Protein AF-A0A7V1Z7Q7-F1 (afdb_monomer_lite)

Radius of gyration: 43.61 Å; chains: 1; bounding box: 96×73×191 Å

Secondary structure (DSSP, 8-state):
---PPP-------------PPPPPPTT-TTTTT---HHHHHHHHHHHHHHHHHHHHHHHHHHHHHHHHHHHHHHHHHHHHHHHHHHHHHHHSTT---HHHHHHHHHHHH-GGGGGGGGGTSPEEEEEEE-HHHHHHHHHHH-TTSSTT------------------S--------EEEEEEE-HHHHHHHHHHHHHHHHS----B-SSHHHHHHHHHHHHHHHHHHHHHHHHHHHHHHHHHHTS-HHHHHHHHHHHHHHHHHHHHHHHHIIIIIHHHHHHHHHHHHHHHT-----BHHHHHHHHHHHHHHHHHHTTHHHHHHHHHHHTSS-HHHHHHTHHHHHHHHHHHHHHHSS---HHHHHHHHHHHHHHHHHHHHHHHHHHSSPP---------TT--TT--S---------

pLDDT: mean 71.91, std 21.47, range [26.08, 98.0]

Foldseek 3Di:
DDDDDDDDDDDPDPPDPDPDPPDPDPPPPCPVQDDDPVRLVVLVVVLVVQLVVLLVVLLVVLLVVLVVVVCLLCVLLLVLLLVLLLVLCVVPVPPADVVVVVVVVCCVVDPVNVVCVVLPDWDWDWDFDFPVRVVVVCCVVCVPVPPPPPDDDDDDDDDDDDDDDDDDDDPDRPGDTDTDGDDSVVVVVVVRSVVRSVVPPSDADEPDPVLVVVLSSLSSSLSSCLVSVLSSLVSVLVSVLSNDDPVLSVVSVVLSVVLNVLLVVQLVCCSPQLLSQLSNVVSVVCSVVSHNDHHHPNVSSVLSSVRSRVSSVLSCLLSVLQSCLVSVVAPLVNLVVCLVVVLVVLLVVLCVSDPDPDPRSSCSSSVVSSVSSVNSSVNSVVVPVPPPPPPPPPPPDPPDDPPPPPDDPPPDPDD

Structure (mmCIF, N/CA/C/O backbone):
data_AF-A0A7V1Z7Q7-F1
#
_entry.id   AF-A0A7V1Z7Q7-F1
#
loop_
_atom_site.group_PDB
_atom_site.id
_atom_site.type_symbol
_atom_site.label_atom_id
_atom_site.label_alt_id
_atom_site.label_comp_id
_atom_site.label_asym_id
_atom_site.label_entity_id
_atom_site.label_seq_id
_atom_site.pdbx_PDB_ins_code
_atom_site.Cartn_x
_atom_site.Cartn_y
_atom_site.Cartn_z
_atom_site.occupancy
_atom_site.B_iso_or_equiv
_atom_site.auth_seq_id
_atom_site.auth_comp_id
_atom_site.auth_asym_id
_atom_site.auth_atom_id
_atom_site.pdbx_PDB_model_num
ATOM 1 N N . MET A 1 1 ? -5.622 -42.620 101.022 1.00 37.59 1 MET A N 1
ATOM 2 C CA . MET A 1 1 ? -5.983 -43.347 99.784 1.00 37.59 1 MET A CA 1
ATOM 3 C C . MET A 1 1 ? -6.965 -42.459 99.036 1.00 37.59 1 MET A C 1
ATOM 5 O O . MET A 1 1 ? -7.959 -42.109 99.638 1.00 37.59 1 MET A O 1
ATOM 9 N N . GLY A 1 2 ? -6.770 -41.964 97.824 1.00 39.97 2 GLY A N 1
ATOM 10 C CA . GLY A 1 2 ? -5.726 -42.125 96.825 1.00 39.97 2 GLY A CA 1
ATOM 11 C C . GLY A 1 2 ? -6.266 -41.524 95.518 1.00 39.97 2 GLY A C 1
ATOM 12 O O . GLY A 1 2 ? -7.400 -41.806 95.159 1.00 39.97 2 GLY A O 1
ATOM 13 N N . ALA A 1 3 ? -5.432 -40.711 94.868 1.00 38.06 3 ALA A N 1
ATOM 14 C CA . ALA A 1 3 ? -5.408 -40.364 93.442 1.00 38.06 3 ALA A CA 1
ATOM 15 C C . ALA A 1 3 ? -6.595 -39.619 92.780 1.00 38.06 3 ALA A C 1
ATOM 17 O O . ALA A 1 3 ? -7.660 -40.159 92.503 1.00 38.06 3 ALA A O 1
ATOM 18 N N . CYS A 1 4 ? -6.283 -38.380 92.395 1.00 40.16 4 CYS A N 1
ATOM 19 C CA . CYS A 1 4 ? -6.860 -37.608 91.294 1.00 40.16 4 CYS A CA 1
ATOM 20 C C . CYS A 1 4 ? -6.350 -38.159 89.937 1.00 40.16 4 CYS A C 1
ATOM 22 O O . CYS A 1 4 ? -5.165 -38.505 89.873 1.00 40.16 4 CYS A O 1
ATOM 24 N N . PRO A 1 5 ? -7.153 -38.225 88.855 1.00 55.38 5 PRO A N 1
ATOM 25 C CA . PRO A 1 5 ? -6.641 -38.452 87.504 1.00 55.38 5 PRO A CA 1
ATOM 26 C C . PRO A 1 5 ? -6.334 -37.128 86.760 1.00 55.38 5 PRO A C 1
ATOM 28 O O . PRO A 1 5 ? -6.913 -36.088 87.082 1.00 55.38 5 PRO A O 1
ATOM 31 N N . PRO A 1 6 ? -5.410 -37.138 85.778 1.00 53.56 6 PRO A N 1
ATOM 32 C CA . PRO A 1 6 ? -4.755 -35.938 85.263 1.00 53.56 6 PRO A CA 1
ATOM 33 C C . PRO A 1 6 ? -5.415 -35.332 84.010 1.00 53.56 6 PRO A C 1
ATOM 35 O O . PRO A 1 6 ? -6.009 -36.023 83.192 1.00 53.56 6 PRO A O 1
ATOM 38 N N . ALA A 1 7 ? -5.222 -34.016 83.883 1.00 48.34 7 ALA A N 1
ATOM 39 C CA . ALA A 1 7 ? -5.045 -33.207 82.673 1.00 48.34 7 ALA A CA 1
ATOM 40 C C . ALA A 1 7 ? -5.610 -33.708 81.325 1.00 48.34 7 ALA A C 1
ATOM 42 O O . ALA A 1 7 ? -5.047 -34.595 80.693 1.00 48.34 7 ALA A O 1
ATOM 43 N N . LEU A 1 8 ? -6.562 -32.944 80.776 1.00 41.03 8 LEU A N 1
ATOM 44 C CA . LEU A 1 8 ? -6.671 -32.713 79.332 1.00 41.03 8 LEU A CA 1
ATOM 45 C C . LEU A 1 8 ? -6.812 -31.210 79.074 1.00 41.03 8 LEU A C 1
ATOM 47 O O . LEU A 1 8 ? -7.897 -30.639 79.032 1.00 41.03 8 LEU A O 1
ATOM 51 N N . CYS A 1 9 ? -5.654 -30.578 78.913 1.00 44.50 9 CYS A N 1
ATOM 52 C CA . CYS A 1 9 ? -5.506 -29.342 78.168 1.00 44.50 9 CYS A CA 1
ATOM 53 C C . CYS A 1 9 ? -5.622 -29.719 76.682 1.00 44.50 9 CYS A C 1
ATOM 55 O O . CYS A 1 9 ? -4.786 -30.471 76.184 1.00 44.50 9 CYS A O 1
ATOM 57 N N . SER A 1 10 ? -6.662 -29.275 75.975 1.00 41.81 10 SER A N 1
ATOM 58 C CA . SER A 1 10 ? -6.732 -29.442 74.520 1.00 41.81 10 SER A CA 1
ATOM 59 C C . SER A 1 10 ? -7.635 -28.389 73.886 1.00 41.81 10 SER A C 1
ATOM 61 O O . SER A 1 10 ? -8.853 -28.514 73.844 1.00 41.81 10 SER A O 1
ATOM 63 N N . SER A 1 11 ? -6.960 -27.367 73.364 1.00 48.44 11 SER A N 1
ATOM 64 C CA . SER A 1 11 ? -7.306 -26.661 72.133 1.00 48.44 11 SER A CA 1
ATOM 65 C C . SER A 1 11 ? -8.649 -25.921 72.113 1.00 48.44 11 SER A C 1
ATOM 67 O O . SER A 1 11 ? -9.668 -26.413 71.631 1.00 48.44 11 SER A O 1
ATOM 69 N N . GLY A 1 12 ? -8.600 -24.652 72.532 1.00 47.06 12 GLY A N 1
ATOM 70 C CA . GLY A 1 12 ? -9.537 -23.636 72.064 1.00 47.06 12 GLY A CA 1
ATOM 71 C C . GLY A 1 12 ? -9.442 -23.527 70.544 1.00 47.06 12 GLY A C 1
ATOM 72 O O . GLY A 1 12 ? -8.563 -22.856 70.005 1.00 47.06 12 GLY A O 1
ATOM 73 N N . ARG A 1 13 ? -10.328 -24.233 69.843 1.00 47.34 13 ARG A N 1
ATOM 74 C CA . ARG A 1 13 ? -10.467 -24.140 68.396 1.00 47.34 13 ARG A CA 1
ATOM 75 C C . ARG A 1 13 ? -11.373 -22.947 68.108 1.00 47.34 13 ARG A C 1
ATOM 77 O O . ARG A 1 13 ? -12.592 -23.050 68.192 1.00 47.34 13 ARG A O 1
ATOM 84 N N . ILE A 1 14 ? -10.753 -21.804 67.821 1.00 54.44 14 ILE A N 1
ATOM 85 C CA . ILE A 1 14 ? -11.429 -20.621 67.286 1.00 54.44 14 ILE A CA 1
ATOM 86 C C . ILE A 1 14 ? -12.089 -21.054 65.971 1.00 54.44 14 ILE A C 1
ATOM 88 O O . ILE A 1 14 ? -11.410 -21.313 64.977 1.00 54.44 14 ILE A O 1
ATOM 92 N N . LEU A 1 15 ? -13.413 -21.200 65.987 1.00 52.00 15 LEU A N 1
ATOM 93 C CA . LEU A 1 15 ? -14.232 -21.336 64.789 1.00 52.00 15 LEU A CA 1
ATOM 94 C C . LEU A 1 15 ? -14.154 -20.000 64.046 1.00 52.00 15 LEU A C 1
ATOM 96 O O . LEU A 1 15 ? -14.899 -19.071 64.343 1.00 52.00 15 LEU A O 1
ATOM 100 N N . MET A 1 16 ? -13.215 -19.880 63.106 1.00 59.91 16 MET A N 1
ATOM 101 C CA . MET A 1 16 ? -13.307 -18.822 62.107 1.00 59.91 16 MET A CA 1
ATOM 102 C C . MET A 1 16 ? -14.567 -19.079 61.273 1.00 59.91 16 MET A C 1
ATOM 104 O O . MET A 1 16 ? -14.762 -20.214 60.818 1.00 59.91 16 MET A O 1
ATOM 108 N N . PRO A 1 17 ? -15.432 -18.072 61.071 1.00 52.47 17 PRO A N 1
ATOM 109 C CA . PRO A 1 17 ? -16.548 -18.213 60.159 1.00 52.47 17 PRO A CA 1
ATOM 110 C C . PRO A 1 17 ? -15.969 -18.512 58.779 1.00 52.47 17 PRO A C 1
ATOM 112 O O . PRO A 1 17 ? -15.086 -17.810 58.287 1.00 52.47 17 PRO A O 1
ATOM 115 N N . ARG A 1 18 ? -16.433 -19.611 58.188 1.00 48.72 18 ARG A N 1
ATOM 116 C CA . ARG A 1 18 ? -16.123 -19.987 56.813 1.00 48.72 18 ARG A CA 1
ATOM 117 C C . ARG A 1 18 ? -16.582 -18.813 55.954 1.00 48.72 18 ARG A C 1
ATOM 119 O O . ARG A 1 18 ? -17.786 -18.594 55.847 1.00 48.72 18 ARG A O 1
ATOM 126 N N . THR A 1 19 ? -15.645 -18.034 55.419 1.00 52.94 19 THR A N 1
ATOM 127 C CA . THR A 1 19 ? -15.927 -17.017 54.409 1.00 52.94 19 THR A CA 1
ATOM 128 C C . THR A 1 19 ? -16.632 -17.734 53.270 1.00 52.94 19 THR A C 1
ATOM 130 O O . THR A 1 19 ? -16.026 -18.492 52.513 1.00 52.94 19 THR A O 1
ATOM 133 N N . GLN A 1 20 ? -17.956 -17.595 53.227 1.00 51.28 20 GLN A N 1
ATOM 134 C CA . GLN A 1 20 ? -18.727 -17.960 52.054 1.00 51.28 20 GLN A CA 1
ATOM 135 C C . GLN A 1 20 ? -18.147 -17.122 50.906 1.00 51.28 20 GLN A C 1
ATOM 137 O O . GLN A 1 20 ? -17.880 -15.936 51.127 1.00 51.28 20 GLN A O 1
ATOM 142 N N . PRO A 1 21 ? -17.872 -17.701 49.723 1.00 53.25 21 PRO A N 1
ATOM 143 C CA . PRO A 1 21 ? -17.584 -16.876 48.560 1.00 53.25 21 PRO A CA 1
ATOM 144 C C . PRO A 1 21 ? -18.763 -15.913 48.421 1.00 53.25 21 PRO A C 1
ATOM 146 O O . PRO A 1 21 ? -19.910 -16.360 48.406 1.00 53.25 21 PRO A O 1
ATOM 149 N N . ALA A 1 22 ? -18.475 -14.610 48.459 1.00 59.06 22 ALA A N 1
ATOM 150 C CA . ALA A 1 22 ? -19.491 -13.577 48.343 1.00 59.06 22 ALA A CA 1
ATOM 151 C C . ALA A 1 22 ? -20.340 -13.891 47.105 1.00 59.06 22 ALA A C 1
ATOM 153 O O . ALA A 1 22 ? -19.792 -14.079 46.016 1.00 59.06 22 ALA A O 1
ATOM 154 N N . LEU A 1 23 ? -21.652 -14.039 47.299 1.00 60.34 23 LEU A N 1
ATOM 155 C CA . LEU A 1 23 ? -22.596 -14.101 46.189 1.00 60.34 23 LEU A CA 1
ATOM 156 C C . LEU A 1 23 ? -22.329 -12.874 45.303 1.00 60.34 23 LEU A C 1
ATOM 158 O O . LEU A 1 23 ? -22.168 -11.790 45.870 1.00 60.34 23 LEU A O 1
ATOM 162 N N . PRO A 1 24 ? -22.213 -13.037 43.970 1.00 59.97 24 PRO A N 1
ATOM 163 C CA . PRO A 1 24 ? -22.060 -11.908 43.064 1.00 59.97 24 PRO A CA 1
ATOM 164 C C . PRO A 1 24 ? -23.147 -10.891 43.384 1.00 59.97 24 PRO A C 1
ATOM 166 O O . PRO A 1 24 ? -24.323 -11.256 43.430 1.00 59.97 24 PRO A O 1
ATOM 169 N N . ASP A 1 25 ? -22.733 -9.669 43.699 1.00 70.62 25 ASP A N 1
ATOM 170 C CA . ASP A 1 25 ? -23.651 -8.586 44.014 1.00 70.62 25 ASP A CA 1
ATOM 171 C C . ASP A 1 25 ? -24.550 -8.377 42.782 1.00 70.62 25 ASP A C 1
ATOM 173 O O . ASP A 1 25 ? -24.017 -8.100 41.703 1.00 70.62 25 ASP A O 1
ATOM 177 N N . PRO A 1 26 ? -25.877 -8.596 42.879 1.00 66.38 26 PRO A N 1
ATOM 178 C CA . PRO A 1 26 ? -26.780 -8.448 41.739 1.00 66.38 26 PRO A CA 1
ATOM 179 C C . PRO A 1 26 ? -26.790 -7.016 41.181 1.00 66.38 26 PRO A C 1
ATOM 181 O O . PRO A 1 26 ? -27.200 -6.829 40.036 1.00 66.38 26 PRO A O 1
ATOM 184 N N . ASP A 1 27 ? -26.279 -6.044 41.946 1.00 63.97 27 ASP A N 1
ATOM 185 C CA . ASP A 1 27 ? -26.122 -4.649 41.537 1.00 63.97 27 ASP A CA 1
ATOM 186 C C . ASP A 1 27 ? -24.726 -4.338 40.948 1.00 63.97 27 ASP A C 1
ATOM 188 O O . ASP A 1 27 ? -24.486 -3.226 40.464 1.00 63.97 27 ASP A O 1
ATOM 192 N N . ASP A 1 28 ? -23.791 -5.302 40.919 1.00 68.06 28 ASP A N 1
ATOM 193 C CA . ASP A 1 28 ? -22.485 -5.132 40.265 1.00 68.06 28 ASP A CA 1
ATOM 194 C C . ASP A 1 28 ? -22.616 -5.284 38.743 1.00 68.06 28 ASP A C 1
ATOM 196 O O . ASP A 1 28 ? -22.206 -6.273 38.128 1.00 68.06 28 ASP A O 1
ATOM 200 N N . MET A 1 29 ? -23.140 -4.229 38.114 1.00 61.25 29 MET A N 1
ATOM 201 C CA . MET A 1 29 ? -23.232 -4.056 36.657 1.00 61.25 29 MET A CA 1
ATOM 202 C C . MET A 1 29 ? -21.876 -4.186 35.930 1.00 61.25 29 MET A C 1
ATOM 204 O O . MET A 1 29 ? -21.827 -4.217 34.698 1.00 61.25 29 MET A O 1
ATOM 208 N N . PHE A 1 30 ? -20.760 -4.242 36.666 1.00 58.81 30 PHE A N 1
ATOM 209 C CA . PHE A 1 30 ? -19.407 -4.335 36.126 1.00 58.81 30 PHE A CA 1
ATOM 210 C C . PHE A 1 30 ? -18.810 -5.748 36.197 1.00 58.81 30 PHE A C 1
ATOM 212 O O . PHE A 1 30 ? -17.719 -5.951 35.652 1.00 58.81 30 PHE A O 1
ATOM 219 N N . ALA A 1 31 ? -19.503 -6.722 36.799 1.00 61.56 31 ALA A N 1
ATOM 220 C CA . ALA A 1 31 ? -19.010 -8.091 36.966 1.00 61.56 31 ALA A CA 1
ATOM 221 C C . ALA A 1 31 ? -18.675 -8.774 35.624 1.00 61.56 31 ALA A C 1
ATOM 223 O O . ALA A 1 31 ? -17.598 -9.347 35.476 1.00 61.56 31 ALA A O 1
ATOM 224 N N . ASP A 1 32 ? -19.527 -8.613 34.607 1.00 59.62 32 ASP A N 1
ATOM 225 C CA . ASP A 1 32 ? -19.348 -9.236 33.283 1.00 59.62 32 ASP A CA 1
ATOM 226 C C . ASP A 1 32 ? -18.340 -8.507 32.372 1.00 59.62 32 ASP A C 1
ATOM 228 O O . ASP A 1 32 ? -17.968 -9.009 31.308 1.00 59.62 32 ASP A O 1
ATOM 232 N N . THR A 1 33 ? -17.893 -7.305 32.759 1.00 60.44 33 THR A N 1
ATOM 233 C CA . THR A 1 33 ? -16.942 -6.497 31.966 1.00 60.44 33 THR A CA 1
ATOM 234 C C . THR A 1 33 ? -15.534 -6.493 32.569 1.00 60.44 33 THR A C 1
ATOM 236 O O . THR A 1 33 ? -14.550 -6.307 31.849 1.00 60.44 33 THR A O 1
ATOM 239 N N . ARG A 1 34 ? -15.399 -6.743 33.878 1.00 64.06 34 ARG A N 1
ATOM 240 C CA . ARG A 1 34 ? -14.107 -6.851 34.569 1.00 64.06 34 ARG A CA 1
ATOM 241 C C . ARG A 1 34 ? -13.471 -8.221 34.349 1.00 64.06 34 ARG A C 1
ATOM 243 O O . ARG A 1 34 ? -13.410 -9.049 35.249 1.00 64.06 34 ARG A O 1
ATOM 250 N N . MET A 1 35 ? -12.923 -8.433 33.163 1.00 69.50 35 MET A N 1
ATOM 251 C CA . MET A 1 35 ? -11.945 -9.504 32.979 1.00 69.50 35 MET A CA 1
ATOM 252 C C . MET A 1 35 ? -10.643 -9.150 33.706 1.00 69.50 35 MET A C 1
ATOM 254 O O . MET A 1 35 ? -10.166 -8.010 33.683 1.00 69.50 35 MET A O 1
ATOM 258 N N . THR A 1 36 ? -10.061 -10.135 34.377 1.00 81.00 36 THR A N 1
ATOM 259 C CA . THR A 1 36 ? -8.767 -9.978 35.041 1.00 81.00 36 THR A CA 1
ATOM 260 C C . THR A 1 36 ? -7.664 -9.772 33.996 1.00 81.00 36 THR A C 1
ATOM 262 O O . THR A 1 36 ? -7.740 -10.283 32.878 1.00 81.00 36 THR A O 1
ATOM 265 N N . PHE A 1 37 ? -6.583 -9.060 34.343 1.00 75.38 37 PHE A N 1
ATOM 266 C CA . PHE A 1 37 ? -5.432 -8.903 33.434 1.00 75.38 37 PHE A CA 1
ATOM 267 C C . PHE A 1 37 ? -4.900 -10.253 32.921 1.00 75.38 37 PHE A C 1
ATOM 269 O O . PHE A 1 37 ? -4.460 -10.347 31.778 1.00 75.38 37 PHE A O 1
ATOM 276 N N . GLY A 1 38 ? -4.965 -11.303 33.749 1.00 84.38 38 GLY A N 1
ATOM 277 C CA . GLY A 1 38 ? -4.595 -12.662 33.356 1.00 84.38 38 GLY A CA 1
ATOM 278 C C . GLY A 1 38 ? -5.509 -13.247 32.276 1.00 84.38 38 GLY A C 1
ATOM 279 O O . GLY A 1 38 ? -5.010 -13.809 31.305 1.00 84.38 38 GLY A O 1
ATOM 280 N N . GLU A 1 39 ? -6.826 -13.070 32.399 1.00 83.38 39 GLU A N 1
ATOM 281 C CA . GLU A 1 39 ? -7.803 -13.512 31.392 1.00 83.38 39 GLU A CA 1
ATOM 282 C C . GLU A 1 39 ? -7.635 -12.757 30.071 1.00 83.38 39 GLU A C 1
ATOM 284 O O . GLU A 1 39 ? -7.616 -13.377 29.009 1.00 83.38 39 GLU A O 1
ATOM 289 N N . HIS A 1 40 ? -7.390 -11.445 30.125 1.00 83.75 40 HIS A N 1
ATOM 290 C CA . HIS A 1 40 ? -7.129 -10.659 28.918 1.00 83.75 40 HIS A CA 1
ATOM 291 C C . HIS A 1 40 ? -5.841 -11.098 28.192 1.00 83.75 40 HIS A C 1
ATOM 293 O O . HIS A 1 40 ? -5.800 -11.156 26.961 1.00 83.75 40 HIS A O 1
ATOM 299 N N . LEU A 1 41 ? -4.785 -11.454 28.938 1.00 86.94 41 LEU A N 1
ATOM 300 C CA . LEU A 1 41 ? -3.556 -12.018 28.364 1.00 86.94 41 LEU A CA 1
ATOM 301 C C . LEU A 1 41 ? -3.775 -13.413 27.759 1.00 86.94 41 LEU A C 1
ATOM 303 O O . LEU A 1 41 ? -3.174 -13.744 26.733 1.00 86.94 41 LEU A O 1
ATOM 307 N N . GLU A 1 42 ? -4.632 -14.231 28.367 1.00 88.75 42 GLU A N 1
ATOM 308 C CA . GLU A 1 42 ? -4.991 -15.546 27.836 1.00 88.75 42 GLU A CA 1
ATOM 309 C C . GLU A 1 42 ? -5.776 -15.422 26.521 1.00 88.75 42 GLU A C 1
ATOM 311 O O . GLU A 1 42 ? -5.483 -16.129 25.548 1.00 88.75 42 GLU A O 1
ATOM 316 N N . ASP A 1 43 ? -6.705 -14.470 26.450 1.00 86.19 43 ASP A N 1
ATOM 317 C CA . ASP A 1 43 ? -7.436 -14.152 25.226 1.00 86.19 43 ASP A CA 1
ATOM 318 C C . ASP A 1 43 ? -6.503 -13.623 24.133 1.00 86.19 43 ASP A C 1
ATOM 320 O O . ASP A 1 43 ? -6.557 -14.111 22.996 1.00 86.19 43 ASP A O 1
ATOM 324 N N . LEU A 1 44 ? -5.577 -12.715 24.472 1.00 87.88 44 LEU A N 1
ATOM 325 C CA . LEU A 1 44 ? -4.540 -12.245 23.547 1.00 87.88 44 LEU A CA 1
ATOM 326 C C . LEU A 1 44 ? -3.767 -13.422 22.952 1.00 87.88 44 LEU A C 1
ATOM 328 O O . LEU A 1 44 ? -3.640 -13.539 21.731 1.00 87.88 44 LEU A O 1
ATOM 332 N N . ARG A 1 45 ? -3.263 -14.315 23.810 1.00 93.19 45 ARG A N 1
ATOM 333 C CA . ARG A 1 45 ? -2.483 -15.483 23.394 1.00 93.19 45 ARG A CA 1
ATOM 334 C C . ARG A 1 45 ? -3.284 -16.370 22.446 1.00 93.19 45 ARG A C 1
ATOM 336 O O . ARG A 1 45 ? -2.764 -16.799 21.415 1.00 93.19 45 ARG A O 1
ATOM 343 N N . ARG A 1 46 ? -4.546 -16.647 22.776 1.00 90.56 46 ARG A N 1
ATOM 344 C CA . ARG A 1 46 ? -5.429 -17.493 21.966 1.00 90.56 46 ARG A CA 1
ATOM 345 C C . ARG A 1 46 ? -5.691 -16.883 20.589 1.00 90.56 46 ARG A C 1
ATOM 347 O O . ARG A 1 46 ? -5.613 -17.596 19.587 1.00 90.56 46 ARG A O 1
ATOM 354 N N . HIS A 1 47 ? -5.977 -15.585 20.529 1.00 91.50 47 HIS A N 1
ATOM 355 C CA . HIS A 1 47 ? -6.183 -14.865 19.273 1.00 91.50 47 HIS A CA 1
ATOM 356 C C . HIS A 1 47 ? -4.912 -14.808 18.427 1.00 91.50 47 HIS A C 1
ATOM 358 O O . HIS A 1 47 ? -4.967 -15.081 17.226 1.00 91.50 47 HIS A O 1
ATOM 364 N N . LEU A 1 48 ? -3.767 -14.547 19.057 1.00 91.81 48 LEU A N 1
ATOM 365 C CA . LEU A 1 48 ? -2.469 -14.505 18.396 1.00 91.81 48 LEU A CA 1
ATOM 366 C C . LEU A 1 48 ? -2.121 -15.852 17.754 1.00 91.81 48 LEU A C 1
ATOM 368 O O . LEU A 1 48 ? -1.803 -15.899 16.569 1.00 91.81 48 LEU A O 1
ATOM 372 N N . TRP A 1 49 ? -2.244 -16.960 18.490 1.00 94.75 49 TRP A N 1
ATOM 373 C CA . TRP A 1 49 ? -1.950 -18.285 17.939 1.00 94.75 49 TRP A CA 1
ATOM 374 C C . TRP A 1 49 ? -2.868 -18.660 16.778 1.00 94.75 49 TRP A C 1
ATOM 376 O O . TRP A 1 49 ? -2.397 -19.210 15.784 1.00 94.75 49 TRP A O 1
ATOM 386 N N . ARG A 1 50 ? -4.164 -18.342 16.859 1.00 94.06 50 ARG A N 1
ATOM 387 C CA . ARG A 1 50 ? -5.098 -18.600 15.752 1.00 94.06 50 ARG A CA 1
ATOM 388 C C . ARG A 1 50 ? -4.789 -17.736 14.527 1.00 94.06 50 ARG A C 1
ATOM 390 O O . ARG A 1 50 ? -4.848 -18.241 13.407 1.00 94.06 50 ARG A O 1
ATOM 397 N N . ALA A 1 51 ? -4.407 -16.472 14.725 1.00 93.69 51 ALA A N 1
ATOM 398 C CA . ALA A 1 51 ? -3.957 -15.599 13.643 1.00 93.69 51 ALA A CA 1
ATOM 399 C C . ALA A 1 51 ? -2.683 -16.148 12.979 1.00 93.69 51 ALA A C 1
ATOM 401 O O . ALA A 1 51 ? -2.633 -16.255 11.755 1.00 93.69 51 ALA A O 1
ATOM 402 N N . ILE A 1 52 ? -1.703 -16.598 13.770 1.00 95.12 52 ILE A N 1
ATOM 403 C CA . ILE A 1 52 ? -0.472 -17.223 13.265 1.00 95.12 52 ILE A CA 1
ATOM 404 C C . ILE A 1 52 ? -0.789 -18.483 12.451 1.00 95.12 52 ILE A C 1
ATOM 406 O O . ILE A 1 52 ? -0.295 -18.619 11.335 1.00 95.12 52 ILE A O 1
ATOM 410 N N . TRP A 1 53 ? -1.643 -19.379 12.952 1.00 95.94 53 TRP A N 1
ATOM 411 C CA . TRP A 1 53 ? -2.027 -20.586 12.211 1.00 95.94 53 TRP A CA 1
ATOM 412 C C . TRP A 1 53 ? -2.711 -20.264 10.883 1.00 95.94 53 TRP A C 1
ATOM 414 O O . TRP A 1 53 ? -2.361 -20.849 9.859 1.00 95.94 53 TRP A O 1
ATOM 424 N N . SER A 1 54 ? -3.632 -19.296 10.872 1.00 95.00 54 SER A N 1
ATOM 425 C CA . SER A 1 54 ? -4.280 -18.856 9.630 1.00 95.00 54 SER A CA 1
ATOM 426 C C . SER A 1 54 ? -3.285 -18.278 8.624 1.00 95.00 54 SER A C 1
ATOM 428 O O . SER A 1 54 ? -3.375 -18.560 7.432 1.00 95.00 54 SER A O 1
ATOM 430 N N . PHE A 1 55 ? -2.294 -17.530 9.113 1.00 96.50 55 PHE A N 1
ATOM 431 C CA . PHE A 1 55 ? -1.233 -16.970 8.296 1.00 96.50 55 PHE A CA 1
ATOM 432 C C . PHE A 1 55 ? -0.359 -18.073 7.696 1.00 96.50 55 PHE A C 1
ATOM 434 O O . PHE A 1 55 ? -0.136 -18.072 6.492 1.00 96.50 55 PHE A O 1
ATOM 441 N N . VAL A 1 56 ? 0.066 -19.062 8.487 1.00 96.75 56 VAL A N 1
ATOM 442 C CA . VAL A 1 56 ? 0.859 -20.202 7.994 1.00 96.75 56 VAL A CA 1
ATOM 443 C C . VAL A 1 56 ? 0.104 -20.981 6.913 1.00 96.75 56 VAL A C 1
ATOM 445 O O . VAL A 1 56 ? 0.679 -21.299 5.872 1.00 96.75 56 VAL A O 1
ATOM 448 N N . ILE A 1 57 ? -1.192 -21.241 7.116 1.00 96.69 57 ILE A N 1
ATOM 449 C CA . ILE A 1 57 ? -2.043 -21.915 6.121 1.00 96.69 57 ILE A CA 1
ATOM 450 C C . ILE A 1 57 ? -2.141 -21.080 4.837 1.00 96.69 57 ILE A C 1
ATOM 452 O O . ILE A 1 57 ? -1.991 -21.613 3.737 1.00 96.69 57 ILE A O 1
ATOM 456 N N . ALA A 1 58 ? -2.348 -19.768 4.958 1.00 96.56 58 ALA A N 1
ATOM 457 C CA . ALA A 1 58 ? -2.428 -18.873 3.809 1.00 96.56 58 ALA A CA 1
ATOM 458 C C . ALA A 1 58 ? -1.095 -18.749 3.058 1.00 96.56 58 ALA A C 1
ATOM 460 O O . ALA A 1 58 ? -1.100 -18.666 1.834 1.00 96.56 58 ALA A O 1
ATOM 461 N N . VAL A 1 59 ? 0.040 -18.774 3.763 1.00 96.44 59 VAL A N 1
ATOM 462 C CA . VAL A 1 59 ? 1.377 -18.821 3.155 1.00 96.44 59 VAL A CA 1
ATOM 463 C C . VAL A 1 59 ? 1.570 -20.123 2.384 1.00 96.44 59 VAL A C 1
ATOM 465 O O . VAL A 1 59 ? 2.062 -20.102 1.262 1.00 96.44 59 VAL A O 1
ATOM 468 N N . PHE A 1 60 ? 1.134 -21.260 2.930 1.00 96.00 60 PHE A N 1
ATOM 469 C CA . PHE A 1 60 ? 1.177 -22.522 2.193 1.00 96.00 60 PHE A CA 1
ATOM 470 C C . PHE A 1 60 ? 0.334 -22.464 0.909 1.00 96.00 60 PHE A C 1
ATOM 472 O O . PHE A 1 60 ? 0.790 -22.878 -0.155 1.00 96.00 60 PHE A O 1
ATOM 479 N N . LEU A 1 61 ? -0.871 -21.893 0.982 1.00 95.25 61 LEU A N 1
ATOM 480 C CA . LEU A 1 61 ? -1.735 -21.713 -0.186 1.00 95.25 61 LEU A CA 1
ATOM 481 C C . LEU A 1 61 ? -1.140 -20.726 -1.205 1.00 95.25 61 LEU A C 1
ATOM 483 O O . LEU A 1 61 ? -1.236 -20.942 -2.414 1.00 95.25 61 LEU A O 1
ATOM 487 N N . SER A 1 62 ? -0.506 -19.650 -0.736 1.00 94.75 62 SER A N 1
ATOM 488 C CA . SER A 1 62 ? 0.054 -18.617 -1.604 1.00 94.75 62 SER A CA 1
ATOM 489 C C . SER A 1 62 ? 1.246 -19.113 -2.418 1.00 94.75 62 SER A C 1
ATOM 491 O O . SER A 1 62 ? 1.456 -18.594 -3.511 1.00 94.75 62 SER A O 1
ATOM 493 N N . PHE A 1 63 ? 1.982 -20.138 -1.969 1.00 94.19 63 PHE A N 1
ATOM 494 C CA . PHE A 1 63 ? 3.073 -20.742 -2.745 1.00 94.19 63 PHE A CA 1
ATOM 495 C C . PHE A 1 63 ? 2.633 -21.203 -4.142 1.00 94.19 63 PHE A C 1
ATOM 497 O O . PHE A 1 63 ? 3.393 -21.059 -5.100 1.00 94.19 63 PHE A O 1
ATOM 504 N N . PHE A 1 64 ? 1.393 -21.680 -4.288 1.00 92.81 64 PHE A N 1
ATOM 505 C CA . PHE A 1 64 ? 0.842 -22.099 -5.582 1.00 92.81 64 PHE A CA 1
ATOM 506 C C . PHE A 1 64 ? 0.487 -20.916 -6.495 1.00 92.81 64 PHE A C 1
ATOM 508 O O . PHE A 1 64 ? 0.497 -21.047 -7.717 1.00 92.81 64 PHE A O 1
ATOM 515 N N . ILE A 1 65 ? 0.193 -19.749 -5.917 1.00 92.00 65 ILE A N 1
ATOM 516 C CA . ILE A 1 65 ? -0.262 -18.549 -6.639 1.00 92.00 65 ILE A CA 1
ATOM 517 C C . ILE A 1 65 ? 0.887 -17.537 -6.820 1.00 92.00 65 ILE A C 1
ATOM 519 O O . ILE A 1 65 ? 0.816 -16.656 -7.676 1.00 92.00 65 ILE A O 1
ATOM 523 N N . ALA A 1 66 ? 1.986 -17.684 -6.074 1.00 87.19 66 ALA A N 1
ATOM 524 C CA . ALA A 1 66 ? 3.105 -16.744 -6.024 1.00 87.19 66 ALA A CA 1
ATOM 525 C C . ALA A 1 66 ? 3.694 -16.420 -7.406 1.00 87.19 66 ALA A C 1
ATOM 527 O O . ALA A 1 66 ? 4.090 -15.283 -7.646 1.00 87.19 66 ALA A O 1
ATOM 528 N N . HIS A 1 67 ? 3.703 -17.380 -8.339 1.00 85.56 67 HIS A N 1
ATOM 529 C CA . HIS A 1 67 ? 4.165 -17.136 -9.708 1.00 85.56 67 HIS A CA 1
ATOM 530 C C . HIS A 1 67 ? 3.288 -16.118 -10.461 1.00 85.56 67 HIS A C 1
ATOM 532 O O . HIS A 1 67 ? 3.808 -15.231 -11.135 1.00 85.56 67 HIS A O 1
ATOM 538 N N . TYR A 1 68 ? 1.963 -16.190 -10.300 1.00 89.25 68 TYR A N 1
ATOM 539 C CA . TYR A 1 68 ? 1.038 -15.217 -10.888 1.00 89.25 68 TYR A CA 1
ATOM 540 C C . TYR A 1 68 ? 1.197 -13.838 -10.251 1.00 89.25 68 TYR A C 1
ATOM 542 O O . TYR A 1 68 ? 1.223 -12.828 -10.953 1.00 89.25 68 TYR A O 1
ATOM 550 N N . VAL A 1 69 ? 1.353 -13.798 -8.926 1.00 89.75 69 VAL A N 1
ATOM 551 C CA . VAL A 1 69 ? 1.560 -12.544 -8.193 1.00 89.75 69 VAL A CA 1
ATOM 552 C C . VAL A 1 69 ? 2.863 -11.873 -8.614 1.00 89.75 69 VAL A C 1
ATOM 554 O O . VAL A 1 69 ? 2.870 -10.671 -8.858 1.00 89.75 69 VAL A O 1
ATOM 557 N N . LEU A 1 70 ? 3.945 -12.637 -8.783 1.00 86.62 70 LEU A N 1
ATOM 558 C CA . LEU A 1 70 ? 5.226 -12.110 -9.247 1.00 86.62 70 LEU A CA 1
ATOM 559 C C . LEU A 1 70 ? 5.078 -11.358 -10.579 1.00 86.62 70 LEU A C 1
ATOM 561 O O . LEU A 1 70 ? 5.583 -10.246 -10.702 1.00 86.62 70 LEU A O 1
ATOM 565 N N . ARG A 1 71 ? 4.320 -11.911 -11.535 1.00 82.38 71 ARG A N 1
ATOM 566 C CA . ARG A 1 71 ? 4.054 -11.256 -12.825 1.00 82.38 71 ARG A CA 1
ATOM 567 C C . ARG A 1 71 ? 3.284 -9.943 -12.666 1.00 82.38 71 ARG A C 1
ATOM 569 O O . ARG A 1 71 ? 3.595 -8.968 -13.343 1.00 82.38 71 ARG A O 1
ATOM 576 N N . ILE A 1 72 ? 2.304 -9.899 -11.761 1.00 85.50 72 ILE A N 1
ATOM 577 C CA . ILE A 1 72 ? 1.545 -8.674 -11.458 1.00 85.50 72 ILE A CA 1
ATOM 578 C C . ILE A 1 72 ? 2.466 -7.605 -10.855 1.00 85.50 72 ILE A C 1
ATOM 580 O O . ILE A 1 72 ? 2.376 -6.438 -11.229 1.00 85.50 72 ILE A O 1
ATOM 584 N N . ILE A 1 73 ? 3.365 -8.003 -9.952 1.00 87.19 73 ILE A N 1
ATOM 585 C CA . ILE A 1 73 ? 4.304 -7.097 -9.278 1.00 87.19 73 ILE A CA 1
ATOM 586 C C . ILE A 1 73 ? 5.396 -6.591 -10.236 1.00 87.19 73 ILE A C 1
ATOM 588 O O . ILE A 1 73 ? 5.838 -5.450 -10.111 1.00 87.19 73 ILE A O 1
ATOM 592 N N . GLN A 1 74 ? 5.827 -7.407 -11.200 1.00 83.19 74 GLN A N 1
ATOM 593 C CA . GLN A 1 74 ? 6.843 -7.033 -12.193 1.00 83.19 74 GLN A CA 1
ATOM 594 C C . GLN A 1 74 ? 6.298 -6.137 -13.314 1.00 83.19 74 GLN A C 1
ATOM 596 O O . GLN A 1 74 ? 7.027 -5.282 -13.813 1.00 83.19 74 GLN A O 1
ATOM 601 N N . ALA A 1 75 ? 5.020 -6.263 -13.675 1.00 81.00 75 ALA A N 1
ATOM 602 C CA . ALA A 1 75 ? 4.455 -5.533 -14.810 1.00 81.00 75 ALA A CA 1
ATOM 603 C C . ALA A 1 75 ? 4.668 -3.996 -14.768 1.00 81.00 75 ALA A C 1
ATOM 605 O O . ALA A 1 75 ? 5.046 -3.434 -15.798 1.00 81.00 75 ALA A O 1
ATOM 606 N N . PRO A 1 76 ? 4.504 -3.291 -13.626 1.00 85.94 76 PRO A N 1
ATOM 607 C CA . PRO A 1 76 ? 4.750 -1.851 -13.561 1.00 85.94 76 PRO A CA 1
ATOM 608 C C . PRO A 1 76 ? 6.192 -1.442 -13.853 1.00 85.94 76 PRO A C 1
ATOM 610 O O . PRO A 1 76 ? 6.407 -0.424 -14.506 1.00 85.94 76 PRO A O 1
ATOM 613 N N . VAL A 1 77 ? 7.180 -2.206 -13.372 1.00 83.75 77 VAL A N 1
ATOM 614 C CA . VAL A 1 77 ? 8.593 -1.848 -13.563 1.00 83.75 77 VAL A CA 1
ATOM 615 C C . VAL A 1 77 ? 9.034 -2.089 -14.992 1.00 83.75 77 VAL A C 1
ATOM 617 O O . VAL A 1 77 ? 9.729 -1.249 -15.551 1.00 83.75 77 VAL A O 1
ATOM 620 N N . GLU A 1 78 ? 8.576 -3.177 -15.611 1.00 75.50 78 GLU A N 1
ATOM 621 C CA . GLU A 1 78 ? 8.855 -3.452 -17.019 1.00 75.50 78 GLU A CA 1
ATOM 622 C C . GLU A 1 78 ? 8.270 -2.344 -17.898 1.00 75.50 78 GLU A C 1
ATOM 624 O O . GLU A 1 78 ? 8.983 -1.764 -18.711 1.00 75.50 78 GLU A O 1
ATOM 629 N N . ALA A 1 79 ? 7.008 -1.967 -17.668 1.00 76.38 79 ALA A N 1
ATOM 630 C CA . ALA A 1 79 ? 6.365 -0.876 -18.396 1.00 76.38 79 ALA A CA 1
ATOM 631 C C . ALA A 1 79 ? 7.085 0.471 -18.201 1.00 76.38 79 ALA A C 1
ATOM 633 O O . ALA A 1 79 ? 7.319 1.194 -19.169 1.00 76.38 79 ALA A O 1
ATOM 634 N N . ALA A 1 80 ? 7.465 0.805 -16.965 1.00 80.69 80 ALA A N 1
ATOM 635 C CA . ALA A 1 80 ? 8.142 2.062 -16.660 1.00 80.69 80 ALA A CA 1
ATOM 636 C C . ALA A 1 80 ? 9.556 2.123 -17.262 1.00 80.69 80 ALA A C 1
ATOM 638 O O . ALA A 1 80 ? 9.959 3.156 -17.796 1.00 80.69 80 ALA A O 1
ATOM 639 N N . LEU A 1 81 ? 10.295 1.012 -17.226 1.00 76.94 81 LEU A N 1
ATOM 640 C CA . LEU A 1 81 ? 11.613 0.912 -17.842 1.00 76.94 81 LEU A CA 1
ATOM 641 C C . LEU A 1 81 ? 11.547 0.987 -19.365 1.00 76.94 81 LEU A C 1
ATOM 643 O O . LEU A 1 81 ? 12.398 1.643 -19.960 1.00 76.94 81 LEU A O 1
ATOM 647 N N . LEU A 1 82 ? 10.562 0.347 -19.999 1.00 73.25 82 LEU A N 1
ATOM 648 C CA . LEU A 1 82 ? 10.350 0.449 -21.446 1.00 73.25 82 LEU A CA 1
ATOM 649 C C . LEU A 1 82 ? 10.133 1.911 -21.861 1.00 73.25 82 LEU A C 1
ATOM 651 O O . LEU A 1 82 ? 10.805 2.401 -22.768 1.00 73.25 82 LEU A O 1
ATOM 655 N N . GLU A 1 83 ? 9.253 2.621 -21.151 1.00 74.44 83 GLU A N 1
ATOM 656 C CA . GLU A 1 83 ? 8.981 4.043 -21.389 1.00 74.44 83 GLU A CA 1
ATOM 657 C C . GLU A 1 83 ? 10.224 4.916 -21.154 1.00 74.44 83 GLU A C 1
ATOM 659 O O . GLU A 1 83 ? 10.514 5.817 -21.944 1.00 74.44 83 GLU A O 1
ATOM 664 N N . TYR A 1 84 ? 10.990 4.645 -20.093 1.00 80.38 84 TYR A N 1
ATOM 665 C CA . TYR A 1 84 ? 12.240 5.353 -19.826 1.00 80.38 84 TYR A CA 1
ATOM 666 C C . TYR A 1 84 ? 13.238 5.181 -20.973 1.00 80.38 84 TYR A C 1
ATOM 668 O O . TYR A 1 84 ? 13.746 6.176 -21.486 1.00 80.38 84 TYR A O 1
ATOM 676 N N . HIS A 1 85 ? 13.500 3.941 -21.401 1.00 74.62 85 HIS A N 1
ATOM 677 C CA . HIS A 1 85 ? 14.467 3.667 -22.467 1.00 74.62 85 HIS A CA 1
ATOM 678 C C . HIS A 1 85 ? 14.029 4.313 -23.781 1.00 74.62 85 HIS A C 1
ATOM 680 O O . HIS A 1 85 ? 14.851 4.920 -24.464 1.00 74.62 85 HIS A O 1
ATOM 686 N N . TRP A 1 86 ? 12.731 4.258 -24.098 1.00 71.12 86 TRP A N 1
ATOM 687 C CA . TRP A 1 86 ? 12.164 4.955 -25.251 1.00 71.12 86 TRP A CA 1
ATOM 688 C C . TRP A 1 86 ? 12.505 6.453 -25.236 1.00 71.12 86 TRP A C 1
ATOM 690 O O . TRP A 1 86 ? 13.009 6.980 -26.228 1.00 71.12 86 TRP A O 1
ATOM 700 N N . ARG A 1 87 ? 12.310 7.137 -24.102 1.00 78.44 87 ARG A N 1
ATOM 701 C CA . ARG A 1 87 ? 12.635 8.569 -23.962 1.00 78.44 87 ARG A CA 1
ATOM 702 C C . ARG A 1 87 ? 14.133 8.855 -23.936 1.00 78.44 87 ARG A C 1
ATOM 704 O O . ARG A 1 87 ? 14.568 9.853 -24.502 1.00 78.44 87 ARG A O 1
ATOM 711 N N . TYR A 1 88 ? 14.914 8.002 -23.282 1.00 77.12 88 TYR A N 1
ATOM 712 C CA . TYR A 1 88 ? 16.363 8.146 -23.179 1.00 77.12 88 TYR A CA 1
ATOM 713 C C . TYR A 1 88 ? 17.016 8.144 -24.563 1.00 77.12 88 TYR A C 1
ATOM 715 O O . TYR A 1 88 ? 17.720 9.084 -24.920 1.00 77.12 88 TYR A O 1
ATOM 723 N N . TYR A 1 89 ? 16.702 7.147 -25.395 1.00 69.44 89 TYR A N 1
ATOM 724 C CA . TYR A 1 89 ? 17.264 7.064 -26.744 1.00 69.44 89 TYR A CA 1
ATOM 725 C C . TYR A 1 89 ? 16.783 8.194 -27.661 1.00 69.44 89 TYR A C 1
ATOM 727 O O . TYR A 1 89 ? 17.553 8.661 -28.497 1.00 69.44 89 TYR A O 1
ATOM 735 N N . GLN A 1 90 ? 15.554 8.689 -27.478 1.00 73.69 90 GLN A N 1
ATOM 736 C CA . GLN A 1 90 ? 15.081 9.875 -28.201 1.00 73.69 90 GLN A CA 1
ATOM 737 C C . GLN A 1 90 ? 15.869 11.142 -27.851 1.00 73.69 90 GLN A C 1
ATOM 739 O O . GLN A 1 90 ? 16.133 11.958 -28.731 1.00 73.69 90 GLN A O 1
ATOM 744 N N . ASN A 1 91 ? 16.254 11.308 -26.584 1.00 76.25 91 ASN A N 1
ATOM 745 C CA . ASN A 1 91 ? 17.015 12.470 -26.123 1.00 76.25 91 ASN A CA 1
ATOM 746 C C . ASN A 1 91 ? 18.518 12.364 -26.430 1.00 76.25 91 ASN A C 1
ATOM 748 O O . ASN A 1 91 ? 19.219 13.378 -26.437 1.00 76.25 91 ASN A O 1
ATOM 752 N N . ASN A 1 92 ? 19.018 11.155 -26.701 1.00 71.38 92 ASN A N 1
ATOM 753 C CA . ASN A 1 92 ? 20.428 10.877 -26.966 1.00 71.38 92 ASN A CA 1
ATOM 754 C C . ASN A 1 92 ? 20.624 10.127 -28.297 1.00 71.38 92 ASN A C 1
ATOM 756 O O . ASN A 1 92 ? 21.143 9.004 -28.291 1.00 71.38 92 ASN A O 1
ATOM 760 N N . PRO A 1 93 ? 20.263 10.743 -29.443 1.00 60.94 93 PRO A N 1
ATOM 761 C CA . PRO A 1 93 ? 20.498 10.155 -30.757 1.00 60.94 93 PRO A CA 1
ATOM 762 C C . PRO A 1 93 ? 22.013 9.998 -30.969 1.00 60.94 93 PRO A C 1
ATOM 764 O O . PRO A 1 93 ? 22.738 10.986 -31.076 1.00 60.94 93 PRO A O 1
ATOM 767 N N . GLY A 1 94 ? 22.508 8.757 -30.941 1.00 59.06 94 GLY A N 1
ATOM 768 C CA . GLY A 1 94 ? 23.934 8.419 -31.058 1.00 59.06 94 GLY A CA 1
ATOM 769 C C . GLY A 1 94 ? 24.512 7.553 -29.930 1.00 59.06 94 GLY A C 1
ATOM 770 O O . GLY A 1 94 ? 25.613 7.038 -30.085 1.00 59.06 94 GLY A O 1
ATOM 771 N N . ARG A 1 95 ? 23.793 7.338 -28.816 1.00 58.00 95 ARG A N 1
ATOM 772 C CA . ARG A 1 95 ? 24.137 6.314 -27.801 1.00 58.00 95 ARG A CA 1
ATOM 773 C C . ARG A 1 95 ? 23.367 5.014 -28.042 1.00 58.00 95 ARG A C 1
ATOM 775 O O . ARG A 1 95 ? 22.716 4.490 -27.145 1.00 58.00 95 ARG A O 1
ATOM 782 N N . GLU A 1 96 ? 23.364 4.536 -29.280 1.00 54.16 96 GLU A N 1
ATOM 783 C CA . GLU A 1 96 ? 22.677 3.291 -29.627 1.00 54.16 96 GLU A CA 1
ATOM 784 C C . GLU A 1 96 ? 23.336 2.088 -28.935 1.00 54.16 96 GLU A C 1
ATOM 786 O O . GLU A 1 96 ? 24.513 2.114 -28.577 1.00 54.16 96 GLU A O 1
ATOM 791 N N . MET A 1 97 ? 22.568 1.020 -28.706 1.00 52.12 97 MET A N 1
ATOM 792 C CA . MET A 1 97 ? 23.105 -0.187 -28.084 1.00 52.12 97 MET A CA 1
ATOM 793 C C . MET A 1 97 ? 24.279 -0.777 -28.882 1.00 52.12 97 MET A C 1
ATOM 795 O O . MET A 1 97 ? 24.191 -0.871 -30.109 1.00 52.12 97 MET A O 1
ATOM 799 N N . PRO A 1 98 ? 25.312 -1.308 -28.196 1.00 48.59 98 PRO A N 1
ATOM 800 C CA . PRO A 1 98 ? 26.532 -1.818 -28.826 1.00 48.59 98 PRO A CA 1
ATOM 801 C C . PRO A 1 98 ? 26.280 -2.934 -29.845 1.00 48.59 98 PRO A C 1
ATOM 803 O O . PRO A 1 98 ? 27.083 -3.117 -30.747 1.00 48.59 98 PRO A O 1
ATOM 806 N N . ILE A 1 99 ? 25.146 -3.638 -29.762 1.00 46.00 99 ILE A N 1
ATOM 807 C CA . ILE A 1 99 ? 24.772 -4.710 -30.694 1.00 46.00 99 ILE A CA 1
ATOM 808 C C . ILE A 1 99 ? 24.685 -4.212 -32.145 1.00 46.00 99 ILE A C 1
ATOM 810 O O . ILE A 1 99 ? 25.068 -4.942 -33.050 1.00 46.00 99 ILE A O 1
ATOM 814 N N . LEU A 1 100 ? 24.214 -2.985 -32.396 1.00 44.53 100 LEU A N 1
ATOM 815 C CA . LEU A 1 100 ? 24.056 -2.470 -33.764 1.00 44.53 100 LEU A CA 1
ATOM 816 C C . LEU A 1 100 ? 25.357 -1.920 -34.343 1.00 44.53 100 LEU A C 1
ATOM 818 O O . LEU A 1 100 ? 25.604 -2.110 -35.529 1.00 44.53 100 LEU A O 1
ATOM 822 N N . GLU A 1 101 ? 26.206 -1.298 -33.526 1.00 46.06 101 GLU A N 1
ATOM 823 C CA . GLU A 1 101 ? 27.555 -0.909 -33.948 1.00 46.06 101 GLU A CA 1
ATOM 824 C C . GLU A 1 101 ? 28.428 -2.142 -34.191 1.00 46.06 101 GLU A C 1
ATOM 826 O O . GLU A 1 101 ? 29.169 -2.188 -35.167 1.00 46.06 101 GLU A O 1
ATOM 831 N N . GLN A 1 102 ? 28.237 -3.193 -33.391 1.00 47.75 102 GLN A N 1
ATOM 832 C CA . GLN A 1 102 ? 28.839 -4.503 -33.602 1.00 47.75 102 GLN A CA 1
ATOM 833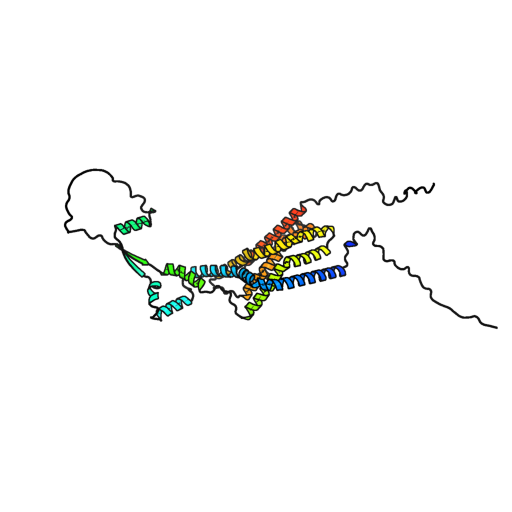 C C . GLN A 1 102 ? 28.320 -5.149 -34.895 1.00 47.75 102 GLN A C 1
ATOM 835 O O . GLN A 1 102 ? 29.130 -5.579 -35.697 1.00 47.75 102 GLN A O 1
ATOM 840 N N . ILE A 1 103 ? 27.015 -5.089 -35.199 1.00 46.88 103 ILE A N 1
ATOM 841 C CA . ILE A 1 103 ? 26.468 -5.536 -36.497 1.00 46.88 103 ILE A CA 1
ATOM 842 C C . ILE A 1 103 ? 26.968 -4.664 -37.659 1.00 46.88 103 ILE A C 1
ATOM 844 O O . ILE A 1 103 ? 27.244 -5.187 -38.730 1.00 46.88 103 ILE A O 1
ATOM 848 N N . HIS A 1 104 ? 27.091 -3.345 -37.498 1.00 48.72 104 HIS A N 1
ATOM 849 C CA . HIS A 1 104 ? 27.572 -2.445 -38.551 1.00 48.72 104 HIS A CA 1
ATOM 850 C C . HIS A 1 104 ? 29.066 -2.660 -38.826 1.00 48.72 104 HIS A C 1
ATOM 852 O O . HIS A 1 104 ? 29.489 -2.673 -39.983 1.00 48.72 104 HIS A O 1
ATOM 858 N N . GLU A 1 105 ? 29.864 -2.876 -37.779 1.00 52.06 105 GLU A N 1
ATOM 859 C CA . GLU A 1 105 ? 31.241 -3.341 -37.893 1.00 52.06 105 GLU A CA 1
ATOM 860 C C . GLU A 1 105 ? 31.313 -4.739 -38.508 1.00 52.06 105 GLU A C 1
ATOM 862 O O . GLU A 1 105 ? 32.134 -4.944 -39.395 1.00 52.06 105 GLU A O 1
ATOM 867 N N . ASP A 1 106 ? 30.457 -5.675 -38.104 1.00 48.91 106 ASP A N 1
ATOM 868 C CA . ASP A 1 106 ? 30.436 -7.045 -38.617 1.00 48.91 106 ASP A CA 1
ATOM 869 C C . ASP A 1 106 ? 30.038 -7.059 -40.100 1.00 48.91 106 ASP A C 1
ATOM 871 O O . ASP A 1 106 ? 30.714 -7.686 -40.903 1.00 48.91 106 ASP A O 1
ATOM 875 N N . VAL A 1 107 ? 29.038 -6.279 -40.525 1.00 50.38 107 VAL A N 1
ATOM 876 C CA . VAL A 1 107 ? 28.654 -6.106 -41.941 1.00 50.38 107 VAL A CA 1
ATOM 877 C C . VAL A 1 107 ? 29.772 -5.440 -42.753 1.00 50.38 107 VAL A C 1
ATOM 879 O O . VAL A 1 107 ? 29.934 -5.717 -43.944 1.00 50.38 107 VAL A O 1
ATOM 882 N N . ARG A 1 108 ? 30.571 -4.570 -42.121 1.00 56.91 108 ARG A N 1
ATOM 883 C CA . ARG A 1 108 ? 31.746 -3.937 -42.738 1.00 56.91 108 ARG A CA 1
ATOM 884 C C . ARG A 1 108 ? 32.954 -4.887 -42.805 1.00 56.91 108 ARG A C 1
ATOM 886 O O . ARG A 1 108 ? 33.744 -4.773 -43.740 1.00 56.91 108 ARG A O 1
ATOM 893 N N . LYS A 1 109 ? 33.100 -5.808 -41.844 1.00 54.28 109 LYS A N 1
ATOM 894 C CA . LYS A 1 109 ? 34.212 -6.772 -41.708 1.00 54.28 109 LYS A CA 1
ATOM 895 C C . LYS A 1 109 ? 33.960 -8.102 -42.440 1.00 54.28 109 LYS A C 1
ATOM 897 O O . LYS A 1 109 ? 34.929 -8.738 -42.847 1.00 54.28 109 LYS A O 1
ATOM 902 N N . HIS A 1 110 ? 32.701 -8.492 -42.654 1.00 51.28 110 HIS A N 1
ATOM 903 C CA . HIS A 1 110 ? 32.283 -9.760 -43.264 1.00 51.28 110 HIS A CA 1
ATOM 904 C C . HIS A 1 110 ? 31.710 -9.565 -44.687 1.00 51.28 110 HIS A C 1
ATOM 906 O O . HIS A 1 110 ? 30.594 -9.059 -44.840 1.00 51.28 110 HIS A O 1
ATOM 912 N N . PRO A 1 111 ? 32.420 -9.989 -45.755 1.00 56.50 111 PRO A N 1
ATOM 913 C CA . PRO A 1 111 ? 31.972 -9.860 -47.149 1.00 56.50 111 PRO A CA 1
ATOM 914 C C . PRO A 1 111 ? 30.646 -10.574 -47.447 1.00 56.50 111 PRO A C 1
ATOM 916 O O . PRO A 1 111 ? 29.890 -10.137 -48.315 1.00 56.50 111 PRO A O 1
ATOM 919 N N . GLU A 1 112 ? 30.338 -11.647 -46.713 1.00 48.72 112 GLU A N 1
ATOM 920 C CA . GLU A 1 112 ? 29.075 -12.382 -46.806 1.00 48.72 112 GLU A CA 1
ATOM 921 C C . GLU A 1 112 ? 27.838 -11.556 -46.417 1.00 48.72 112 GLU A C 1
ATOM 923 O O . GLU A 1 112 ? 26.743 -11.880 -46.863 1.00 48.72 112 GLU A O 1
ATOM 928 N N . ALA A 1 113 ? 27.987 -10.468 -45.655 1.00 42.31 113 ALA A N 1
ATOM 929 C CA . ALA A 1 113 ? 26.889 -9.605 -45.215 1.00 42.31 113 ALA A CA 1
ATOM 930 C C . ALA A 1 113 ? 26.579 -8.443 -46.185 1.00 42.31 113 ALA A C 1
ATOM 932 O O . ALA A 1 113 ? 25.759 -7.570 -45.889 1.00 42.31 113 ALA A O 1
ATOM 933 N N . ALA A 1 114 ? 27.193 -8.434 -47.376 1.00 49.41 114 ALA A N 1
ATOM 934 C CA . ALA A 1 114 ? 27.029 -7.387 -48.389 1.00 49.41 114 ALA A CA 1
ATOM 935 C C . ALA A 1 114 ? 25.570 -7.155 -48.835 1.00 49.41 114 ALA A C 1
ATOM 937 O O . ALA A 1 114 ? 25.238 -6.058 -49.283 1.00 49.41 114 ALA A O 1
ATOM 938 N N . TYR A 1 115 ? 24.691 -8.148 -48.669 1.00 48.91 115 TYR A N 1
ATOM 939 C CA . TYR A 1 115 ? 23.258 -8.039 -48.963 1.00 48.91 115 TYR A CA 1
ATOM 940 C C . TYR A 1 115 ? 22.508 -7.061 -48.039 1.00 48.91 115 TYR A C 1
ATOM 942 O O . TYR A 1 115 ? 21.410 -6.628 -48.382 1.00 48.91 115 TYR A O 1
ATOM 950 N N . LEU A 1 116 ? 23.088 -6.680 -46.893 1.00 44.66 116 LEU A N 1
ATOM 951 C CA . LEU A 1 116 ? 22.494 -5.729 -45.946 1.00 44.66 116 LEU A CA 1
ATOM 952 C C . LEU A 1 116 ? 22.831 -4.262 -46.261 1.00 44.66 116 LEU A C 1
ATOM 954 O O . LEU A 1 116 ? 22.137 -3.370 -45.779 1.00 44.66 116 LEU A O 1
ATOM 958 N N . LYS A 1 117 ? 23.835 -3.990 -47.109 1.00 50.25 117 LYS A N 1
ATOM 959 C CA . LYS A 1 117 ? 24.276 -2.625 -47.470 1.00 50.25 117 LYS A CA 1
ATOM 960 C C . LYS A 1 117 ? 23.165 -1.680 -47.968 1.00 50.25 117 LYS A C 1
ATOM 962 O O . LYS A 1 117 ? 23.131 -0.545 -47.493 1.00 50.25 117 LYS A O 1
ATOM 967 N N . PRO A 1 118 ? 22.217 -2.109 -48.828 1.00 48.56 118 PRO A N 1
ATOM 968 C CA . PRO A 1 118 ? 21.143 -1.237 -49.327 1.00 48.56 118 PRO A CA 1
ATOM 969 C C . PRO A 1 118 ? 20.172 -0.761 -48.237 1.00 48.56 118 PRO A C 1
ATOM 971 O O . PRO A 1 118 ? 19.422 0.187 -48.444 1.00 48.56 118 PRO A O 1
ATOM 974 N N . PHE A 1 119 ? 20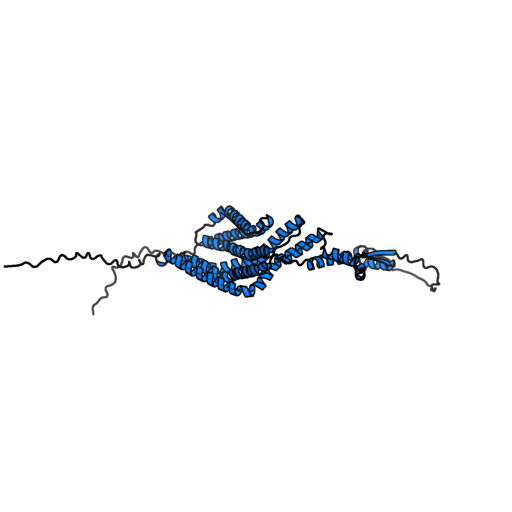.161 -1.434 -47.083 1.00 47.88 119 PHE A N 1
ATOM 975 C CA . PHE A 1 119 ? 19.329 -1.088 -45.932 1.00 47.88 119 PHE A CA 1
ATOM 976 C C . PHE A 1 119 ? 20.063 -0.184 -44.931 1.00 47.88 119 PHE A C 1
ATOM 978 O O . PHE A 1 119 ? 19.454 0.298 -43.981 1.00 47.88 119 PHE A O 1
ATOM 985 N N . VAL A 1 120 ? 21.364 0.042 -45.120 1.00 47.41 120 VAL A N 1
ATOM 986 C CA . VAL A 1 120 ? 22.231 0.771 -44.185 1.00 47.41 120 VAL A CA 1
ATOM 987 C C . VAL A 1 120 ? 22.700 2.102 -44.778 1.00 47.41 120 VAL A C 1
ATOM 989 O O . VAL A 1 120 ? 22.779 3.094 -44.057 1.00 47.41 120 VAL A O 1
ATOM 992 N N . GLU A 1 121 ? 22.972 2.149 -46.081 1.00 48.09 121 GLU A N 1
ATOM 993 C CA . GLU A 1 121 ? 23.434 3.351 -46.783 1.00 48.09 121 GLU A CA 1
ATOM 994 C C . GLU A 1 121 ? 22.254 4.140 -47.397 1.00 48.09 121 GLU A C 1
ATOM 996 O O . GLU A 1 121 ? 21.249 3.543 -47.792 1.00 48.09 121 GLU A O 1
ATOM 1001 N N . PRO A 1 122 ? 22.319 5.487 -47.457 1.00 44.12 122 PRO A N 1
ATOM 1002 C CA . PRO A 1 122 ? 21.270 6.298 -48.074 1.00 44.12 122 PRO A CA 1
ATOM 1003 C C . PRO A 1 122 ? 21.169 5.998 -49.575 1.00 44.12 122 PRO A C 1
ATOM 1005 O O . PRO A 1 122 ? 22.174 6.006 -50.281 1.00 44.12 122 PRO A O 1
ATOM 1008 N N . VAL A 1 123 ? 19.949 5.754 -50.064 1.00 48.09 123 VAL A N 1
ATOM 1009 C CA . VAL A 1 123 ? 19.696 5.434 -51.474 1.00 48.09 123 VAL A CA 1
ATOM 1010 C C . VAL A 1 123 ? 19.142 6.672 -52.175 1.00 48.09 123 VAL A C 1
ATOM 1012 O O . VAL A 1 123 ? 18.068 7.174 -51.835 1.00 48.09 123 VAL A O 1
ATOM 1015 N N . GLU A 1 124 ? 19.879 7.168 -53.165 1.00 45.03 124 GLU A N 1
ATOM 1016 C CA . GLU A 1 124 ? 19.431 8.244 -54.048 1.00 45.03 124 GLU A CA 1
ATOM 1017 C C . GLU A 1 124 ? 18.670 7.638 -55.232 1.00 45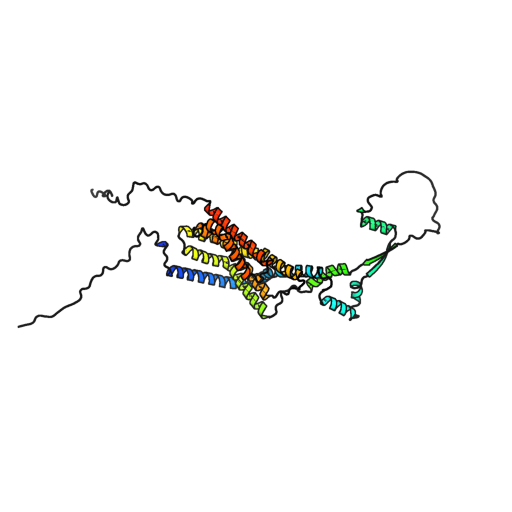.03 124 GLU A C 1
ATOM 1019 O O . GLU A 1 124 ? 19.230 6.905 -56.045 1.00 45.03 124 GLU A O 1
ATOM 1024 N N . LEU A 1 125 ? 17.366 7.908 -55.307 1.00 45.56 125 LEU A N 1
ATOM 1025 C CA . LEU A 1 125 ? 16.518 7.488 -56.419 1.00 45.56 125 LEU A CA 1
ATOM 1026 C C . LEU A 1 125 ? 16.321 8.677 -57.359 1.00 45.56 125 LEU A C 1
ATOM 1028 O O . LEU A 1 125 ? 15.670 9.662 -57.006 1.00 45.56 125 LEU A O 1
ATOM 1032 N N . GLU A 1 126 ? 16.873 8.585 -58.567 1.00 43.31 126 GLU A N 1
ATOM 1033 C CA . GLU A 1 126 ? 16.592 9.542 -59.636 1.00 43.31 126 GLU A CA 1
ATOM 1034 C C . GLU A 1 126 ? 15.301 9.148 -60.356 1.00 43.31 126 GLU A C 1
ATOM 1036 O O . GLU A 1 126 ? 15.265 8.190 -61.130 1.00 43.31 126 GLU A O 1
ATOM 1041 N N . ALA A 1 127 ? 14.227 9.899 -60.114 1.00 48.44 127 ALA A N 1
ATOM 1042 C CA . ALA A 1 127 ? 12.987 9.765 -60.864 1.00 48.44 127 ALA A CA 1
ATOM 1043 C C . ALA A 1 127 ? 12.888 10.899 -61.892 1.00 48.44 127 ALA A C 1
ATOM 1045 O O . ALA A 1 127 ? 12.953 12.082 -61.554 1.00 48.44 127 ALA A O 1
ATOM 1046 N N . ARG A 1 128 ? 12.714 10.547 -63.169 1.00 46.34 128 ARG A N 1
ATOM 1047 C CA . ARG A 1 128 ? 12.400 11.508 -64.234 1.00 46.34 128 ARG A CA 1
ATOM 1048 C C . ARG A 1 128 ? 10.889 11.561 -64.394 1.00 46.34 128 ARG A C 1
ATOM 1050 O O . ARG A 1 128 ? 10.310 10.657 -64.984 1.00 46.34 128 ARG A O 1
ATOM 1057 N N . LEU A 1 129 ? 10.263 12.593 -63.839 1.00 53.88 129 LEU A N 1
ATOM 1058 C CA . LEU A 1 129 ? 8.816 12.790 -63.931 1.00 53.88 129 LEU A CA 1
ATOM 1059 C C . LEU A 1 129 ? 8.476 13.764 -65.062 1.00 53.88 129 LEU A C 1
ATOM 1061 O O . LEU A 1 129 ? 9.107 14.817 -65.209 1.00 53.88 129 LEU A O 1
ATOM 1065 N N . SER A 1 130 ? 7.453 13.416 -65.845 1.00 56.12 130 SER A N 1
ATOM 1066 C CA . SER A 1 130 ? 6.835 14.329 -66.808 1.00 56.12 130 SER A CA 1
ATOM 1067 C C . SER A 1 130 ? 6.160 15.499 -66.075 1.00 56.12 130 SER A C 1
ATOM 1069 O O . SER A 1 130 ? 5.647 15.348 -64.962 1.00 56.12 130 SER A O 1
ATOM 1071 N N . ARG A 1 131 ? 6.131 16.688 -66.694 1.00 54.19 131 ARG A N 1
ATOM 1072 C CA . ARG A 1 131 ? 5.544 17.903 -66.102 1.00 54.19 131 ARG A CA 1
ATOM 1073 C C . ARG A 1 131 ? 4.047 17.723 -65.785 1.00 54.19 131 ARG A C 1
ATOM 1075 O O . ARG A 1 131 ? 3.575 18.259 -64.781 1.00 54.19 131 ARG A O 1
ATOM 1082 N N . GLU A 1 132 ? 3.316 16.924 -66.571 1.00 54.81 132 GLU A N 1
ATOM 1083 C CA . GLU A 1 132 ? 1.928 16.538 -66.274 1.00 54.81 132 GLU A CA 1
ATOM 1084 C C . GLU A 1 132 ? 1.800 15.605 -65.057 1.00 54.81 132 GLU A C 1
ATOM 1086 O O . GLU A 1 132 ? 0.871 15.761 -64.261 1.00 54.81 132 GLU A O 1
ATOM 1091 N N . GLU A 1 133 ? 2.716 14.649 -64.891 1.00 58.16 133 GLU A N 1
ATOM 1092 C CA . GLU A 1 133 ? 2.688 13.669 -63.794 1.00 58.16 133 GLU A CA 1
ATOM 1093 C C . GLU A 1 133 ? 3.043 14.321 -62.458 1.00 58.16 133 GLU A C 1
ATOM 1095 O O . GLU A 1 133 ? 2.352 14.113 -61.461 1.00 58.16 133 GLU A O 1
ATOM 1100 N N . LEU A 1 134 ? 4.051 15.199 -62.462 1.00 54.78 134 LEU A N 1
ATOM 1101 C CA . LEU A 1 134 ? 4.438 15.989 -61.297 1.00 54.78 134 LEU A CA 1
ATOM 1102 C C . LEU A 1 134 ? 3.294 16.905 -60.838 1.00 54.78 134 LEU A C 1
ATOM 1104 O O . LEU A 1 134 ? 3.033 17.021 -59.641 1.00 54.78 134 LEU A O 1
ATOM 1108 N N . ARG A 1 135 ? 2.567 17.524 -61.782 1.00 55.91 135 ARG A N 1
ATOM 1109 C CA . ARG A 1 135 ? 1.401 18.365 -61.472 1.00 55.91 135 ARG A CA 1
ATOM 1110 C C . ARG A 1 135 ? 0.260 17.550 -60.864 1.00 55.91 135 ARG A C 1
ATOM 1112 O O . ARG A 1 135 ? -0.351 18.016 -59.907 1.00 55.91 135 ARG A O 1
ATOM 1119 N N . ARG A 1 136 ? -0.026 16.351 -61.385 1.00 61.66 136 ARG A N 1
ATOM 1120 C CA . ARG A 1 136 ? -1.051 15.460 -60.810 1.00 61.66 136 ARG A CA 1
ATOM 1121 C C . ARG A 1 136 ? -0.680 15.023 -59.392 1.00 61.66 136 ARG A C 1
ATOM 1123 O O . ARG A 1 136 ? -1.498 15.193 -58.494 1.00 61.66 136 ARG A O 1
ATOM 1130 N N . ALA A 1 137 ? 0.557 14.575 -59.180 1.00 58.72 137 ALA A N 1
ATOM 1131 C CA . ALA A 1 137 ? 1.038 14.145 -57.868 1.00 58.72 137 ALA A CA 1
ATOM 1132 C C . ALA A 1 137 ? 1.041 15.287 -56.831 1.00 58.72 137 ALA A C 1
ATOM 1134 O O . ALA A 1 137 ? 0.639 15.088 -55.688 1.00 58.72 137 ALA A O 1
ATOM 1135 N N . LEU A 1 138 ? 1.427 16.508 -57.225 1.00 54.25 138 LEU A N 1
ATOM 1136 C CA . LEU A 1 138 ? 1.403 17.686 -56.343 1.00 54.25 138 LEU A CA 1
ATOM 1137 C C . LEU A 1 138 ? -0.015 18.113 -55.949 1.00 54.25 138 LEU A C 1
ATOM 1139 O O . LEU A 1 138 ? -0.235 18.513 -54.806 1.00 54.25 138 LEU A O 1
ATOM 1143 N N . VAL A 1 139 ? -0.974 18.028 -56.874 1.00 61.91 139 VAL A N 1
ATOM 1144 C CA . VAL A 1 139 ? -2.388 18.329 -56.596 1.00 61.91 139 VAL A CA 1
ATOM 1145 C C . VAL A 1 139 ? -3.004 17.271 -55.676 1.00 61.91 139 VAL A C 1
ATOM 1147 O O . VAL A 1 139 ? -3.826 17.612 -54.828 1.00 61.91 139 VAL A O 1
ATOM 1150 N N . GLU A 1 140 ? -2.582 16.012 -55.803 1.00 62.81 140 GLU A N 1
ATOM 1151 C CA . GLU A 1 140 ? -3.036 14.904 -54.959 1.00 62.81 140 GLU A CA 1
ATOM 1152 C C . GLU A 1 140 ? -2.441 14.959 -53.542 1.00 62.81 140 GLU A C 1
ATOM 1154 O O . GLU A 1 140 ? -3.174 14.832 -52.562 1.00 62.81 140 GLU A O 1
ATOM 1159 N N . MET A 1 141 ? -1.136 15.223 -53.409 1.00 48.47 141 MET A N 1
ATOM 1160 C CA . MET A 1 141 ? -0.467 15.323 -52.105 1.00 48.47 141 MET A CA 1
ATOM 1161 C C . MET A 1 141 ? -0.784 16.621 -51.353 1.00 48.47 141 MET A C 1
ATOM 1163 O O . MET A 1 141 ? -0.866 16.612 -50.125 1.00 48.47 141 MET A O 1
ATOM 1167 N N . PHE A 1 142 ? -0.970 17.740 -52.061 1.00 55.31 142 PHE A N 1
ATOM 1168 C CA . PHE A 1 142 ? -1.207 19.052 -51.451 1.00 55.31 142 PHE A CA 1
ATOM 1169 C C . PHE A 1 142 ? -2.417 19.772 -52.070 1.00 55.31 142 PHE A C 1
ATOM 1171 O O . PHE A 1 142 ? -2.285 20.869 -52.626 1.00 55.31 142 PHE A O 1
ATOM 1178 N N . PRO A 1 143 ? -3.638 19.225 -51.912 1.00 53.53 143 PRO A N 1
ATOM 1179 C CA . PRO A 1 143 ? -4.852 19.762 -52.537 1.00 53.53 143 PRO A CA 1
ATOM 1180 C C . PRO A 1 143 ? -5.202 21.187 -52.077 1.00 53.53 143 PRO A C 1
ATOM 1182 O O . PRO A 1 143 ? -5.971 21.892 -52.727 1.00 53.53 143 PRO A O 1
ATOM 1185 N N . GLN A 1 144 ? -4.628 21.638 -50.961 1.00 48.62 144 GLN A N 1
ATOM 1186 C CA . GLN A 1 144 ? -4.888 22.949 -50.369 1.00 48.62 144 GLN A CA 1
ATOM 1187 C C . GLN A 1 144 ? -4.179 24.097 -51.110 1.00 48.62 144 GLN A C 1
ATOM 1189 O O . GLN A 1 144 ? -4.650 25.228 -51.049 1.00 48.62 144 GLN A O 1
ATOM 1194 N N . LEU A 1 145 ? -3.078 23.819 -51.823 1.00 48.53 145 LEU A N 1
ATOM 1195 C CA . LEU A 1 145 ? -2.292 24.825 -52.557 1.00 48.53 145 LEU A CA 1
ATOM 1196 C C . LEU A 1 145 ? -2.898 25.192 -53.923 1.00 48.53 145 LEU A C 1
ATOM 1198 O O . LEU A 1 145 ? -2.558 26.229 -54.483 1.00 48.53 145 LEU A O 1
ATOM 1202 N N . PHE A 1 146 ? -3.807 24.364 -54.450 1.00 56.88 146 PHE A N 1
ATOM 1203 C CA . PHE A 1 146 ? -4.341 24.485 -55.816 1.00 56.88 146 PHE A CA 1
ATOM 1204 C C . PHE A 1 146 ? -5.854 24.766 -55.882 1.00 56.88 146 PHE A C 1
ATOM 1206 O O . PHE A 1 146 ? -6.441 24.803 -56.967 1.00 56.88 146 PHE A O 1
ATOM 1213 N N . LYS A 1 147 ? -6.500 25.022 -54.736 1.00 47.28 147 LYS A N 1
ATOM 1214 C CA . LYS A 1 147 ? -7.891 25.501 -54.650 1.00 47.28 147 LYS A CA 1
ATOM 1215 C C . LYS A 1 147 ? -7.976 26.967 -55.096 1.00 47.28 147 LYS A C 1
ATOM 1217 O O . LYS A 1 147 ? -7.989 27.873 -54.274 1.00 47.28 147 LYS A O 1
ATOM 1222 N N . GLY A 1 148 ? -8.011 27.201 -56.406 1.00 49.03 148 GLY A N 1
ATOM 1223 C CA . GLY A 1 148 ? -8.208 28.549 -56.956 1.00 49.03 148 GLY A CA 1
ATOM 1224 C C . GLY A 1 148 ? -8.086 28.705 -58.473 1.00 49.03 148 GLY A C 1
ATOM 1225 O O . GLY A 1 148 ? -8.435 29.760 -58.983 1.00 49.03 148 GLY A O 1
ATOM 1226 N N . GLN A 1 149 ? -7.629 27.688 -59.213 1.00 43.31 149 GLN A N 1
ATOM 1227 C CA . GLN A 1 149 ? -7.389 27.802 -60.664 1.00 43.31 149 GLN A CA 1
ATOM 1228 C C . GLN A 1 149 ? -8.412 27.091 -61.567 1.00 43.31 149 GLN A C 1
ATOM 1230 O O . GLN A 1 149 ? -8.203 27.010 -62.774 1.00 43.31 149 GLN A O 1
ATOM 1235 N N . GLN A 1 150 ? -9.525 26.591 -61.028 1.00 44.16 150 GLN A N 1
ATOM 1236 C CA . GLN A 1 150 ? -10.621 26.067 -61.850 1.00 44.16 150 GLN A CA 1
ATOM 1237 C C . GLN A 1 150 ? -11.728 27.109 -62.011 1.00 44.16 150 GLN A C 1
ATOM 1239 O O . GLN A 1 150 ? -12.781 26.980 -61.399 1.00 44.16 150 GLN A O 1
ATOM 1244 N N . THR A 1 151 ? -11.516 28.124 -62.846 1.00 35.84 151 THR A N 1
ATOM 1245 C CA . THR A 1 151 ? -12.625 28.847 -63.483 1.00 35.84 151 THR A CA 1
ATOM 1246 C C . THR A 1 151 ? -12.204 29.407 -64.840 1.00 35.84 151 THR A C 1
ATOM 1248 O O . THR A 1 151 ? -11.148 30.013 -64.983 1.00 35.84 151 THR A O 1
ATOM 1251 N N . SER A 1 152 ? -13.117 29.243 -65.801 1.00 32.31 152 SER A N 1
ATOM 1252 C CA . SER A 1 152 ? -13.179 29.870 -67.127 1.00 32.31 152 SER A CA 1
ATOM 1253 C C . SER A 1 152 ? -12.355 29.246 -68.260 1.00 32.31 152 SER A C 1
ATOM 1255 O O . SER A 1 152 ? -11.203 29.595 -68.487 1.00 32.31 152 SER A O 1
ATOM 1257 N N . ALA A 1 153 ? -12.997 28.366 -69.035 1.00 32.75 153 ALA A N 1
ATOM 1258 C CA . ALA A 1 153 ? -13.507 28.745 -70.361 1.00 32.75 153 ALA A CA 1
ATOM 1259 C C . ALA A 1 153 ? -14.208 27.544 -71.027 1.00 32.75 153 ALA A C 1
ATOM 1261 O O . ALA A 1 153 ? -13.571 26.661 -71.594 1.00 32.75 153 ALA A O 1
ATOM 1262 N N . ALA A 1 154 ? -15.538 27.531 -70.950 1.00 32.69 154 ALA A N 1
ATOM 1263 C CA . ALA A 1 154 ? -16.391 26.931 -71.966 1.00 32.69 154 ALA A CA 1
ATOM 1264 C C . ALA A 1 154 ? -16.925 28.088 -72.827 1.00 32.69 154 ALA A C 1
ATOM 1266 O O . ALA A 1 154 ? -17.384 29.074 -72.248 1.00 32.69 154 ALA A O 1
ATOM 1267 N N . GLY A 1 155 ? -16.865 27.970 -74.158 1.00 28.70 155 GLY A N 1
ATOM 1268 C CA . GLY A 1 155 ? -17.588 28.854 -75.082 1.00 28.70 155 GLY A CA 1
ATOM 1269 C C . GLY A 1 155 ? -16.871 29.197 -76.395 1.00 28.70 155 GLY A C 1
ATOM 1270 O O . GLY A 1 155 ? -15.980 30.037 -76.396 1.00 28.70 155 GLY A O 1
ATOM 1271 N N . ASP A 1 156 ? -17.372 28.579 -77.467 1.00 27.19 156 ASP A N 1
ATOM 1272 C CA . ASP A 1 156 ? -17.597 29.100 -78.828 1.00 27.19 156 ASP A CA 1
ATOM 1273 C C . ASP A 1 156 ? -16.526 29.085 -79.952 1.00 27.19 156 ASP A C 1
ATOM 1275 O O . ASP A 1 156 ? -15.468 29.704 -79.904 1.00 27.19 156 ASP A O 1
ATOM 1279 N N . ASP A 1 157 ? -16.973 28.402 -81.020 1.00 27.34 157 ASP A N 1
ATOM 1280 C CA . ASP A 1 157 ? -16.841 28.638 -82.464 1.00 27.34 157 ASP A CA 1
ATOM 1281 C C . ASP A 1 157 ? -15.596 28.232 -83.292 1.00 27.34 157 ASP A C 1
ATOM 1283 O O . ASP A 1 157 ? -14.572 28.898 -83.361 1.00 27.34 157 ASP A O 1
ATOM 1287 N N . ALA A 1 158 ? -15.862 27.187 -84.095 1.00 29.56 158 ALA A N 1
ATOM 1288 C CA . ALA A 1 158 ? -15.728 27.118 -85.557 1.00 29.56 158 ALA A CA 1
ATOM 1289 C C . ALA A 1 158 ? -14.417 26.648 -86.237 1.00 29.56 158 ALA A C 1
ATOM 1291 O O . ALA A 1 158 ? -13.337 27.201 -86.090 1.00 29.56 158 ALA A O 1
ATOM 1292 N N . GLN A 1 159 ? -14.660 25.702 -87.159 1.00 27.89 159 GLN A N 1
ATOM 1293 C CA . GLN A 1 159 ? -13.971 25.397 -88.426 1.00 27.89 159 GLN A CA 1
ATOM 1294 C C . GLN A 1 159 ? -12.758 24.445 -88.470 1.00 27.89 159 GLN A C 1
ATOM 1296 O O . GLN A 1 159 ? -11.633 24.773 -88.133 1.00 27.89 159 GLN A O 1
ATOM 1301 N N . GLN A 1 160 ? -13.061 23.273 -89.053 1.00 28.81 160 GLN A N 1
ATOM 1302 C CA . GLN A 1 160 ? -12.386 22.609 -90.181 1.00 28.81 160 GLN A CA 1
ATOM 1303 C C . GLN A 1 160 ? -10.857 22.479 -90.185 1.00 28.81 160 GLN A C 1
ATOM 1305 O O . GLN A 1 160 ? -10.125 23.442 -90.366 1.00 28.81 160 GLN A O 1
ATOM 1310 N N . GLY A 1 161 ? -10.419 21.219 -90.264 1.00 26.08 161 GLY A N 1
ATOM 1311 C CA . GLY A 1 161 ? -9.176 20.858 -90.938 1.00 26.08 161 GLY A CA 1
ATOM 1312 C C . GLY A 1 161 ? -8.408 19.771 -90.211 1.00 26.08 161 GLY A C 1
ATOM 1313 O O . GLY A 1 161 ? -7.615 20.051 -89.322 1.00 26.08 161 GLY A O 1
ATOM 1314 N N . SER A 1 162 ? -8.590 18.521 -90.632 1.00 33.00 162 SER A N 1
ATOM 1315 C CA . SER A 1 162 ? -7.528 17.525 -90.487 1.00 33.00 162 SER A CA 1
ATOM 1316 C C . SER A 1 162 ? -6.286 18.058 -91.216 1.00 33.00 162 SER A C 1
ATOM 1318 O O . SER A 1 162 ? -6.399 18.477 -92.369 1.00 33.00 162 SER A O 1
ATOM 1320 N N . PRO A 1 163 ? -5.103 18.004 -90.595 1.00 32.75 163 PRO A N 1
ATOM 1321 C CA . PRO A 1 163 ? -4.095 17.151 -91.201 1.00 32.75 163 PRO A CA 1
ATOM 1322 C C . PRO A 1 163 ? -3.368 16.299 -90.159 1.00 32.75 163 PRO A C 1
ATOM 1324 O O . PRO A 1 163 ? -3.045 16.720 -89.053 1.00 32.75 163 PRO A O 1
ATOM 1327 N N . THR A 1 164 ? -3.129 15.059 -90.566 1.00 34.72 164 THR A N 1
ATOM 1328 C CA . THR A 1 164 ? -2.105 14.138 -90.065 1.00 34.72 164 THR A CA 1
ATOM 1329 C C . THR A 1 164 ? -0.863 14.845 -89.499 1.00 34.72 164 THR A C 1
ATOM 1331 O O . THR A 1 164 ? -0.309 15.699 -90.197 1.00 34.72 164 THR A O 1
ATOM 1334 N N . PRO A 1 165 ? -0.355 14.463 -88.311 1.00 34.06 165 PRO A N 1
ATOM 1335 C CA . PRO A 1 165 ? 0.919 14.977 -87.836 1.00 34.06 165 PRO A CA 1
ATOM 1336 C C . PRO A 1 165 ? 2.047 14.295 -88.619 1.00 34.06 165 PRO A C 1
ATOM 1338 O O . PRO A 1 165 ? 2.336 13.113 -88.433 1.00 34.06 165 PRO A O 1
ATOM 1341 N N . ASN A 1 166 ? 2.655 15.052 -89.533 1.00 30.22 166 ASN A N 1
ATOM 1342 C CA . ASN A 1 166 ? 3.958 14.728 -90.094 1.00 30.22 166 ASN A CA 1
ATOM 1343 C C . ASN A 1 166 ? 5.018 14.842 -88.995 1.00 30.22 166 ASN A C 1
ATOM 1345 O O . ASN A 1 166 ? 4.982 15.752 -88.170 1.00 30.22 166 ASN A O 1
ATOM 1349 N N . ALA A 1 167 ? 5.957 13.902 -89.020 1.00 41.19 167 ALA A N 1
ATOM 1350 C CA . ALA A 1 167 ? 7.139 13.881 -88.181 1.00 41.19 167 ALA A CA 1
ATOM 1351 C C . ALA A 1 167 ? 7.956 15.177 -88.334 1.00 41.19 167 ALA A C 1
ATOM 1353 O O . ALA A 1 167 ? 8.310 15.557 -89.449 1.00 41.19 167 ALA A O 1
ATOM 1354 N N . GLY A 1 168 ? 8.278 15.810 -87.207 1.00 36.94 168 GLY A N 1
ATOM 1355 C CA . GLY A 1 168 ? 9.181 16.957 -87.132 1.00 36.94 168 GLY A CA 1
ATOM 1356 C C . GLY A 1 168 ? 8.721 17.964 -86.084 1.00 36.94 168 GLY A C 1
ATOM 1357 O O . GLY A 1 168 ? 7.672 18.572 -86.243 1.00 36.94 168 GLY A O 1
ATOM 1358 N N . ASP A 1 169 ? 9.528 18.125 -85.036 1.00 35.03 169 ASP A N 1
ATOM 1359 C CA . ASP A 1 169 ? 9.470 19.190 -84.026 1.00 35.03 169 ASP A CA 1
ATOM 1360 C C . ASP A 1 169 ? 8.311 19.161 -83.013 1.00 35.03 169 ASP A C 1
ATOM 1362 O O . ASP A 1 169 ? 7.461 20.046 -82.951 1.00 35.03 169 ASP A O 1
ATOM 1366 N N . ALA A 1 170 ? 8.359 18.178 -82.107 1.00 33.97 170 ALA A N 1
ATOM 1367 C CA . ALA A 1 170 ? 7.865 18.362 -80.743 1.00 33.97 170 ALA A CA 1
ATOM 1368 C C . ALA A 1 170 ? 9.072 18.639 -79.840 1.00 33.97 170 ALA A C 1
ATOM 1370 O O . ALA A 1 170 ? 9.832 17.732 -79.500 1.00 33.97 170 ALA A O 1
ATOM 1371 N N . THR A 1 171 ? 9.269 19.910 -79.501 1.00 37.44 171 THR A N 1
ATOM 1372 C CA . THR A 1 171 ? 10.260 20.364 -78.530 1.00 37.44 171 THR A CA 1
ATOM 1373 C C . THR A 1 171 ? 10.089 19.592 -77.227 1.00 37.44 171 THR A C 1
ATOM 1375 O O . THR A 1 171 ? 9.011 19.552 -76.635 1.00 37.44 171 THR A O 1
ATOM 1378 N N . GLU A 1 172 ? 11.186 18.951 -76.844 1.00 40.38 172 GLU A N 1
ATOM 1379 C CA . GLU A 1 172 ? 11.408 18.120 -75.672 1.00 40.38 172 GLU A CA 1
ATOM 1380 C C . GLU A 1 172 ? 10.600 18.569 -74.448 1.00 40.38 172 GLU A C 1
ATOM 1382 O O . GLU A 1 172 ? 10.796 19.654 -73.893 1.00 40.38 172 GLU A O 1
ATOM 1387 N N . GLY A 1 173 ? 9.710 17.690 -73.982 1.00 40.03 173 GLY A N 1
ATOM 1388 C CA . GLY A 1 173 ? 9.157 17.779 -72.640 1.00 40.03 173 GLY A CA 1
ATOM 1389 C C . GLY A 1 173 ? 10.307 17.691 -71.643 1.00 40.03 173 GLY A C 1
ATOM 1390 O O . GLY A 1 173 ? 10.819 16.605 -71.386 1.00 40.03 173 GLY A O 1
ATOM 1391 N N . ALA A 1 174 ? 10.741 18.842 -71.126 1.00 43.28 174 ALA A N 1
ATOM 1392 C CA . ALA A 1 174 ? 11.808 18.951 -70.143 1.00 43.28 174 ALA A CA 1
ATOM 1393 C C . ALA A 1 174 ? 11.448 18.132 -68.891 1.00 43.28 174 ALA A C 1
ATOM 1395 O O . ALA A 1 174 ? 10.717 18.597 -68.013 1.00 43.28 174 ALA A O 1
ATOM 1396 N N . ALA A 1 175 ? 11.935 16.890 -68.844 1.00 44.34 175 ALA A N 1
ATOM 1397 C CA . ALA A 1 175 ? 11.847 16.018 -67.687 1.00 44.34 175 ALA A CA 1
ATOM 1398 C C . ALA A 1 175 ? 12.641 16.667 -66.553 1.00 44.34 175 ALA A C 1
ATOM 1400 O O . ALA A 1 175 ? 13.844 16.892 -66.680 1.00 44.34 175 ALA A O 1
ATOM 1401 N N . ILE A 1 176 ? 11.965 17.000 -65.457 1.00 51.88 176 ILE A N 1
ATOM 1402 C CA . ILE A 1 176 ? 12.628 17.548 -64.275 1.00 51.88 176 ILE A CA 1
ATOM 1403 C C . ILE A 1 176 ? 13.199 16.342 -63.519 1.00 51.88 176 ILE A C 1
ATOM 1405 O O . ILE A 1 176 ? 12.414 15.488 -63.098 1.00 51.88 176 ILE A O 1
ATOM 1409 N N . PRO A 1 177 ? 14.531 16.211 -63.367 1.00 45.72 177 PRO A N 1
ATOM 1410 C CA . PRO A 1 177 ? 15.089 15.165 -62.526 1.00 45.72 177 PRO A CA 1
ATOM 1411 C C . PRO A 1 177 ? 14.714 15.476 -61.076 1.00 45.72 177 PRO A C 1
ATOM 1413 O O . PRO A 1 177 ? 15.119 16.497 -60.521 1.00 45.72 177 PRO A O 1
ATOM 1416 N N . VAL A 1 178 ? 13.902 14.615 -60.469 1.00 49.75 178 VAL A N 1
ATOM 1417 C CA . VAL A 1 178 ? 13.588 14.682 -59.043 1.00 49.75 178 VAL A CA 1
ATOM 1418 C C . VAL A 1 178 ? 14.494 13.674 -58.352 1.00 49.75 178 VAL A C 1
ATOM 1420 O O . VAL A 1 178 ? 14.323 12.464 -58.504 1.00 49.75 178 VAL A O 1
ATOM 1423 N N . GLN A 1 179 ? 15.484 14.178 -57.617 1.00 48.09 179 GLN A N 1
ATOM 1424 C CA . GLN A 1 179 ? 16.303 13.357 -56.732 1.00 48.09 179 GLN A CA 1
ATOM 1425 C C . GLN A 1 179 ? 15.531 13.131 -55.435 1.00 48.09 179 GLN A C 1
ATOM 1427 O O . GLN A 1 179 ? 15.364 14.040 -54.621 1.00 48.09 179 GLN A O 1
ATOM 1432 N N . ILE A 1 180 ? 15.014 11.916 -55.264 1.00 52.72 180 ILE A N 1
ATOM 1433 C CA . ILE A 1 180 ? 14.372 11.489 -54.026 1.00 52.72 180 ILE A CA 1
ATOM 1434 C C . ILE A 1 180 ? 15.439 10.762 -53.216 1.00 52.72 180 ILE A C 1
ATOM 1436 O O . ILE A 1 180 ? 15.740 9.593 -53.454 1.00 52.72 180 ILE A O 1
ATOM 1440 N N . THR A 1 181 ? 16.028 11.459 -52.250 1.00 46.72 181 THR A N 1
ATOM 1441 C CA . THR A 1 181 ? 16.888 10.821 -51.253 1.00 46.72 181 THR A CA 1
ATOM 1442 C C . THR A 1 181 ? 15.991 10.098 -50.258 1.00 46.72 181 THR A C 1
ATOM 1444 O O . THR A 1 181 ? 15.473 10.695 -49.312 1.00 46.72 181 THR A O 1
ATOM 1447 N N . VAL A 1 182 ? 15.773 8.804 -50.475 1.00 50.44 182 VAL A N 1
ATOM 1448 C CA . VAL A 1 182 ? 15.092 7.977 -49.483 1.00 50.44 182 VAL A CA 1
ATOM 1449 C C . VAL A 1 182 ? 16.146 7.608 -48.451 1.00 50.44 182 VAL A C 1
ATOM 1451 O O . VAL A 1 182 ? 17.128 6.935 -48.757 1.00 50.44 182 VAL A O 1
ATOM 1454 N N . ARG A 1 183 ? 15.965 8.080 -47.216 1.00 50.28 183 ARG A N 1
ATOM 1455 C CA . ARG A 1 183 ? 16.726 7.606 -46.061 1.00 50.28 183 ARG A CA 1
ATOM 1456 C C . ARG A 1 183 ? 15.953 6.441 -45.448 1.00 50.28 183 ARG A C 1
ATOM 1458 O O . ARG A 1 183 ? 15.121 6.681 -44.574 1.00 50.28 183 ARG A O 1
ATOM 1465 N N . PRO A 1 184 ? 16.200 5.180 -45.860 1.00 51.03 184 PRO A N 1
ATOM 1466 C CA . PRO A 1 184 ? 15.613 4.023 -45.182 1.00 51.03 184 PRO A CA 1
ATOM 1467 C C . PRO A 1 184 ? 15.927 4.037 -43.676 1.00 51.03 184 PRO A C 1
ATOM 1469 O O . PRO A 1 184 ? 15.159 3.488 -42.893 1.00 51.03 184 PRO A O 1
ATOM 1472 N N . ILE A 1 185 ? 16.982 4.762 -43.279 1.00 46.59 185 ILE A N 1
ATOM 1473 C CA . ILE A 1 185 ? 17.334 5.161 -41.915 1.00 46.59 185 ILE A CA 1
ATOM 1474 C C . ILE A 1 185 ? 16.183 5.729 -41.081 1.00 46.59 185 ILE A C 1
ATOM 1476 O O . ILE A 1 185 ? 16.151 5.379 -39.920 1.00 46.59 185 ILE A O 1
ATOM 1480 N N . ASP A 1 186 ? 15.226 6.510 -41.593 1.00 48.56 186 ASP A N 1
ATOM 1481 C CA . ASP A 1 186 ? 14.166 7.077 -40.726 1.00 48.56 186 ASP A CA 1
ATOM 1482 C C . ASP A 1 186 ? 13.101 6.024 -40.353 1.00 48.56 186 ASP A C 1
ATOM 1484 O O . ASP A 1 186 ? 12.550 6.006 -39.247 1.00 48.56 186 ASP A O 1
ATOM 1488 N N . PHE A 1 187 ? 12.809 5.111 -41.286 1.00 47.34 187 PHE A N 1
ATOM 1489 C CA . PHE A 1 187 ? 11.957 3.945 -41.038 1.00 47.34 187 PHE A CA 1
ATOM 1490 C C . PHE A 1 187 ? 12.682 2.942 -40.142 1.00 47.34 187 PHE A C 1
ATOM 1492 O O . PHE A 1 187 ? 12.120 2.457 -39.157 1.00 47.34 187 PHE A O 1
ATOM 1499 N N . LEU A 1 188 ? 13.955 2.693 -40.451 1.00 49.66 188 LEU A N 1
ATOM 1500 C CA . LEU A 1 188 ? 14.831 1.910 -39.610 1.00 49.66 188 LEU A CA 1
ATOM 1501 C C . LEU A 1 188 ? 15.065 2.581 -38.262 1.00 49.66 188 LEU A C 1
ATOM 1503 O O . LEU A 1 188 ? 15.190 1.824 -37.341 1.00 49.66 188 LEU A O 1
ATOM 1507 N N . ASP A 1 189 ? 15.033 3.900 -38.071 1.00 48.75 189 ASP A N 1
ATOM 1508 C CA . ASP A 1 189 ? 15.192 4.590 -36.776 1.00 48.75 189 ASP A CA 1
ATOM 1509 C C . ASP A 1 189 ? 14.021 4.292 -35.852 1.00 48.75 189 ASP A C 1
ATOM 1511 O O . ASP A 1 189 ? 14.190 3.876 -34.706 1.00 48.75 189 ASP A O 1
ATOM 1515 N N . LYS A 1 190 ? 12.801 4.400 -36.378 1.00 46.59 190 LYS A N 1
ATOM 1516 C CA . LYS A 1 190 ? 11.598 4.006 -35.636 1.00 46.59 190 LYS A CA 1
ATOM 1517 C C . LYS A 1 190 ? 11.586 2.500 -35.356 1.00 46.59 190 LYS A C 1
ATOM 1519 O O . LYS A 1 190 ? 11.200 2.071 -34.266 1.00 46.59 190 LYS A O 1
ATOM 1524 N N . PHE A 1 191 ? 12.063 1.694 -36.303 1.00 50.38 191 PHE A N 1
ATOM 1525 C CA . PHE A 1 191 ? 12.254 0.256 -36.121 1.00 50.38 191 PHE A CA 1
ATOM 1526 C C . PHE A 1 191 ? 13.469 -0.087 -35.223 1.00 50.38 191 PHE A C 1
ATOM 1528 O O . PHE A 1 191 ? 13.433 -1.112 -34.557 1.00 50.38 191 PHE A O 1
ATOM 1535 N N . ARG A 1 192 ? 14.495 0.775 -35.124 1.00 53.06 192 ARG A N 1
ATOM 1536 C CA . ARG A 1 192 ? 15.772 0.660 -34.378 1.00 53.06 192 ARG A CA 1
ATOM 1537 C C . ARG A 1 192 ? 15.539 0.913 -32.911 1.00 53.06 192 ARG A C 1
ATOM 1539 O O . ARG A 1 192 ? 16.010 0.135 -32.097 1.00 53.06 192 ARG A O 1
ATOM 1546 N N . VAL A 1 193 ? 14.769 1.949 -32.577 1.00 49.09 193 VAL A N 1
ATOM 1547 C CA . VAL A 1 193 ? 14.311 2.178 -31.203 1.00 49.09 193 VAL A CA 1
ATOM 1548 C C . VAL A 1 193 ? 13.457 0.988 -30.760 1.00 49.09 193 VAL A C 1
ATOM 1550 O O . VAL A 1 193 ? 13.666 0.449 -29.678 1.00 49.09 193 VAL A O 1
ATOM 1553 N N . SER A 1 194 ? 12.573 0.495 -31.633 1.00 44.28 194 SER A N 1
ATOM 1554 C CA . SER A 1 194 ? 11.742 -0.683 -31.347 1.00 44.28 194 SER A CA 1
ATOM 1555 C C . SER A 1 194 ? 12.580 -1.958 -31.151 1.00 44.28 194 SER A C 1
ATOM 1557 O O . SER A 1 194 ? 12.418 -2.646 -30.149 1.00 44.28 194 SER A O 1
ATOM 1559 N N . LEU A 1 195 ? 13.528 -2.256 -32.046 1.00 47.28 195 LEU A N 1
ATOM 1560 C CA . LEU A 1 195 ? 14.453 -3.392 -31.942 1.00 47.28 195 LEU A CA 1
ATOM 1561 C C . LEU A 1 195 ? 15.413 -3.260 -30.762 1.00 47.28 195 LEU A C 1
ATOM 1563 O O . LEU A 1 195 ? 15.740 -4.262 -30.138 1.00 47.28 195 LEU A O 1
ATOM 1567 N N . GLY A 1 196 ? 15.852 -2.047 -30.436 1.00 47.72 196 GLY A N 1
ATOM 1568 C CA . GLY A 1 196 ? 16.734 -1.778 -29.311 1.00 47.72 196 GLY A CA 1
ATOM 1569 C C . GLY A 1 196 ? 16.034 -1.993 -27.969 1.00 47.72 196 GLY A C 1
ATOM 1570 O O . GLY A 1 196 ? 16.576 -2.613 -27.061 1.00 47.72 196 GLY A O 1
ATOM 1571 N N . ILE A 1 197 ? 14.772 -1.594 -27.872 1.00 45.97 197 ILE A N 1
ATOM 1572 C CA . ILE A 1 197 ? 13.927 -1.873 -26.708 1.00 45.97 197 ILE A CA 1
ATOM 1573 C C . ILE A 1 197 ? 13.587 -3.369 -26.600 1.00 45.97 197 ILE A C 1
ATOM 1575 O O . ILE A 1 197 ? 13.468 -3.896 -25.499 1.00 45.97 197 ILE A O 1
ATOM 1579 N N . ILE A 1 198 ? 13.475 -4.074 -27.730 1.00 39.88 198 ILE A N 1
ATOM 1580 C CA . ILE A 1 198 ? 13.278 -5.533 -27.770 1.00 39.88 198 ILE A CA 1
ATOM 1581 C C . ILE A 1 198 ? 14.582 -6.291 -27.440 1.00 39.88 198 ILE A C 1
ATOM 1583 O O . ILE A 1 198 ? 14.536 -7.366 -26.841 1.00 39.88 198 ILE A O 1
ATOM 1587 N N . SER A 1 199 ? 15.745 -5.748 -27.819 1.00 39.59 199 SER A N 1
ATOM 1588 C CA . SER A 1 199 ? 17.061 -6.382 -27.666 1.00 39.59 199 SER A CA 1
ATOM 1589 C C . SER A 1 199 ? 17.710 -6.114 -26.304 1.00 39.59 199 SER A C 1
ATOM 1591 O O . SER A 1 199 ? 18.382 -7.010 -25.786 1.00 39.59 199 SER A O 1
ATOM 1593 N N . LYS A 1 200 ? 17.514 -4.940 -25.681 1.00 47.66 200 LYS A N 1
ATOM 1594 C CA . LYS A 1 200 ? 17.805 -4.762 -24.254 1.00 47.66 200 LYS A CA 1
ATOM 1595 C C . LYS A 1 200 ? 16.673 -5.479 -23.547 1.00 47.66 200 LYS A C 1
ATOM 1597 O O . LYS A 1 200 ? 15.555 -4.979 -23.508 1.00 47.66 200 LYS A O 1
ATOM 1602 N N . ARG A 1 201 ? 16.923 -6.685 -23.036 1.00 48.81 201 ARG A N 1
ATOM 1603 C CA . ARG A 1 201 ? 15.934 -7.344 -22.183 1.00 48.81 201 ARG A CA 1
ATOM 1604 C C . ARG A 1 201 ? 15.654 -6.384 -21.030 1.00 48.81 201 ARG A C 1
ATOM 1606 O O . ARG A 1 201 ? 16.508 -6.208 -20.164 1.00 48.81 201 ARG A O 1
ATOM 1613 N N . VAL A 1 202 ? 14.491 -5.729 -21.049 1.00 57.88 202 VAL A N 1
ATOM 1614 C CA . VAL A 1 202 ? 13.977 -4.948 -19.923 1.00 57.88 202 VAL A CA 1
ATOM 1615 C C . VAL A 1 202 ? 13.591 -5.952 -18.851 1.00 57.88 202 VAL A C 1
ATOM 1617 O O . VAL A 1 202 ? 12.441 -6.334 -18.678 1.00 57.88 202 VAL A O 1
ATOM 1620 N N . THR A 1 203 ? 14.619 -6.495 -18.223 1.00 58.47 203 THR A N 1
ATOM 1621 C CA . THR A 1 203 ? 14.531 -7.578 -17.265 1.00 58.47 203 THR A CA 1
ATOM 1622 C C . THR A 1 203 ? 15.350 -7.183 -16.067 1.00 58.47 203 THR A C 1
ATOM 1624 O O . THR A 1 203 ? 16.479 -6.715 -16.195 1.00 58.47 203 THR A O 1
ATOM 1627 N N . LEU A 1 204 ? 14.767 -7.397 -14.898 1.00 69.88 204 LEU A N 1
ATOM 1628 C CA . LEU A 1 204 ? 15.446 -7.217 -13.631 1.00 69.88 204 LEU A CA 1
ATOM 1629 C C . LEU A 1 204 ? 16.689 -8.104 -13.588 1.00 69.88 204 LEU A C 1
ATOM 1631 O O . LEU A 1 204 ? 16.619 -9.307 -13.858 1.00 69.88 204 LEU A O 1
ATOM 1635 N N . ILE A 1 205 ? 17.820 -7.507 -13.233 1.00 76.25 205 ILE A N 1
ATOM 1636 C CA . ILE A 1 205 ? 19.090 -8.221 -13.185 1.00 76.25 205 ILE A CA 1
ATOM 1637 C C . ILE A 1 205 ? 19.187 -8.908 -11.824 1.00 76.25 205 ILE A C 1
ATOM 1639 O O . ILE A 1 205 ? 18.966 -8.291 -10.777 1.00 76.25 205 ILE A O 1
ATOM 1643 N N . SER A 1 206 ? 19.513 -10.199 -11.836 1.00 81.12 206 SER A N 1
ATOM 1644 C CA . SER A 1 206 ? 19.917 -10.924 -10.635 1.00 81.12 206 SER A CA 1
ATOM 1645 C C . SER A 1 206 ? 21.421 -11.140 -10.664 1.00 81.12 206 SER A C 1
ATOM 1647 O O . SER A 1 206 ? 21.966 -11.628 -11.652 1.00 81.12 206 SER A O 1
ATOM 1649 N N . MET A 1 207 ? 22.089 -10.772 -9.574 1.00 82.56 207 MET A N 1
ATOM 1650 C CA . MET A 1 207 ? 23.545 -10.907 -9.445 1.00 82.56 207 MET A CA 1
ATOM 1651 C C . MET A 1 207 ? 23.950 -12.220 -8.766 1.00 82.56 207 MET A C 1
ATOM 1653 O O . MET A 1 207 ? 25.119 -12.595 -8.782 1.00 82.56 207 MET A O 1
ATOM 1657 N N . ASN A 1 208 ? 22.997 -12.920 -8.144 1.00 85.88 208 ASN A N 1
ATOM 1658 C CA . ASN A 1 208 ? 23.235 -14.167 -7.428 1.00 85.88 208 ASN A CA 1
ATOM 1659 C C . ASN A 1 208 ? 22.088 -15.157 -7.702 1.00 85.88 208 ASN A C 1
ATOM 1661 O O . ASN A 1 208 ? 20.938 -14.814 -7.437 1.00 85.88 208 ASN A O 1
ATOM 1665 N N . PRO A 1 209 ? 22.364 -16.406 -8.120 1.00 81.88 209 PRO A N 1
ATOM 1666 C CA . PRO A 1 209 ? 21.330 -17.423 -8.332 1.00 81.88 209 PRO A CA 1
ATOM 1667 C C . PRO A 1 209 ? 20.391 -17.651 -7.131 1.00 81.88 209 PRO A C 1
ATOM 1669 O O . PRO A 1 209 ? 19.210 -17.941 -7.316 1.00 81.88 209 PRO A O 1
ATOM 1672 N N . MET A 1 210 ? 20.881 -17.487 -5.895 1.00 89.25 210 MET A N 1
ATOM 1673 C CA . MET A 1 210 ? 20.071 -17.635 -4.675 1.00 89.25 210 MET A CA 1
ATOM 1674 C C . MET A 1 210 ? 19.026 -16.515 -4.514 1.00 89.25 210 MET A C 1
ATOM 1676 O O . MET A 1 210 ? 18.009 -16.694 -3.842 1.00 89.25 210 MET A O 1
ATOM 1680 N N . GLU A 1 211 ? 19.252 -15.355 -5.129 1.00 88.69 211 GLU A N 1
ATOM 1681 C CA . GLU A 1 211 ? 18.394 -14.175 -5.008 1.00 88.69 211 GLU A CA 1
ATOM 1682 C C . GLU A 1 211 ? 16.967 -14.460 -5.485 1.00 88.69 211 GLU A C 1
ATOM 1684 O O . GLU A 1 211 ? 16.008 -14.150 -4.780 1.00 88.69 211 GLU A O 1
ATOM 1689 N N . VAL A 1 212 ? 16.830 -15.113 -6.642 1.00 86.81 212 VAL A N 1
ATOM 1690 C CA . VAL A 1 212 ? 15.532 -15.459 -7.243 1.00 86.81 212 VAL A CA 1
ATOM 1691 C C . VAL A 1 212 ? 14.724 -16.361 -6.309 1.00 86.81 212 VAL A C 1
ATOM 1693 O O . VAL A 1 212 ? 13.534 -16.131 -6.089 1.00 86.81 212 VAL A O 1
ATOM 1696 N N . PHE A 1 213 ? 15.387 -17.349 -5.703 1.00 89.38 213 PHE A N 1
ATOM 1697 C CA . PHE A 1 213 ? 14.773 -18.262 -4.743 1.00 89.38 213 PHE A CA 1
ATOM 1698 C C . PHE A 1 213 ? 14.274 -17.517 -3.498 1.00 89.38 213 PHE A C 1
ATOM 1700 O O . PHE A 1 213 ? 13.108 -17.639 -3.131 1.00 89.38 213 PHE A O 1
ATOM 1707 N N . MET A 1 214 ? 15.115 -16.680 -2.883 1.00 91.12 214 MET A N 1
ATOM 1708 C CA . MET A 1 214 ? 14.735 -15.906 -1.693 1.00 91.12 214 MET A CA 1
ATOM 1709 C C . MET A 1 214 ? 13.579 -14.946 -1.968 1.00 91.12 214 MET A C 1
ATOM 1711 O O . MET A 1 214 ? 12.683 -14.783 -1.139 1.00 91.12 214 MET A O 1
ATOM 1715 N N . VAL A 1 215 ? 13.578 -14.314 -3.139 1.00 90.38 215 VAL A N 1
ATOM 1716 C CA . VAL A 1 215 ? 12.499 -13.417 -3.537 1.00 90.38 215 VAL A CA 1
ATOM 1717 C C . VAL A 1 215 ? 11.186 -14.175 -3.704 1.00 90.38 215 VAL A C 1
ATOM 1719 O O . VAL A 1 215 ? 10.159 -13.700 -3.227 1.00 90.38 215 VAL A O 1
ATOM 1722 N N . TRP A 1 216 ? 11.206 -15.372 -4.288 1.00 90.00 216 TRP A N 1
ATOM 1723 C CA . TRP A 1 216 ? 10.007 -16.197 -4.405 1.00 90.00 216 TRP A CA 1
ATOM 1724 C C . TRP A 1 216 ? 9.390 -16.538 -3.036 1.00 90.00 216 TRP A C 1
ATOM 1726 O O . TRP A 1 216 ? 8.183 -16.376 -2.853 1.00 90.00 216 TRP A O 1
ATOM 1736 N N . PHE A 1 217 ? 10.211 -16.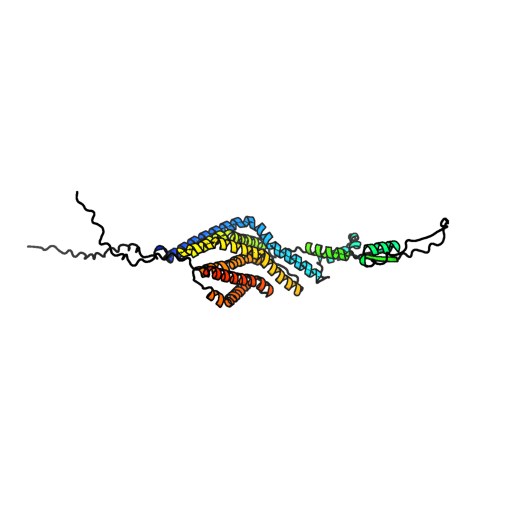888 -2.037 1.00 93.19 217 PHE A N 1
ATOM 1737 C CA . PHE A 1 217 ? 9.739 -17.071 -0.655 1.00 93.19 217 PHE A CA 1
ATOM 1738 C C . PHE A 1 217 ? 9.139 -15.792 -0.065 1.00 93.19 217 PHE A C 1
ATOM 1740 O O . PHE A 1 217 ? 8.073 -15.845 0.548 1.00 93.19 217 PHE A O 1
ATOM 1747 N N . LYS A 1 218 ? 9.777 -14.631 -0.270 1.00 93.12 218 LYS A N 1
ATOM 1748 C CA . LYS A 1 218 ? 9.231 -13.340 0.185 1.00 93.12 218 LYS A CA 1
ATOM 1749 C C . LYS A 1 218 ? 7.866 -13.051 -0.445 1.00 93.12 218 LYS A C 1
ATOM 1751 O O . LYS A 1 218 ? 6.951 -12.655 0.273 1.00 93.12 218 LYS A O 1
ATOM 1756 N N . VAL A 1 219 ? 7.712 -13.285 -1.753 1.00 93.94 219 VAL A N 1
ATOM 1757 C CA . VAL A 1 219 ? 6.427 -13.124 -2.456 1.00 93.94 219 VAL A CA 1
ATOM 1758 C C . VAL A 1 219 ? 5.370 -14.022 -1.828 1.00 93.94 219 VAL A C 1
ATOM 1760 O O . VAL A 1 219 ? 4.286 -13.536 -1.513 1.00 93.94 219 VAL A O 1
ATOM 1763 N N . ALA A 1 220 ? 5.672 -15.305 -1.609 1.00 95.00 220 ALA A N 1
ATOM 1764 C CA . ALA A 1 220 ? 4.729 -16.245 -1.009 1.00 95.00 220 ALA A CA 1
ATOM 1765 C C . ALA A 1 220 ? 4.309 -15.797 0.400 1.00 95.00 220 ALA A C 1
ATOM 1767 O O . ALA A 1 220 ? 3.115 -15.681 0.678 1.00 95.00 220 ALA A O 1
ATOM 1768 N N . ILE A 1 221 ? 5.266 -15.453 1.265 1.00 95.69 221 ILE A N 1
ATOM 1769 C CA . ILE A 1 221 ? 4.997 -15.014 2.642 1.00 95.69 221 ILE A CA 1
ATOM 1770 C C . ILE A 1 221 ? 4.085 -13.782 2.662 1.00 95.69 221 ILE A C 1
ATOM 1772 O O . ILE A 1 221 ? 3.071 -13.760 3.360 1.00 95.69 221 ILE A O 1
ATOM 1776 N N . ILE A 1 222 ? 4.410 -12.764 1.867 1.00 95.31 222 ILE A N 1
ATOM 1777 C CA . ILE A 1 222 ? 3.664 -11.505 1.867 1.00 95.31 222 ILE A CA 1
ATOM 1778 C C . ILE A 1 222 ? 2.303 -11.647 1.180 1.00 95.31 222 ILE A C 1
ATOM 1780 O O . ILE A 1 222 ? 1.304 -11.125 1.670 1.00 95.31 222 ILE A O 1
ATOM 1784 N N . THR A 1 223 ? 2.215 -12.422 0.101 1.00 95.25 223 THR A N 1
ATOM 1785 C CA . THR A 1 223 ? 0.922 -12.762 -0.511 1.00 95.25 223 THR A CA 1
ATOM 1786 C C . THR A 1 223 ? 0.045 -13.521 0.483 1.00 95.25 223 THR A C 1
ATOM 1788 O O . THR A 1 223 ? -1.138 -13.222 0.619 1.00 95.25 223 THR A O 1
ATOM 1791 N N . GLY A 1 224 ? 0.631 -14.462 1.229 1.00 96.12 224 GLY A N 1
ATOM 1792 C CA . GLY A 1 224 ? -0.048 -15.189 2.297 1.00 96.12 224 GLY A CA 1
ATOM 1793 C C . GLY A 1 224 ? -0.574 -14.254 3.385 1.00 96.12 224 GLY A C 1
ATOM 1794 O O . GLY A 1 224 ? -1.693 -14.442 3.847 1.00 96.12 224 GLY A O 1
ATOM 1795 N N . LEU A 1 225 ? 0.167 -13.193 3.727 1.00 96.44 225 LEU A N 1
ATOM 1796 C CA . LEU A 1 225 ? -0.294 -12.157 4.658 1.00 96.44 225 LEU A CA 1
ATOM 1797 C C . LEU A 1 225 ? -1.541 -11.434 4.137 1.00 96.44 225 LEU A C 1
ATOM 1799 O O . LEU A 1 225 ? -2.504 -11.250 4.879 1.00 96.44 225 LEU A O 1
ATOM 1803 N N . VAL A 1 226 ? -1.539 -11.048 2.858 1.00 96.25 226 VAL A N 1
ATOM 1804 C CA . VAL A 1 226 ? -2.681 -10.372 2.224 1.00 96.25 226 VAL A CA 1
ATOM 1805 C C . VAL A 1 226 ? -3.901 -11.295 2.176 1.00 96.25 226 VAL A C 1
ATOM 1807 O O . VAL A 1 226 ? -5.001 -10.866 2.522 1.00 96.25 226 VAL A O 1
ATOM 1810 N N . LEU A 1 227 ? -3.713 -12.570 1.826 1.00 95.81 227 LEU A N 1
ATOM 1811 C CA . LEU A 1 227 ? -4.784 -13.573 1.811 1.00 95.81 227 LEU A CA 1
ATOM 1812 C C . LEU A 1 227 ? -5.315 -13.893 3.217 1.00 95.81 227 LEU A C 1
ATOM 1814 O O . LEU A 1 227 ? -6.515 -14.086 3.386 1.00 95.81 227 LEU A O 1
ATOM 1818 N N . ALA A 1 228 ? -4.445 -13.909 4.230 1.00 96.88 228 ALA A N 1
ATOM 1819 C CA . ALA A 1 228 ? -4.820 -14.113 5.628 1.00 96.88 228 ALA A CA 1
ATOM 1820 C C . ALA A 1 228 ? -5.476 -12.880 6.268 1.00 96.88 228 ALA A C 1
ATOM 1822 O O . ALA A 1 228 ? -6.045 -12.996 7.356 1.00 96.88 228 ALA A O 1
ATOM 1823 N N . SER A 1 229 ? -5.421 -11.709 5.620 1.00 96.12 229 SER A N 1
ATOM 1824 C CA . SER A 1 229 ? -5.903 -10.446 6.191 1.00 96.12 229 SER A CA 1
ATOM 1825 C C . SER A 1 229 ? -7.334 -10.491 6.752 1.00 96.12 229 SER A C 1
ATOM 1827 O O . SER A 1 229 ? -7.519 -9.949 7.842 1.00 96.12 229 SER A O 1
ATOM 1829 N N . PRO A 1 230 ? -8.334 -11.185 6.155 1.00 95.69 230 PRO A N 1
ATOM 1830 C CA . PRO A 1 230 ? -9.673 -11.260 6.744 1.00 95.69 230 PRO A CA 1
ATOM 1831 C C . PRO A 1 230 ? -9.680 -11.932 8.121 1.00 95.69 230 PRO A C 1
ATOM 1833 O O . PRO A 1 230 ? -10.362 -11.482 9.041 1.00 95.69 230 PRO A O 1
ATOM 1836 N N . TRP A 1 231 ? -8.883 -12.990 8.281 1.00 95.88 231 TRP A N 1
ATOM 1837 C CA . TRP A 1 231 ? -8.792 -13.744 9.528 1.00 95.88 231 TRP A CA 1
ATOM 1838 C C . TRP A 1 231 ? -7.924 -13.034 10.571 1.00 95.88 231 TRP A C 1
ATOM 1840 O O . TRP A 1 231 ? -8.259 -13.004 11.758 1.00 95.88 231 TRP A O 1
ATOM 1850 N N . ILE A 1 232 ? -6.833 -12.404 10.127 1.00 95.69 232 ILE A N 1
ATOM 1851 C CA . ILE A 1 232 ? -5.972 -11.582 10.983 1.00 95.69 232 ILE A CA 1
ATOM 1852 C C . ILE A 1 232 ? -6.780 -10.420 11.567 1.00 95.69 232 ILE A C 1
ATOM 1854 O O . ILE A 1 232 ? -6.787 -10.240 12.785 1.00 95.69 232 ILE A O 1
ATOM 1858 N N . PHE A 1 233 ? -7.518 -9.674 10.738 1.00 95.25 233 PHE A N 1
ATOM 1859 C CA . PHE A 1 233 ? -8.355 -8.580 11.228 1.00 95.25 233 PHE A CA 1
ATOM 1860 C C . PHE A 1 233 ? -9.473 -9.070 12.138 1.00 95.25 233 PHE A C 1
ATOM 1862 O O . PHE A 1 233 ? -9.724 -8.431 13.156 1.00 95.25 233 PHE A O 1
ATOM 1869 N N . TYR A 1 234 ? -10.087 -10.220 11.848 1.00 94.44 234 TYR A N 1
ATOM 1870 C CA . TYR A 1 234 ? -11.062 -10.817 12.758 1.00 94.44 234 TYR A CA 1
ATOM 1871 C C . TYR A 1 234 ? -10.504 -11.000 14.168 1.00 94.44 234 TYR A C 1
ATOM 1873 O O . TYR A 1 234 ? -11.143 -10.604 15.142 1.00 94.44 234 TYR A O 1
ATOM 1881 N N . HIS A 1 235 ? -9.294 -11.538 14.297 1.00 94.50 235 HIS A N 1
ATOM 1882 C CA . HIS A 1 235 ? -8.682 -11.734 15.606 1.00 94.50 235 HIS A CA 1
ATOM 1883 C C . HIS A 1 235 ? -8.181 -10.451 16.260 1.00 94.50 235 HIS A C 1
ATOM 1885 O O . HIS A 1 235 ? -8.357 -10.311 17.468 1.00 94.50 235 HIS A O 1
ATOM 1891 N N . ILE A 1 236 ? -7.633 -9.506 15.492 1.00 92.12 236 ILE A N 1
ATOM 1892 C CA . ILE A 1 236 ? -7.242 -8.192 16.020 1.00 92.12 236 ILE A CA 1
ATOM 1893 C C . ILE A 1 236 ? -8.467 -7.469 16.591 1.00 92.12 236 ILE A C 1
ATOM 1895 O O . ILE A 1 236 ? -8.444 -7.037 17.740 1.00 92.12 236 ILE A O 1
ATOM 1899 N N . TRP A 1 237 ? -9.561 -7.381 15.831 1.00 91.94 237 TRP A N 1
ATOM 1900 C CA . TRP A 1 237 ? -10.772 -6.696 16.284 1.00 91.94 237 TRP A CA 1
ATOM 1901 C C . TRP A 1 237 ? -11.501 -7.445 17.396 1.00 91.94 237 TRP A C 1
ATOM 1903 O O . TRP A 1 237 ? -12.008 -6.798 18.303 1.00 91.94 237 TRP A O 1
ATOM 1913 N N . SER A 1 238 ? -11.512 -8.782 17.389 1.00 89.81 238 SER A N 1
ATOM 1914 C CA . SER A 1 238 ? -12.070 -9.562 18.508 1.00 89.81 238 SER A CA 1
ATOM 1915 C C . SER A 1 238 ? -11.299 -9.313 19.806 1.00 89.81 238 SER A C 1
ATOM 1917 O O . SER A 1 238 ? -11.905 -9.166 20.863 1.00 89.81 238 SER A O 1
ATOM 1919 N N . PHE A 1 239 ? -9.970 -9.208 19.721 1.00 89.06 239 PHE A N 1
ATOM 1920 C CA . PHE A 1 239 ? -9.130 -8.876 20.867 1.00 89.06 239 PHE A CA 1
ATOM 1921 C C . PHE A 1 239 ? -9.388 -7.448 21.373 1.00 89.06 239 PHE A C 1
ATOM 1923 O O . PHE A 1 239 ? -9.553 -7.243 22.573 1.00 89.06 239 PHE A O 1
ATOM 1930 N N . ILE A 1 240 ? -9.499 -6.469 20.467 1.00 88.50 240 ILE A N 1
ATOM 1931 C CA . ILE A 1 240 ? -9.869 -5.093 20.831 1.00 88.50 240 ILE A CA 1
ATOM 1932 C C . ILE A 1 240 ? -11.258 -5.072 21.484 1.00 88.50 240 ILE A C 1
ATOM 1934 O O . ILE A 1 240 ? -11.429 -4.456 22.529 1.00 88.50 240 ILE A O 1
ATOM 1938 N N . ALA A 1 241 ? -12.236 -5.785 20.915 1.00 87.12 241 ALA A N 1
ATOM 1939 C CA . ALA A 1 241 ? -13.595 -5.865 21.445 1.00 87.12 241 ALA A CA 1
ATOM 1940 C C . ALA A 1 241 ? -13.653 -6.488 22.843 1.00 87.12 241 ALA A C 1
ATOM 1942 O O . ALA A 1 241 ? -14.519 -6.106 23.624 1.00 87.12 241 ALA A O 1
ATOM 1943 N N . ALA A 1 242 ? -12.756 -7.423 23.178 1.00 84.06 242 ALA A N 1
ATOM 1944 C CA . ALA A 1 242 ? -12.689 -7.977 24.526 1.00 84.06 242 ALA A CA 1
ATOM 1945 C C . ALA A 1 242 ? -12.485 -6.858 25.558 1.00 84.06 242 ALA A C 1
ATOM 1947 O O . ALA A 1 242 ? -13.185 -6.849 26.562 1.00 84.06 242 ALA A O 1
ATOM 1948 N N . GLY A 1 243 ? -11.608 -5.886 25.262 1.00 81.94 243 GLY A N 1
ATOM 1949 C CA . GLY A 1 243 ? -11.253 -4.746 26.121 1.00 81.94 243 GLY A CA 1
ATOM 1950 C C . GLY A 1 243 ? -12.303 -3.644 26.272 1.00 81.94 243 GLY A C 1
ATOM 1951 O O . GLY A 1 243 ? -12.064 -2.708 27.031 1.00 81.94 243 GLY A O 1
ATOM 1952 N N . LEU A 1 244 ? -13.423 -3.717 25.548 1.00 82.75 244 LEU A N 1
ATOM 1953 C CA . LEU A 1 244 ? -14.445 -2.665 25.494 1.00 82.75 244 LEU A CA 1
ATOM 1954 C C . LEU A 1 244 ? -15.743 -3.075 26.202 1.00 82.75 244 LEU A C 1
ATOM 1956 O O . LEU A 1 244 ? -16.043 -4.265 26.352 1.00 82.75 244 LEU A O 1
ATOM 1960 N N . TYR A 1 245 ? -16.553 -2.079 26.578 1.00 76.62 245 TYR A N 1
ATOM 1961 C CA . TYR A 1 245 ? -17.858 -2.317 27.196 1.00 76.62 245 TYR A CA 1
ATOM 1962 C C . TYR A 1 245 ? -18.804 -3.068 26.242 1.00 76.62 245 TYR A C 1
ATOM 1964 O O . TYR A 1 245 ? -18.747 -2.854 25.026 1.00 76.62 245 TYR A O 1
ATOM 1972 N N . PRO A 1 246 ? -19.717 -3.924 26.747 1.00 77.94 246 PRO A N 1
ATOM 1973 C CA . PRO A 1 246 ? -20.614 -4.734 25.916 1.00 77.94 246 PRO A CA 1
ATOM 1974 C C . PRO A 1 246 ? -21.389 -3.947 24.848 1.00 77.94 246 PRO A C 1
ATOM 1976 O O . PRO A 1 246 ? -21.522 -4.422 23.718 1.00 77.94 246 PRO A O 1
ATOM 1979 N N . HIS A 1 247 ? -21.831 -2.726 25.166 1.00 78.38 247 HIS A N 1
ATOM 1980 C CA . HIS A 1 247 ? -22.556 -1.852 24.239 1.00 78.38 247 HIS A CA 1
ATOM 1981 C C . HIS A 1 247 ? -21.666 -1.291 23.108 1.00 78.38 247 HIS A C 1
ATOM 1983 O O . HIS A 1 247 ? -22.152 -1.021 22.009 1.00 78.38 247 HIS A O 1
ATOM 1989 N N . GLU A 1 248 ? -20.348 -1.198 23.311 1.00 83.81 248 GLU A N 1
ATOM 1990 C CA . GLU A 1 248 ? -19.382 -0.711 22.313 1.00 83.81 248 GLU A CA 1
ATOM 1991 C C . GLU A 1 248 ? -18.863 -1.830 21.397 1.00 83.81 248 GLU A C 1
ATOM 1993 O O . GLU A 1 248 ? -18.455 -1.577 20.258 1.00 83.81 248 GLU A O 1
ATOM 1998 N N . LYS A 1 249 ? -18.936 -3.095 21.843 1.00 85.19 249 LYS A N 1
ATOM 1999 C CA . LYS A 1 249 ? -18.472 -4.267 21.072 1.00 85.19 249 LYS A CA 1
ATOM 2000 C C . LYS A 1 249 ? -19.129 -4.355 19.695 1.00 85.19 249 LYS A C 1
ATOM 2002 O O . LYS A 1 249 ? -18.483 -4.743 18.721 1.00 85.19 249 LYS A O 1
ATOM 2007 N N . ARG A 1 250 ? -20.399 -3.946 19.580 1.00 87.25 250 ARG A N 1
ATOM 2008 C CA . ARG A 1 250 ? -21.134 -3.949 18.305 1.00 87.25 250 ARG A CA 1
ATOM 2009 C C . ARG A 1 250 ? -20.461 -3.070 17.248 1.00 87.25 250 ARG A C 1
ATOM 2011 O O . ARG A 1 250 ? -20.400 -3.460 16.084 1.00 87.25 250 ARG A O 1
ATOM 2018 N N . LEU A 1 251 ? -19.926 -1.911 17.638 1.00 87.88 251 LEU A N 1
ATOM 2019 C CA . LEU A 1 251 ? -19.209 -1.013 16.729 1.00 87.88 251 LEU A CA 1
ATOM 2020 C C . LEU A 1 251 ? -17.929 -1.666 16.198 1.00 87.88 251 LEU A C 1
ATOM 2022 O O . LEU A 1 251 ? -17.628 -1.562 15.006 1.00 87.88 251 LEU A O 1
ATOM 2026 N N . VAL A 1 252 ? -17.194 -2.350 17.075 1.00 88.50 252 VAL A N 1
ATOM 2027 C CA . VAL A 1 252 ? -15.952 -3.037 16.716 1.00 88.50 252 VAL A CA 1
ATOM 2028 C C . VAL A 1 252 ? -16.219 -4.169 15.726 1.00 88.50 252 VAL A C 1
ATOM 2030 O O . VAL A 1 252 ? -15.585 -4.219 14.672 1.00 88.50 252 VAL A O 1
ATOM 2033 N N . TYR A 1 253 ? -17.209 -5.024 15.993 1.00 89.12 253 TYR A N 1
ATOM 2034 C CA . TYR A 1 253 ? -17.558 -6.110 15.072 1.00 89.12 253 TYR A CA 1
ATOM 2035 C C . TYR A 1 253 ? -18.081 -5.599 13.725 1.00 89.12 253 TYR A C 1
ATOM 2037 O O . TYR A 1 253 ? -17.709 -6.133 12.681 1.00 89.12 253 TYR A O 1
ATOM 2045 N N . ASN A 1 254 ? -18.865 -4.517 13.714 1.00 90.44 254 ASN A N 1
ATOM 2046 C CA . ASN A 1 254 ? -19.324 -3.893 12.470 1.00 90.44 254 ASN A CA 1
ATOM 2047 C C . ASN A 1 254 ? -18.172 -3.282 11.651 1.00 90.44 254 ASN A C 1
ATOM 2049 O O . ASN A 1 254 ? -18.269 -3.194 10.428 1.00 90.44 254 ASN A O 1
ATOM 2053 N N . SER A 1 255 ? -17.078 -2.882 12.306 1.00 91.06 255 SER A N 1
ATOM 2054 C CA . SER A 1 255 ? -15.890 -2.304 11.661 1.00 91.06 255 SER A CA 1
ATOM 2055 C C . SER A 1 255 ? -15.012 -3.349 10.962 1.00 91.06 255 SER A C 1
ATOM 2057 O O . SER A 1 255 ? -14.151 -2.994 10.154 1.00 91.06 255 SER A O 1
ATOM 2059 N N . LEU A 1 256 ? -15.271 -4.640 11.186 1.00 92.38 256 LEU A N 1
ATOM 2060 C CA . LEU A 1 256 ? -14.516 -5.733 10.585 1.00 92.38 256 LEU A CA 1
ATOM 2061 C C . LEU A 1 256 ? -14.619 -5.757 9.056 1.00 92.38 256 LEU A C 1
ATOM 2063 O O . LEU A 1 256 ? -13.590 -5.773 8.382 1.00 92.38 256 LEU A O 1
ATOM 2067 N N . PHE A 1 257 ? -15.825 -5.716 8.485 1.00 94.12 257 PHE A N 1
ATOM 2068 C CA . PHE A 1 257 ? -15.986 -5.745 7.024 1.00 94.12 257 PHE A CA 1
ATOM 2069 C C . PHE A 1 257 ? -15.348 -4.527 6.333 1.00 94.12 257 PHE A C 1
ATOM 2071 O O . PHE A 1 257 ? -14.582 -4.730 5.385 1.00 94.12 257 PHE A O 1
ATOM 2078 N N . PRO A 1 258 ? -15.563 -3.282 6.816 1.00 95.44 258 PRO A N 1
ATOM 2079 C CA . PRO A 1 258 ? -14.820 -2.125 6.334 1.00 95.44 258 PRO A CA 1
ATOM 2080 C C . PRO A 1 258 ? -13.304 -2.310 6.414 1.00 95.44 258 PRO A C 1
ATOM 2082 O O . PRO A 1 258 ? -12.625 -1.958 5.457 1.00 95.44 258 PRO A O 1
ATOM 2085 N N . SER A 1 259 ? -12.764 -2.892 7.494 1.00 96.19 259 SER A N 1
ATOM 2086 C CA . SER A 1 259 ? -11.309 -3.059 7.655 1.00 96.19 259 SER A CA 1
ATOM 2087 C C . SER A 1 259 ? -10.687 -3.901 6.543 1.00 96.19 259 SER A C 1
ATOM 2089 O O . SER A 1 259 ? -9.722 -3.472 5.908 1.00 96.19 259 SER A O 1
ATOM 2091 N N . VAL A 1 260 ? -11.295 -5.050 6.232 1.00 96.56 260 VAL A N 1
ATOM 2092 C CA . VAL A 1 260 ? -10.843 -5.937 5.154 1.00 96.56 260 VAL A CA 1
ATOM 2093 C C . VAL A 1 260 ? -10.957 -5.227 3.806 1.00 96.56 260 VAL A C 1
ATOM 2095 O O . VAL A 1 260 ? -10.006 -5.230 3.025 1.00 96.56 260 VAL A O 1
ATOM 2098 N N . GLY A 1 261 ? -12.088 -4.560 3.549 1.00 97.25 261 GLY A N 1
ATOM 2099 C CA . GLY A 1 261 ? -12.307 -3.811 2.311 1.00 97.25 261 GLY A CA 1
ATOM 2100 C C . GLY A 1 261 ? -11.290 -2.685 2.107 1.00 97.25 261 GLY A C 1
ATOM 2101 O O . GLY A 1 261 ? -10.696 -2.578 1.034 1.00 97.25 261 GLY A O 1
ATOM 2102 N N . LEU A 1 262 ? -11.034 -1.879 3.141 1.00 96.88 262 LEU A N 1
ATOM 2103 C CA . LEU A 1 262 ? -10.055 -0.787 3.116 1.00 96.88 262 LEU A CA 1
ATOM 2104 C C . LEU A 1 262 ? -8.629 -1.305 2.928 1.00 96.88 262 LEU A C 1
ATOM 2106 O O . LEU A 1 262 ? -7.888 -0.734 2.131 1.00 96.88 262 LEU A O 1
ATOM 2110 N N . PHE A 1 263 ? -8.255 -2.402 3.590 1.00 98.00 263 PHE A N 1
ATOM 2111 C CA . PHE A 1 263 ? -6.930 -3.002 3.435 1.00 98.00 263 PHE A CA 1
ATOM 2112 C C . PHE A 1 263 ? -6.687 -3.458 1.996 1.00 98.00 263 PHE A C 1
ATOM 2114 O O . PHE A 1 263 ? -5.696 -3.063 1.383 1.00 98.00 263 PHE A O 1
ATOM 2121 N N . LEU A 1 264 ? -7.614 -4.243 1.436 1.00 97.38 264 LEU A N 1
ATOM 2122 C CA . LEU A 1 264 ? -7.505 -4.736 0.062 1.00 97.38 264 LEU A CA 1
ATOM 2123 C C . LEU A 1 264 ? -7.545 -3.588 -0.952 1.00 97.38 264 LEU A C 1
ATOM 2125 O O . LEU A 1 264 ? -6.776 -3.592 -1.911 1.00 97.38 264 LEU A O 1
ATOM 2129 N N . THR A 1 265 ? -8.375 -2.571 -0.710 1.00 96.94 265 THR A N 1
ATOM 2130 C CA . THR A 1 265 ? -8.389 -1.352 -1.530 1.00 96.94 265 THR A CA 1
ATOM 2131 C C . THR A 1 265 ? -7.032 -0.657 -1.487 1.00 96.94 265 THR A C 1
ATOM 2133 O O . THR A 1 265 ? -6.512 -0.293 -2.535 1.00 96.94 265 THR A O 1
ATOM 2136 N N . GLY A 1 266 ? -6.413 -0.526 -0.312 1.00 96.25 266 GLY A N 1
ATOM 2137 C CA . GLY A 1 266 ? -5.080 0.060 -0.177 1.00 96.25 266 GLY A CA 1
ATOM 2138 C C . GLY A 1 266 ? -3.999 -0.733 -0.914 1.00 96.25 266 GLY A C 1
ATOM 2139 O O . GLY A 1 266 ? -3.172 -0.135 -1.599 1.00 96.25 266 GLY A O 1
ATOM 2140 N N . VAL A 1 267 ? -4.044 -2.069 -0.855 1.00 96.19 267 VAL A N 1
ATOM 2141 C CA . VAL A 1 267 ? -3.146 -2.958 -1.620 1.00 96.19 267 VAL A CA 1
ATOM 2142 C C . VAL A 1 267 ? -3.295 -2.717 -3.129 1.00 96.19 267 VAL A C 1
ATOM 2144 O O . VAL A 1 267 ? -2.300 -2.530 -3.828 1.00 96.19 267 VAL A O 1
ATOM 2147 N N . VAL A 1 268 ? -4.532 -2.667 -3.633 1.00 95.44 268 VAL A N 1
ATOM 2148 C CA . VAL A 1 268 ? -4.822 -2.448 -5.061 1.00 95.44 268 VAL A CA 1
ATOM 2149 C C . VAL A 1 268 ? -4.425 -1.039 -5.509 1.00 95.44 268 VAL A C 1
ATOM 2151 O O . VAL A 1 268 ? -3.771 -0.880 -6.539 1.00 95.44 268 VAL A O 1
ATOM 2154 N N . VAL A 1 269 ? -4.770 -0.012 -4.728 1.00 94.81 269 VAL A N 1
ATOM 2155 C CA . VAL A 1 269 ? -4.394 1.383 -5.007 1.00 94.81 269 VAL A CA 1
ATOM 2156 C C . VAL A 1 269 ? -2.876 1.536 -5.034 1.00 94.81 269 VAL A C 1
ATOM 2158 O O . VAL A 1 269 ? -2.347 2.233 -5.899 1.00 94.81 269 VAL A O 1
ATOM 2161 N N . CYS A 1 270 ? -2.163 0.848 -4.141 1.00 93.62 270 CYS A N 1
ATOM 2162 C CA . CYS A 1 270 ? -0.708 0.846 -4.149 1.00 93.62 270 CYS A CA 1
ATOM 2163 C C . CYS A 1 270 ? -0.153 0.295 -5.469 1.00 93.62 270 CYS A C 1
ATOM 2165 O O . CYS A 1 270 ? 0.662 0.949 -6.119 1.00 93.62 270 CYS A O 1
ATOM 2167 N N . GLN A 1 271 ? -0.657 -0.866 -5.898 1.00 91.12 271 GLN A N 1
ATOM 2168 C CA . GLN A 1 271 ? -0.197 -1.536 -7.112 1.00 91.12 271 GLN A CA 1
ATOM 2169 C C . GLN A 1 271 ? -0.470 -0.723 -8.386 1.00 91.12 271 GLN A C 1
ATOM 2171 O O . GLN A 1 271 ? 0.347 -0.733 -9.303 1.00 91.12 271 GLN A O 1
ATOM 2176 N N . ILE A 1 272 ? -1.610 -0.028 -8.453 1.00 91.12 272 ILE A N 1
ATOM 2177 C CA . ILE A 1 272 ? -2.058 0.670 -9.669 1.00 91.12 272 ILE A CA 1
ATOM 2178 C C . ILE A 1 272 ? -1.574 2.123 -9.729 1.00 91.12 272 ILE A C 1
ATOM 2180 O O . ILE A 1 272 ? -1.290 2.620 -10.815 1.00 91.12 272 ILE A O 1
ATOM 2184 N N . PHE A 1 273 ? -1.480 2.820 -8.595 1.00 90.94 273 PHE A N 1
ATOM 2185 C CA . PHE A 1 273 ? -1.183 4.257 -8.578 1.00 90.94 273 PHE A CA 1
ATOM 2186 C C . PHE A 1 273 ? 0.159 4.577 -7.926 1.00 90.94 273 PHE A C 1
ATOM 2188 O O . PHE A 1 273 ? 0.964 5.303 -8.507 1.00 90.94 273 PHE A O 1
ATOM 2195 N N . VAL A 1 274 ? 0.418 4.032 -6.736 1.00 91.06 274 VAL A N 1
ATOM 2196 C CA . VAL A 1 274 ? 1.590 4.420 -5.937 1.00 91.06 274 VAL A CA 1
ATOM 2197 C C . VAL A 1 274 ? 2.883 3.895 -6.555 1.00 91.06 274 VAL A C 1
ATOM 2199 O O . VAL A 1 274 ? 3.804 4.672 -6.793 1.00 91.06 274 VAL A O 1
ATOM 2202 N N . ILE A 1 275 ? 2.943 2.595 -6.857 1.00 90.62 275 ILE A N 1
ATOM 2203 C CA . ILE A 1 275 ? 4.135 1.950 -7.420 1.00 90.62 275 ILE A CA 1
ATOM 2204 C C . ILE A 1 275 ? 4.502 2.549 -8.794 1.00 90.62 275 ILE A C 1
ATOM 2206 O O . ILE A 1 275 ? 5.651 2.968 -8.954 1.00 90.62 275 ILE A O 1
ATOM 2210 N N . PRO A 1 276 ? 3.576 2.674 -9.772 1.00 89.31 276 PRO A N 1
ATOM 2211 C CA . PRO A 1 276 ? 3.892 3.307 -11.054 1.00 89.31 276 PRO A CA 1
ATOM 2212 C C . PRO A 1 276 ? 4.264 4.786 -10.918 1.00 89.31 276 PRO A C 1
ATOM 2214 O O . PRO A 1 276 ? 5.162 5.256 -11.614 1.00 89.31 276 PRO A O 1
ATOM 2217 N N . GLY A 1 277 ? 3.603 5.519 -10.014 1.00 89.56 277 GLY A N 1
ATOM 2218 C CA . GLY A 1 277 ? 3.913 6.922 -9.743 1.00 89.56 277 GLY A CA 1
ATOM 2219 C C . GLY A 1 277 ? 5.331 7.110 -9.203 1.00 89.56 277 GLY A C 1
ATOM 2220 O O . GLY A 1 277 ? 6.078 7.933 -9.728 1.00 89.56 277 GLY A O 1
ATOM 2221 N N . ALA A 1 278 ? 5.721 6.308 -8.208 1.00 88.69 278 ALA A N 1
ATOM 2222 C CA . ALA A 1 278 ? 7.064 6.334 -7.632 1.00 88.69 278 ALA A CA 1
ATOM 2223 C C . ALA A 1 278 ? 8.140 5.948 -8.663 1.00 88.69 278 ALA A C 1
ATOM 2225 O O . ALA A 1 278 ? 9.147 6.639 -8.793 1.00 88.69 278 ALA A O 1
ATOM 2226 N N . LEU A 1 279 ? 7.903 4.895 -9.457 1.00 88.38 279 LEU A N 1
ATOM 2227 C CA . LEU A 1 279 ? 8.810 4.499 -10.540 1.00 88.38 279 LEU A CA 1
ATOM 2228 C C . LEU A 1 279 ? 9.004 5.613 -11.565 1.00 88.38 279 LEU A C 1
ATOM 2230 O O . LEU A 1 279 ? 10.133 5.914 -11.940 1.00 88.38 279 LEU A O 1
ATOM 2234 N N . LYS A 1 280 ? 7.909 6.235 -12.013 1.00 88.19 280 LYS A N 1
ATOM 2235 C CA . LYS A 1 280 ? 7.966 7.332 -12.976 1.00 88.19 280 LYS A CA 1
ATOM 2236 C C . LYS A 1 280 ? 8.774 8.507 -12.426 1.00 88.19 280 LYS A C 1
ATOM 2238 O O . LYS A 1 280 ? 9.635 9.007 -13.138 1.00 88.19 280 LYS A O 1
ATOM 2243 N N . ALA A 1 281 ? 8.547 8.900 -11.173 1.00 88.31 281 ALA A N 1
ATOM 2244 C CA . ALA A 1 281 ? 9.299 9.977 -10.530 1.00 88.31 281 ALA A CA 1
ATOM 2245 C C . ALA A 1 281 ? 10.806 9.666 -10.450 1.00 88.31 281 ALA A C 1
ATOM 2247 O O . ALA A 1 281 ? 11.633 10.491 -10.844 1.00 88.31 281 ALA A O 1
ATOM 2248 N N . LEU A 1 282 ? 11.167 8.452 -10.019 1.00 87.00 282 LEU A N 1
ATOM 2249 C CA . LEU A 1 282 ? 12.561 8.014 -9.928 1.00 87.00 282 LEU A CA 1
ATOM 2250 C C . LEU A 1 282 ? 13.245 7.958 -11.306 1.00 87.00 282 LEU A C 1
ATOM 2252 O O . LEU A 1 282 ? 14.394 8.375 -11.462 1.00 87.00 282 LEU A O 1
ATOM 2256 N N . LEU A 1 283 ? 12.552 7.446 -12.322 1.00 87.75 283 LEU A N 1
ATOM 2257 C CA . LEU A 1 283 ? 13.077 7.328 -13.683 1.00 87.75 283 LEU A CA 1
ATOM 2258 C C . LEU A 1 283 ? 13.173 8.683 -14.391 1.00 87.75 283 LEU A C 1
ATOM 2260 O O . LEU A 1 283 ? 14.135 8.920 -15.117 1.00 87.75 283 LEU A O 1
ATOM 2264 N N . GLU A 1 284 ? 12.229 9.595 -14.155 1.00 88.31 284 GLU A N 1
ATOM 2265 C CA . GLU A 1 284 ? 12.312 10.972 -14.655 1.00 88.31 284 GLU A CA 1
ATOM 2266 C C . GLU A 1 284 ? 13.539 11.694 -14.090 1.00 88.31 284 GLU A C 1
ATOM 2268 O O . GLU A 1 284 ? 14.230 12.398 -14.826 1.00 88.31 284 GLU A O 1
ATOM 2273 N N . PHE A 1 285 ? 13.876 11.455 -12.821 1.00 86.94 285 PHE A N 1
ATOM 2274 C CA . PHE A 1 285 ? 15.105 11.977 -12.228 1.00 86.94 285 PHE A CA 1
ATOM 2275 C C . PHE A 1 285 ? 16.371 11.407 -12.895 1.00 86.94 285 PHE A C 1
ATOM 2277 O O . PHE A 1 285 ? 17.295 12.157 -13.207 1.00 86.94 285 PHE A O 1
ATOM 2284 N N . ASN A 1 286 ? 16.400 10.101 -13.190 1.00 87.06 286 ASN A N 1
ATOM 2285 C CA . ASN A 1 286 ? 17.504 9.479 -13.936 1.00 87.06 286 ASN A CA 1
ATOM 2286 C C . ASN A 1 286 ? 17.637 10.047 -15.357 1.00 87.06 286 ASN A C 1
ATOM 2288 O O . ASN A 1 286 ? 18.749 10.263 -15.837 1.00 87.06 286 ASN A O 1
ATOM 2292 N N . LEU A 1 287 ? 16.509 10.326 -16.019 1.00 86.94 287 LEU A N 1
ATOM 2293 C CA . LEU A 1 287 ? 16.483 10.912 -17.359 1.00 86.94 287 LEU A CA 1
ATOM 2294 C C . LEU A 1 287 ? 17.032 12.340 -17.334 1.00 86.94 287 LEU A C 1
ATOM 2296 O O . LEU A 1 287 ? 17.811 12.714 -18.205 1.00 86.94 287 LEU A O 1
ATOM 2300 N N . TRP A 1 288 ? 16.671 13.116 -16.310 1.00 87.25 288 TRP A N 1
ATOM 2301 C CA . TRP A 1 288 ? 17.188 14.467 -16.109 1.00 87.25 288 TRP A CA 1
ATOM 2302 C C . TRP A 1 288 ? 18.708 14.490 -15.905 1.00 87.25 288 TRP A C 1
ATOM 2304 O O . TRP A 1 288 ? 19.389 15.357 -16.449 1.00 87.25 288 TRP A O 1
ATOM 2314 N N . LEU A 1 289 ? 19.250 13.507 -15.180 1.00 87.94 289 LEU A N 1
ATOM 2315 C CA . LEU A 1 289 ? 20.695 13.332 -15.009 1.00 87.94 289 LEU A CA 1
ATOM 2316 C C . LEU A 1 289 ? 21.383 12.644 -16.200 1.00 87.94 289 LEU A C 1
ATOM 2318 O O . LEU A 1 289 ? 22.611 12.579 -16.237 1.00 87.94 289 LEU A O 1
ATOM 2322 N N . ASN A 1 290 ? 20.614 12.151 -17.174 1.00 84.56 290 ASN A N 1
ATOM 2323 C CA . ASN A 1 290 ? 21.092 11.405 -18.334 1.00 84.56 290 ASN A CA 1
ATOM 2324 C C . ASN A 1 290 ? 21.877 10.114 -17.983 1.00 84.56 290 ASN A C 1
ATOM 2326 O O . ASN A 1 290 ? 22.844 9.752 -18.665 1.00 84.56 290 ASN A O 1
ATOM 2330 N N . ILE A 1 291 ? 21.452 9.420 -16.920 1.00 83.69 291 ILE A N 1
ATOM 2331 C CA . ILE A 1 291 ? 22.059 8.183 -16.396 1.00 83.69 291 ILE A CA 1
ATOM 2332 C C . ILE A 1 291 ? 21.125 7.003 -16.667 1.00 83.69 291 ILE A C 1
ATOM 2334 O O . ILE A 1 291 ? 19.965 7.059 -16.265 1.00 83.69 291 ILE A O 1
ATOM 2338 N N . GLU A 1 292 ? 21.631 5.934 -17.293 1.00 78.25 292 GLU A N 1
ATOM 2339 C CA . GLU A 1 292 ? 20.876 4.688 -17.477 1.00 78.25 292 GLU A CA 1
ATOM 2340 C C . GLU A 1 292 ? 20.701 3.946 -16.135 1.00 78.25 292 GLU A C 1
ATOM 2342 O O . GLU A 1 292 ? 21.698 3.668 -15.463 1.00 78.25 292 GLU A O 1
ATOM 2347 N N . PRO A 1 293 ? 19.463 3.614 -15.724 1.00 79.69 293 PRO A N 1
ATOM 2348 C CA . PRO A 1 293 ? 19.203 2.951 -14.458 1.00 79.69 293 PRO A CA 1
ATOM 2349 C C . PRO A 1 293 ? 19.230 1.424 -14.602 1.00 79.69 293 PRO A C 1
ATOM 2351 O O . PRO A 1 293 ? 18.496 0.852 -15.411 1.00 79.69 293 PRO A O 1
ATOM 2354 N N . ASP A 1 294 ? 19.992 0.758 -13.735 1.00 75.88 294 ASP A N 1
ATOM 2355 C CA . ASP A 1 294 ? 19.970 -0.698 -13.580 1.00 75.88 294 ASP A CA 1
ATOM 2356 C C . ASP A 1 294 ? 19.156 -1.089 -12.339 1.00 75.88 294 ASP A C 1
ATOM 2358 O O . ASP A 1 294 ? 19.527 -0.781 -11.205 1.00 75.88 294 ASP A O 1
ATOM 2362 N N . PHE A 1 295 ? 18.037 -1.795 -12.535 1.00 80.81 295 PHE A N 1
ATOM 2363 C CA . PHE A 1 295 ? 17.211 -2.281 -11.426 1.00 80.81 295 PHE A CA 1
ATOM 2364 C C . PHE A 1 295 ? 17.606 -3.698 -11.028 1.00 80.81 295 PHE A C 1
ATOM 2366 O O . PHE A 1 295 ? 17.458 -4.658 -11.794 1.00 80.81 295 PHE A O 1
ATOM 2373 N N . ARG A 1 296 ? 18.031 -3.841 -9.772 1.00 84.62 296 ARG A N 1
ATOM 2374 C CA . ARG A 1 296 ? 18.275 -5.144 -9.167 1.00 84.62 296 ARG A CA 1
ATOM 2375 C C . ARG A 1 296 ? 16.968 -5.809 -8.740 1.00 84.62 296 ARG A C 1
ATOM 2377 O O . ARG A 1 296 ? 16.123 -5.199 -8.082 1.00 84.62 296 ARG A O 1
ATOM 2384 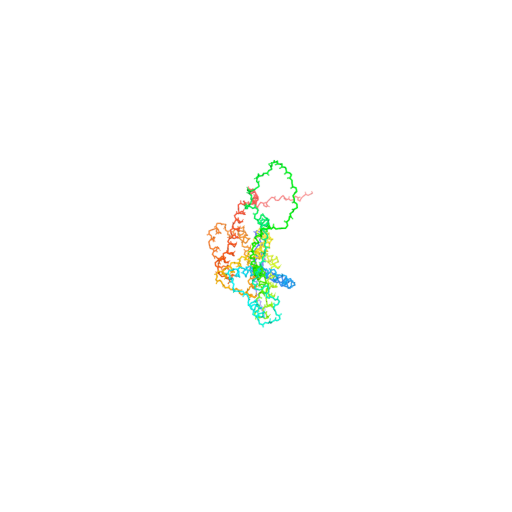N N . LEU A 1 297 ? 16.848 -7.099 -9.052 1.00 83.56 297 LEU A N 1
ATOM 2385 C CA . LEU A 1 297 ? 15.669 -7.919 -8.776 1.00 83.56 297 LEU A CA 1
ATOM 2386 C C . LEU A 1 297 ? 15.230 -7.864 -7.303 1.00 83.56 297 LEU A C 1
ATOM 2388 O O . LEU A 1 297 ? 14.063 -7.593 -7.026 1.00 83.56 297 LEU A O 1
ATOM 2392 N N . SER A 1 298 ? 16.133 -8.137 -6.356 1.00 85.44 298 SER A N 1
ATOM 2393 C CA . SER A 1 298 ? 15.767 -8.238 -4.933 1.00 85.44 298 SER A CA 1
ATOM 2394 C C . SER A 1 298 ? 15.393 -6.917 -4.280 1.00 85.44 298 SER A C 1
ATOM 2396 O O . SER A 1 298 ? 14.524 -6.916 -3.407 1.00 85.44 298 SER A O 1
ATOM 2398 N N . GLU A 1 299 ? 16.025 -5.815 -4.671 1.00 86.31 299 GLU A N 1
ATOM 2399 C CA . GLU A 1 299 ? 15.761 -4.487 -4.111 1.00 86.31 299 GLU A CA 1
ATOM 2400 C C . GLU A 1 299 ? 14.407 -3.986 -4.589 1.00 86.31 299 GLU A C 1
ATOM 2402 O O . GLU A 1 299 ? 13.543 -3.664 -3.769 1.00 86.31 299 GLU A O 1
ATOM 2407 N N . TRP A 1 300 ? 14.180 -4.063 -5.904 1.00 85.25 300 TRP A N 1
ATOM 2408 C CA . TRP A 1 300 ? 12.889 -3.753 -6.493 1.00 85.25 300 TRP A CA 1
ATOM 2409 C C . TRP A 1 300 ? 11.771 -4.610 -5.896 1.00 85.25 300 TRP A C 1
ATOM 2411 O O . TRP A 1 300 ? 10.765 -4.077 -5.434 1.00 85.25 300 TRP A O 1
ATOM 2421 N N . LEU A 1 301 ? 11.938 -5.937 -5.861 1.00 88.81 301 LEU A N 1
ATOM 2422 C CA . LEU A 1 301 ? 10.873 -6.817 -5.384 1.00 88.81 301 LEU A CA 1
ATOM 2423 C C . LEU A 1 301 ? 10.640 -6.683 -3.881 1.00 88.81 301 LEU A C 1
ATOM 2425 O O . LEU A 1 301 ? 9.492 -6.723 -3.457 1.00 88.81 301 LEU A O 1
ATOM 2429 N N . SER A 1 302 ? 11.672 -6.454 -3.066 1.00 88.06 302 SER A N 1
ATOM 2430 C CA . SER A 1 302 ? 11.456 -6.208 -1.631 1.00 88.06 302 SER A CA 1
ATOM 2431 C C . SER A 1 302 ? 10.598 -4.959 -1.404 1.00 88.06 302 SER A C 1
ATOM 2433 O O . SER A 1 302 ? 9.691 -4.997 -0.576 1.00 88.06 302 SER A O 1
ATOM 2435 N N . PHE A 1 303 ? 10.821 -3.897 -2.182 1.00 88.06 303 PHE A N 1
ATOM 2436 C CA . PHE A 1 303 ? 9.971 -2.708 -2.185 1.00 88.06 303 PHE A CA 1
ATOM 2437 C C . PHE A 1 303 ? 8.558 -3.010 -2.701 1.00 88.06 303 PHE A C 1
ATOM 2439 O O . PHE A 1 303 ? 7.579 -2.774 -1.994 1.00 88.06 303 PHE A O 1
ATOM 2446 N N . ALA A 1 304 ? 8.443 -3.574 -3.903 1.00 89.69 304 ALA A N 1
ATOM 2447 C CA . ALA A 1 304 ? 7.173 -3.748 -4.601 1.00 89.69 304 ALA A CA 1
ATOM 2448 C C . ALA A 1 304 ? 6.243 -4.773 -3.926 1.00 89.69 304 ALA A C 1
ATOM 2450 O O . ALA A 1 304 ? 5.029 -4.698 -4.077 1.00 89.69 304 ALA A O 1
ATOM 2451 N N . ILE A 1 305 ? 6.799 -5.707 -3.149 1.00 91.75 305 ILE A N 1
ATOM 2452 C CA . ILE A 1 305 ? 6.033 -6.669 -2.351 1.00 91.75 305 ILE A CA 1
ATOM 2453 C C . ILE A 1 305 ? 5.604 -6.057 -1.003 1.00 91.75 305 ILE A C 1
ATOM 2455 O O . ILE A 1 305 ? 4.488 -6.299 -0.547 1.00 91.75 305 ILE A O 1
ATOM 2459 N N . LEU A 1 306 ? 6.470 -5.276 -0.344 1.00 91.06 306 LEU A N 1
ATOM 2460 C CA . LEU A 1 306 ? 6.191 -4.717 0.986 1.00 91.06 306 LEU A CA 1
ATOM 2461 C C . LEU A 1 306 ? 5.261 -3.494 0.932 1.00 91.06 306 LEU A C 1
ATOM 2463 O O . LEU A 1 306 ? 4.397 -3.331 1.797 1.00 91.06 306 LEU A O 1
ATOM 2467 N N . MET A 1 307 ? 5.410 -2.646 -0.087 1.00 91.50 307 MET A N 1
ATOM 2468 C CA . MET A 1 307 ? 4.653 -1.399 -0.237 1.00 91.50 307 MET A CA 1
ATOM 2469 C C . MET A 1 307 ? 3.132 -1.575 -0.239 1.00 91.50 307 MET A C 1
ATOM 2471 O O . MET A 1 307 ? 2.463 -0.821 0.478 1.00 91.50 307 MET A O 1
ATOM 2475 N N . PRO A 1 308 ? 2.554 -2.558 -0.958 1.00 93.56 308 PRO A N 1
ATOM 2476 C CA . PRO A 1 308 ? 1.116 -2.790 -0.924 1.00 93.56 308 PRO A CA 1
ATOM 2477 C C . PRO A 1 308 ? 0.604 -3.134 0.473 1.00 93.56 308 PRO A C 1
ATOM 2479 O O . PRO A 1 308 ? -0.451 -2.643 0.866 1.00 93.56 308 PRO A O 1
ATOM 2482 N N . VAL A 1 309 ? 1.363 -3.911 1.255 1.00 94.69 309 VAL A N 1
ATOM 2483 C CA . VAL A 1 309 ? 0.997 -4.238 2.642 1.00 94.69 309 VAL A CA 1
ATOM 2484 C C . VAL A 1 309 ? 0.997 -2.988 3.506 1.00 94.69 309 VAL A C 1
ATOM 2486 O O . VAL A 1 309 ? 0.016 -2.732 4.200 1.00 94.69 309 VAL A O 1
ATOM 2489 N N . ILE A 1 310 ? 2.067 -2.191 3.458 1.00 93.00 310 ILE A N 1
ATOM 2490 C CA . ILE A 1 310 ? 2.161 -0.981 4.283 1.00 93.00 310 ILE A CA 1
ATOM 2491 C C . ILE A 1 310 ? 1.072 0.014 3.891 1.00 93.00 310 ILE A C 1
ATOM 2493 O O . ILE A 1 310 ? 0.398 0.552 4.764 1.00 93.00 310 ILE A O 1
ATOM 2497 N N . THR A 1 311 ? 0.833 0.202 2.595 1.00 93.25 311 THR A N 1
ATOM 2498 C CA . THR A 1 311 ? -0.251 1.062 2.108 1.00 93.25 311 THR A CA 1
ATOM 2499 C C . THR A 1 311 ? -1.614 0.533 2.560 1.00 93.25 311 THR A C 1
ATOM 2501 O O . THR A 1 311 ? -2.425 1.301 3.069 1.00 93.25 311 THR A O 1
ATOM 2504 N N . GLY A 1 312 ? -1.859 -0.778 2.476 1.00 95.38 312 GLY A N 1
ATOM 2505 C CA . GLY A 1 312 ? -3.071 -1.412 3.004 1.00 95.38 312 GLY A CA 1
ATOM 2506 C C . GLY A 1 312 ? -3.266 -1.187 4.508 1.00 95.38 312 GLY A C 1
ATOM 2507 O O . GLY A 1 312 ? -4.381 -0.913 4.957 1.00 95.38 312 GLY A O 1
ATOM 2508 N N . LEU A 1 313 ? -2.189 -1.244 5.296 1.00 94.88 313 LEU A N 1
ATOM 2509 C CA . LEU A 1 313 ? -2.220 -0.915 6.725 1.00 94.88 313 LEU A CA 1
ATOM 2510 C C . LEU A 1 313 ? -2.483 0.577 6.960 1.00 94.88 313 LEU A C 1
ATOM 2512 O O . LEU A 1 313 ? -3.266 0.929 7.836 1.00 94.88 313 LEU A O 1
ATOM 2516 N N . CYS A 1 314 ? -1.906 1.462 6.149 1.00 93.50 314 CYS A N 1
ATOM 2517 C CA . CYS A 1 314 ? -2.184 2.897 6.202 1.00 93.50 314 CYS A CA 1
ATOM 2518 C C . CYS A 1 314 ? -3.652 3.206 5.877 1.00 93.50 314 CYS A C 1
ATOM 2520 O O . CYS A 1 314 ? -4.237 4.111 6.467 1.00 93.50 314 CYS A O 1
ATOM 2522 N N . PHE A 1 315 ? -4.282 2.405 5.014 1.00 95.81 315 PHE A N 1
ATOM 2523 C CA . PHE A 1 315 ? -5.717 2.473 4.741 1.00 95.81 315 PHE A CA 1
ATOM 2524 C C . PHE A 1 315 ? -6.595 2.106 5.943 1.00 95.81 315 PHE A C 1
ATOM 2526 O O . PHE A 1 315 ? -7.784 2.406 5.929 1.00 95.81 315 PHE A O 1
ATOM 2533 N N . GLN A 1 316 ? -6.037 1.549 7.020 1.00 96.25 316 GLN A N 1
ATOM 2534 C CA . GLN A 1 316 ? -6.766 1.371 8.279 1.00 96.25 316 GLN A CA 1
ATOM 2535 C C . GLN A 1 316 ? -6.880 2.664 9.090 1.00 96.25 316 GLN A C 1
ATOM 2537 O O . GLN A 1 316 ? -7.757 2.760 9.945 1.00 96.25 316 GLN A O 1
ATOM 2542 N N . LEU A 1 317 ? -6.046 3.675 8.818 1.00 94.38 317 LEU A N 1
ATOM 2543 C CA . LEU A 1 317 ? -6.022 4.936 9.564 1.00 94.38 317 LEU A CA 1
ATOM 2544 C C . LEU A 1 317 ? -7.413 5.595 9.690 1.00 94.38 317 LEU A C 1
ATOM 2546 O O . LEU A 1 317 ? -7.800 5.904 10.819 1.00 94.38 317 LEU A O 1
ATOM 2550 N N . PRO A 1 318 ? -8.213 5.760 8.613 1.00 95.38 318 PRO A N 1
ATOM 2551 C CA . PRO A 1 318 ? -9.529 6.387 8.714 1.00 95.38 318 PRO A CA 1
ATOM 2552 C C . PRO A 1 318 ? -10.496 5.581 9.585 1.00 95.38 318 PRO A C 1
ATOM 2554 O O . PRO A 1 318 ? -11.282 6.156 10.336 1.00 95.38 318 PRO A O 1
ATOM 2557 N N . LEU A 1 319 ? -10.421 4.249 9.507 1.00 95.44 319 LEU A N 1
ATOM 2558 C CA . LEU A 1 319 ? -11.275 3.349 10.275 1.00 95.44 319 LEU A CA 1
ATOM 2559 C C . LEU A 1 319 ? -10.918 3.371 11.763 1.00 95.44 319 LEU A C 1
ATOM 2561 O O . LEU A 1 319 ? -11.805 3.459 12.608 1.00 95.44 319 LEU A O 1
ATOM 2565 N N . VAL A 1 320 ? -9.625 3.340 12.084 1.00 94.25 320 VAL A N 1
ATOM 2566 C CA . VAL A 1 320 ? -9.140 3.458 13.463 1.00 94.25 320 VAL A CA 1
ATOM 2567 C C . VAL A 1 320 ? -9.579 4.798 14.052 1.00 94.25 320 VAL A C 1
ATOM 2569 O O . VAL A 1 320 ? -10.162 4.827 15.132 1.00 94.25 320 VAL A O 1
ATOM 2572 N N . MET A 1 321 ? -9.393 5.903 13.321 1.00 94.38 321 MET A N 1
ATOM 2573 C CA . MET A 1 321 ? -9.870 7.224 13.748 1.00 94.38 321 MET A CA 1
ATOM 2574 C C . MET A 1 321 ? -11.384 7.236 13.990 1.00 94.38 321 MET A C 1
ATOM 2576 O O . MET A 1 321 ? -11.828 7.757 15.011 1.00 94.38 321 MET A O 1
ATOM 2580 N N . TYR A 1 322 ? -12.164 6.636 13.087 1.00 93.81 322 TYR A N 1
ATOM 2581 C CA . TYR A 1 322 ? -13.616 6.514 13.218 1.00 93.81 322 TYR A CA 1
ATOM 2582 C C . TYR A 1 322 ? -14.027 5.785 14.502 1.00 93.81 322 TYR A C 1
ATOM 2584 O O . TYR A 1 322 ? -14.846 6.302 15.261 1.00 93.81 322 TYR A O 1
ATOM 2592 N N . VAL A 1 323 ? -13.433 4.621 14.777 1.00 92.12 323 VAL A N 1
ATOM 2593 C CA . VAL A 1 323 ? -13.743 3.826 15.973 1.00 92.12 323 VAL A CA 1
ATOM 2594 C C . VAL A 1 323 ? -13.344 4.574 17.248 1.00 92.12 323 VAL A C 1
ATOM 2596 O O . VAL A 1 323 ? -14.172 4.717 18.144 1.00 92.12 323 VAL A O 1
ATOM 2599 N N . LEU A 1 324 ? -12.132 5.140 17.309 1.00 91.75 324 LEU A N 1
ATOM 2600 C CA . LEU A 1 324 ? -11.665 5.907 18.473 1.00 91.75 324 LEU A CA 1
ATOM 2601 C C . LEU A 1 324 ? -12.534 7.143 18.749 1.00 91.75 324 LEU A C 1
ATOM 2603 O O . LEU A 1 324 ? -12.793 7.464 19.909 1.00 91.75 324 LEU A O 1
ATOM 2607 N N . GLY A 1 325 ? -12.991 7.826 17.697 1.00 91.50 325 GLY A N 1
ATOM 2608 C CA . GLY A 1 325 ? -13.883 8.977 17.821 1.00 91.50 325 GLY A CA 1
ATOM 2609 C C . GLY A 1 325 ? -15.297 8.603 18.265 1.00 91.50 325 GLY A C 1
ATOM 2610 O O . GLY A 1 325 ? -15.928 9.361 18.993 1.00 91.50 325 GLY A O 1
ATOM 2611 N N . ARG A 1 326 ? -15.789 7.424 17.869 1.00 88.75 326 ARG A N 1
ATOM 2612 C CA . ARG A 1 326 ? -17.111 6.913 18.264 1.00 88.75 326 ARG A CA 1
ATOM 2613 C C . ARG A 1 326 ? -17.160 6.373 19.691 1.00 88.75 326 ARG A C 1
ATOM 2615 O O . ARG A 1 326 ? -18.206 6.499 20.311 1.00 88.75 326 ARG A O 1
ATOM 2622 N N . ILE A 1 327 ? -16.061 5.803 20.184 1.00 88.75 327 ILE A N 1
ATOM 2623 C CA . ILE A 1 327 ? -15.899 5.391 21.593 1.00 88.75 327 ILE A CA 1
ATOM 2624 C C . ILE A 1 327 ? -15.668 6.623 22.495 1.00 88.75 327 ILE A C 1
ATOM 2626 O O . ILE A 1 327 ? -15.832 6.566 23.704 1.00 88.75 327 ILE A O 1
ATOM 2630 N N . GLY A 1 328 ? -15.289 7.770 21.919 1.00 87.00 328 GLY A N 1
ATOM 2631 C CA . GLY A 1 328 ? -15.051 9.004 22.674 1.00 87.00 328 GLY A CA 1
ATOM 2632 C C . GLY A 1 328 ? -13.648 9.116 23.280 1.00 87.00 328 GLY A C 1
ATOM 2633 O O . GLY A 1 328 ? -13.394 10.036 24.052 1.00 87.00 328 GLY A O 1
ATOM 2634 N N . ILE A 1 329 ? -12.709 8.239 22.896 1.00 88.44 329 ILE A N 1
ATOM 2635 C CA . ILE A 1 329 ? -11.303 8.297 23.347 1.00 88.44 329 ILE A CA 1
ATOM 2636 C C . ILE A 1 329 ? -10.620 9.571 22.832 1.00 88.44 329 ILE A C 1
ATOM 2638 O O . ILE A 1 329 ? -9.788 10.163 23.520 1.00 88.44 329 ILE A O 1
ATOM 2642 N N . ILE A 1 330 ? -10.943 9.986 21.602 1.00 90.38 330 ILE A N 1
ATOM 2643 C CA . ILE A 1 330 ? -10.362 11.171 20.963 1.00 90.38 330 ILE A CA 1
ATOM 2644 C C . ILE A 1 330 ? -11.469 11.988 20.300 1.00 90.38 330 ILE A C 1
ATOM 2646 O O . ILE A 1 330 ? -12.201 11.472 19.457 1.00 90.38 330 ILE A O 1
ATOM 2650 N N . THR A 1 331 ? -11.546 13.283 20.604 1.00 91.12 331 THR A N 1
ATOM 2651 C CA . THR A 1 331 ? -12.541 14.172 19.987 1.00 91.12 331 THR A CA 1
ATOM 2652 C C . THR A 1 331 ? -12.089 14.667 18.601 1.00 91.12 331 THR A C 1
ATOM 2654 O O . THR A 1 331 ? -10.884 14.802 18.335 1.00 91.12 331 THR A O 1
ATOM 2657 N N . PRO A 1 332 ? -13.015 14.983 17.676 1.00 92.00 332 PRO A N 1
ATOM 2658 C CA . PRO A 1 332 ? -12.654 15.523 16.363 1.00 92.00 332 PRO A CA 1
ATOM 2659 C C . PRO A 1 332 ? -11.910 16.868 16.443 1.00 92.00 332 PRO A C 1
ATOM 2661 O O . PRO A 1 332 ? -11.140 17.198 15.538 1.00 92.00 332 PRO A O 1
ATOM 2664 N N . GLU A 1 333 ? -12.088 17.647 17.511 1.00 92.56 333 GLU A N 1
ATOM 2665 C CA . GLU A 1 333 ? -11.348 18.888 17.777 1.00 92.56 333 GLU A CA 1
ATOM 2666 C C . GLU A 1 333 ? -9.885 18.592 18.136 1.00 92.56 333 GLU A C 1
ATOM 2668 O O . GLU A 1 333 ? -8.969 19.264 17.649 1.00 92.56 333 GLU A O 1
ATOM 2673 N N . GLN A 1 334 ? -9.638 17.545 18.932 1.00 92.19 334 GLN A N 1
ATOM 2674 C CA . GLN A 1 334 ? -8.286 17.090 19.268 1.00 92.19 334 GLN A CA 1
ATOM 2675 C C . GLN A 1 334 ? -7.541 16.571 18.034 1.00 92.19 334 GLN A C 1
ATOM 2677 O O . GLN A 1 334 ? -6.375 16.908 17.827 1.00 92.19 334 GLN A O 1
ATOM 2682 N N . MET A 1 335 ? -8.216 15.802 17.176 1.00 92.88 335 MET A N 1
ATOM 2683 C CA . MET A 1 335 ? -7.643 15.378 15.894 1.00 92.88 335 MET A CA 1
ATOM 2684 C C . MET A 1 335 ? -7.348 16.593 15.005 1.00 92.88 335 MET A C 1
ATOM 2686 O O . MET A 1 335 ? -6.259 16.718 14.450 1.00 92.88 335 MET A O 1
ATOM 2690 N N . ALA A 1 336 ? -8.284 17.542 14.915 1.00 94.31 336 ALA A N 1
ATOM 2691 C CA . ALA A 1 336 ? -8.118 18.718 14.072 1.00 94.31 336 ALA A CA 1
ATOM 2692 C C . ALA A 1 336 ? -6.972 19.637 14.514 1.00 94.31 336 ALA A C 1
ATOM 2694 O O . ALA A 1 336 ? -6.203 20.100 13.673 1.00 94.31 336 ALA A O 1
ATOM 2695 N N . SER A 1 337 ? -6.820 19.868 15.816 1.00 94.88 337 SER A N 1
ATOM 2696 C CA . SER A 1 337 ? -5.729 20.690 16.354 1.00 94.88 337 SER A CA 1
ATOM 2697 C C . SER A 1 337 ? -4.347 20.065 16.120 1.00 94.88 337 SER A C 1
ATOM 2699 O O . SER A 1 337 ? -3.383 20.788 15.868 1.00 94.88 337 SER A O 1
ATOM 2701 N N . LYS A 1 338 ? -4.244 18.728 16.118 1.00 94.38 338 LYS A N 1
ATOM 2702 C CA . LYS A 1 338 ? -2.982 17.989 15.932 1.00 94.38 338 LYS A CA 1
ATOM 2703 C C . LYS A 1 338 ? -2.699 17.552 14.486 1.00 94.38 338 LYS A C 1
ATOM 2705 O O . LYS A 1 338 ? -1.711 16.854 14.260 1.00 94.38 338 LYS A O 1
ATOM 2710 N N . ARG A 1 339 ? -3.480 18.008 13.494 1.00 95.44 339 ARG A N 1
ATOM 2711 C CA . ARG A 1 339 ? -3.301 17.694 12.055 1.00 95.44 339 ARG A CA 1
ATOM 2712 C C . ARG A 1 339 ? -1.859 17.843 11.576 1.00 95.44 339 ARG A C 1
ATOM 2714 O O . ARG A 1 339 ? -1.314 16.933 10.968 1.00 95.44 339 ARG A O 1
ATOM 2721 N N . ARG A 1 340 ? -1.213 18.967 11.908 1.00 95.31 340 ARG A N 1
ATOM 2722 C CA . ARG A 1 340 ? 0.171 19.255 11.486 1.00 95.31 340 ARG A CA 1
ATOM 2723 C C . ARG A 1 340 ? 1.170 18.233 12.031 1.00 95.31 340 ARG A C 1
ATOM 2725 O O . ARG A 1 340 ? 2.083 17.834 11.318 1.00 95.31 340 ARG A O 1
ATOM 2732 N N . ILE A 1 341 ? 0.969 17.785 13.271 1.00 95.56 341 ILE A N 1
ATOM 2733 C CA . ILE A 1 341 ? 1.801 16.751 13.898 1.00 95.56 341 ILE A CA 1
ATOM 2734 C C . ILE A 1 341 ? 1.558 15.412 13.199 1.00 95.56 341 ILE A C 1
ATOM 2736 O O . ILE A 1 341 ? 2.516 14.733 12.846 1.00 95.56 341 ILE A O 1
ATOM 2740 N N . ALA A 1 342 ? 0.297 15.056 12.936 1.00 94.31 342 ALA A N 1
ATOM 2741 C CA . ALA A 1 342 ? -0.042 13.828 12.218 1.00 94.31 342 ALA A CA 1
ATOM 2742 C C . ALA A 1 342 ? 0.586 13.794 10.815 1.00 94.31 342 ALA A C 1
ATOM 2744 O O . ALA A 1 342 ? 1.197 12.798 10.441 1.00 94.31 342 ALA A O 1
ATOM 2745 N N . TRP A 1 343 ? 0.504 14.895 10.063 1.00 95.31 343 TRP A N 1
ATOM 2746 C CA . TRP A 1 343 ? 1.122 15.022 8.742 1.00 95.31 343 TRP A CA 1
ATOM 2747 C C . TRP A 1 343 ? 2.640 14.850 8.785 1.00 95.31 343 TRP A C 1
ATOM 2749 O O . TRP A 1 343 ? 3.198 14.155 7.939 1.00 95.31 343 TRP A O 1
ATOM 2759 N N . PHE A 1 344 ? 3.301 15.432 9.787 1.00 96.12 344 PHE A N 1
ATOM 2760 C CA . PHE A 1 344 ? 4.743 15.292 9.976 1.00 96.12 344 PHE A CA 1
ATOM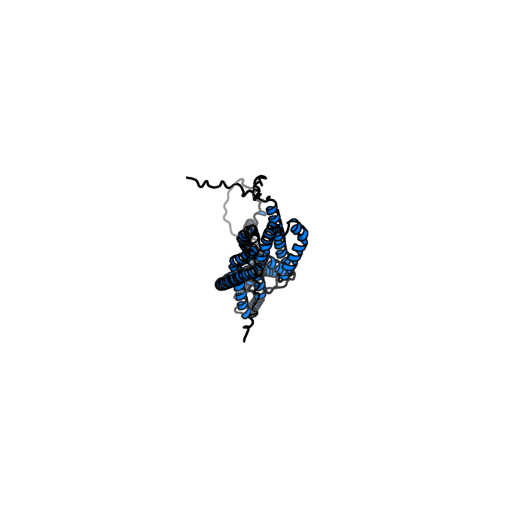 2761 C C . PHE A 1 344 ? 5.150 13.860 10.355 1.00 96.12 344 PHE A C 1
ATOM 2763 O O . PHE A 1 344 ? 6.089 13.315 9.784 1.00 96.12 344 PHE A O 1
ATOM 2770 N N . VAL A 1 345 ? 4.411 13.207 11.257 1.00 94.25 345 VAL A N 1
ATOM 2771 C CA . VAL A 1 345 ? 4.658 11.801 11.622 1.00 94.25 345 VAL A CA 1
ATOM 2772 C C . VAL A 1 345 ? 4.438 10.874 10.425 1.00 94.25 345 VAL A C 1
ATOM 2774 O O . VAL A 1 345 ? 5.247 9.979 10.193 1.00 94.25 345 VAL A O 1
ATOM 2777 N N . MET A 1 346 ? 3.394 11.110 9.624 1.00 93.44 346 MET A N 1
ATOM 2778 C CA . MET A 1 346 ? 3.175 10.367 8.379 1.00 93.44 346 MET A CA 1
ATOM 2779 C C . MET A 1 346 ? 4.317 10.579 7.382 1.00 93.44 346 MET A C 1
ATOM 2781 O O . MET A 1 346 ? 4.727 9.624 6.735 1.00 93.44 346 MET A O 1
ATOM 2785 N N . LEU A 1 347 ? 4.870 11.792 7.286 1.00 93.69 347 LEU A N 1
ATOM 2786 C CA . LEU A 1 347 ? 6.028 12.081 6.434 1.00 93.69 347 LEU A CA 1
ATOM 2787 C C . LEU A 1 347 ? 7.245 11.243 6.840 1.00 93.69 347 LEU A C 1
ATOM 2789 O O . LEU A 1 347 ? 7.876 10.627 5.987 1.00 93.69 347 LEU A O 1
ATOM 2793 N N . ILE A 1 348 ? 7.537 11.182 8.143 1.00 93.00 348 ILE A N 1
ATOM 2794 C CA . ILE A 1 348 ? 8.628 10.360 8.687 1.00 93.00 348 ILE A CA 1
ATOM 2795 C C . ILE A 1 348 ? 8.384 8.882 8.379 1.00 93.00 348 ILE A C 1
ATOM 2797 O O . ILE A 1 348 ? 9.295 8.189 7.936 1.00 93.00 348 ILE A O 1
ATOM 2801 N N . LEU A 1 349 ? 7.156 8.400 8.579 1.00 90.00 349 LEU A N 1
ATOM 2802 C CA . LEU A 1 349 ? 6.806 7.007 8.313 1.00 90.00 349 LEU A CA 1
ATOM 2803 C C . LEU A 1 349 ? 7.015 6.654 6.834 1.00 90.00 349 LEU A C 1
ATOM 2805 O O . LEU A 1 349 ? 7.639 5.640 6.535 1.00 90.00 349 LEU A O 1
ATOM 2809 N N . VAL A 1 350 ? 6.569 7.516 5.917 1.00 90.31 350 VAL A N 1
ATOM 2810 C CA . VAL A 1 350 ? 6.797 7.349 4.474 1.00 90.31 350 VAL A CA 1
ATOM 2811 C C . VAL A 1 350 ? 8.289 7.365 4.143 1.00 90.31 350 VAL A C 1
ATOM 2813 O O . VAL A 1 350 ? 8.740 6.513 3.382 1.00 90.31 350 VAL A O 1
ATOM 2816 N N . ALA A 1 351 ? 9.067 8.272 4.734 1.00 89.81 351 ALA A N 1
ATOM 2817 C CA . ALA A 1 351 ? 10.507 8.370 4.494 1.00 89.81 351 ALA A CA 1
ATOM 2818 C C . ALA A 1 351 ? 11.282 7.118 4.943 1.00 89.81 351 ALA A C 1
ATOM 2820 O O . ALA A 1 351 ? 12.247 6.736 4.294 1.00 89.81 351 ALA A O 1
ATOM 2821 N N . VAL A 1 352 ? 10.862 6.471 6.036 1.00 88.12 352 VAL A N 1
ATOM 2822 C CA . VAL A 1 352 ? 11.483 5.228 6.533 1.00 88.12 352 VAL A CA 1
ATOM 2823 C C . VAL A 1 352 ? 11.129 4.030 5.654 1.00 88.12 352 VAL A C 1
ATOM 2825 O O . VAL A 1 352 ? 11.922 3.106 5.494 1.00 88.12 352 VAL A O 1
ATOM 2828 N N . VAL A 1 353 ? 9.913 4.027 5.119 1.00 82.62 353 VAL A N 1
ATOM 2829 C CA . VAL A 1 353 ? 9.365 2.907 4.355 1.00 82.62 353 VAL A CA 1
ATOM 2830 C C . VAL A 1 353 ? 9.818 2.942 2.891 1.00 82.62 353 VAL A C 1
ATOM 2832 O O . VAL A 1 353 ? 10.027 1.890 2.287 1.00 82.62 353 VAL A O 1
ATOM 2835 N N . THR A 1 354 ? 9.984 4.133 2.316 1.00 81.19 354 THR A N 1
ATOM 2836 C CA . THR A 1 354 ? 10.341 4.318 0.903 1.00 81.19 354 THR A CA 1
ATOM 2837 C C . THR A 1 354 ? 11.852 4.155 0.699 1.00 81.19 354 THR A C 1
ATOM 2839 O O . THR A 1 354 ? 12.627 4.748 1.443 1.00 81.19 354 THR A O 1
ATOM 2842 N N . PRO A 1 355 ? 12.305 3.370 -0.299 1.00 73.88 355 PRO A N 1
ATOM 2843 C CA . PRO A 1 355 ? 13.728 3.125 -0.537 1.00 73.88 355 PRO A CA 1
ATOM 2844 C C . PRO A 1 355 ? 14.458 4.378 -1.023 1.00 73.88 355 PRO A C 1
ATOM 2846 O O . PRO A 1 355 ? 15.646 4.539 -0.756 1.00 73.88 355 PRO A O 1
ATOM 2849 N N . SER A 1 356 ? 13.751 5.265 -1.725 1.00 74.31 356 SER A N 1
ATOM 2850 C CA . SER A 1 356 ? 14.239 6.579 -2.115 1.00 74.31 356 SER A CA 1
ATOM 2851 C C . SER A 1 356 ? 13.519 7.662 -1.312 1.00 74.31 356 SER A C 1
ATOM 2853 O O . SER A 1 356 ? 12.304 7.636 -1.124 1.00 74.31 356 SER A O 1
ATOM 2855 N N . VAL A 1 357 ? 14.290 8.628 -0.818 1.00 80.50 357 VAL A N 1
ATOM 2856 C CA . VAL A 1 357 ? 13.784 9.806 -0.092 1.00 80.50 357 VAL A CA 1
ATOM 2857 C C . VAL A 1 357 ? 13.793 11.051 -0.982 1.00 80.50 357 VAL A C 1
ATOM 2859 O O . VAL A 1 357 ? 13.937 12.175 -0.502 1.00 80.50 357 VAL A O 1
ATOM 2862 N N . ASP A 1 358 ? 13.671 10.861 -2.299 1.00 84.25 358 ASP A N 1
ATOM 2863 C CA . ASP A 1 358 ? 13.553 11.969 -3.237 1.00 84.25 358 ASP A CA 1
ATOM 2864 C C . ASP A 1 358 ? 12.207 12.699 -3.042 1.00 84.25 358 ASP A C 1
ATOM 2866 O O . ASP A 1 358 ? 11.181 12.053 -2.798 1.00 84.25 358 ASP A O 1
ATOM 2870 N N . PRO A 1 359 ? 12.171 14.045 -3.145 1.00 88.00 359 PRO A N 1
ATOM 2871 C CA . PRO A 1 359 ? 10.966 14.816 -2.836 1.00 88.00 359 PRO A CA 1
ATOM 2872 C C . PRO A 1 359 ? 9.736 14.413 -3.657 1.00 88.00 359 PRO A C 1
ATOM 2874 O O . PRO A 1 359 ? 8.620 14.473 -3.147 1.00 88.00 359 PRO A O 1
ATOM 2877 N N . ALA A 1 360 ? 9.919 13.997 -4.912 1.00 87.00 360 ALA A N 1
ATOM 2878 C CA . ALA A 1 360 ? 8.816 13.644 -5.799 1.00 87.00 360 ALA A CA 1
ATOM 2879 C C . ALA A 1 360 ? 8.142 12.332 -5.369 1.00 87.00 360 ALA A C 1
ATOM 2881 O O . ALA A 1 360 ? 6.935 12.320 -5.111 1.00 87.00 360 ALA A O 1
ATOM 2882 N N . SER A 1 361 ? 8.911 11.250 -5.221 1.00 85.62 361 SER A N 1
ATOM 2883 C CA . SER A 1 361 ? 8.384 9.946 -4.793 1.00 85.62 361 SER A CA 1
ATOM 2884 C C . SER A 1 361 ? 7.783 10.015 -3.391 1.00 85.62 361 SER A C 1
ATOM 2886 O O . SER A 1 361 ? 6.716 9.454 -3.132 1.00 85.62 361 SER A O 1
ATOM 2888 N N . LEU A 1 362 ? 8.421 10.775 -2.498 1.00 90.62 362 LEU A N 1
ATOM 2889 C CA . LEU A 1 362 ? 7.958 10.950 -1.129 1.00 90.62 362 LEU A CA 1
ATOM 2890 C C . LEU A 1 362 ? 6.597 11.661 -1.073 1.00 90.62 362 LEU A C 1
ATOM 2892 O O . LEU A 1 362 ? 5.707 11.221 -0.346 1.00 90.62 362 LEU A O 1
ATOM 2896 N N . LEU A 1 363 ? 6.388 12.702 -1.888 1.00 91.44 363 LEU A N 1
ATOM 2897 C CA . LEU A 1 363 ? 5.095 13.389 -1.988 1.00 91.44 363 LEU A CA 1
ATOM 2898 C C . LEU A 1 363 ? 3.997 12.507 -2.597 1.00 91.44 363 LEU A C 1
ATOM 2900 O O . LEU A 1 363 ? 2.857 12.575 -2.136 1.00 91.44 363 LEU A O 1
ATOM 2904 N N . ILE A 1 364 ? 4.325 11.662 -3.581 1.00 88.75 364 ILE A N 1
ATOM 2905 C CA . ILE A 1 364 ? 3.368 10.740 -4.222 1.00 88.75 364 ILE A CA 1
ATOM 2906 C C . ILE A 1 364 ? 2.760 9.761 -3.214 1.00 88.75 364 ILE A C 1
ATOM 2908 O O . ILE A 1 364 ? 1.586 9.424 -3.335 1.00 88.75 364 ILE A O 1
ATOM 2912 N N . ILE A 1 365 ? 3.530 9.324 -2.215 1.00 89.00 365 ILE A N 1
ATOM 2913 C CA . ILE A 1 365 ? 3.057 8.403 -1.170 1.00 89.00 365 ILE A CA 1
ATOM 2914 C C . ILE A 1 365 ? 2.430 9.174 -0.001 1.00 89.00 365 ILE A C 1
ATOM 2916 O O . ILE A 1 365 ? 1.365 8.808 0.503 1.00 89.00 365 ILE A O 1
ATOM 2920 N N . TRP A 1 366 ? 3.066 10.265 0.428 1.00 92.50 366 TRP A N 1
ATOM 2921 C CA . TRP A 1 366 ? 2.628 11.049 1.581 1.00 92.50 366 TRP A CA 1
ATOM 2922 C C . TRP A 1 366 ? 1.286 11.753 1.360 1.00 92.50 366 TRP A C 1
ATOM 2924 O O . TRP A 1 366 ? 0.443 11.761 2.259 1.00 92.50 366 TRP A O 1
ATOM 2934 N N . LEU A 1 367 ? 1.051 12.312 0.170 1.00 93.12 367 LEU A N 1
ATOM 2935 C CA . LEU A 1 367 ? -0.170 13.062 -0.124 1.00 93.12 367 LEU A CA 1
ATOM 2936 C C . LEU A 1 367 ? -1.443 12.191 -0.020 1.00 93.12 367 LEU A C 1
ATOM 2938 O O . LEU A 1 367 ? -2.380 12.615 0.664 1.00 93.12 367 LEU A O 1
ATOM 2942 N N . PRO A 1 368 ? -1.500 10.968 -0.591 1.00 91.12 368 PRO A N 1
ATOM 2943 C CA . PRO A 1 368 ? -2.589 10.031 -0.328 1.00 91.12 368 PRO A CA 1
ATOM 2944 C C . PRO A 1 368 ? -2.797 9.747 1.161 1.00 91.12 368 PRO A C 1
ATOM 2946 O O . PRO A 1 368 ? -3.933 9.726 1.620 1.00 91.12 368 PRO A O 1
ATOM 2949 N N . MET A 1 369 ? -1.732 9.577 1.948 1.00 93.06 369 MET A N 1
ATOM 2950 C CA . MET A 1 369 ? -1.872 9.316 3.387 1.00 93.06 369 MET A CA 1
ATOM 2951 C C . MET A 1 369 ? -2.472 10.505 4.148 1.00 93.06 369 MET A C 1
ATOM 2953 O O . MET A 1 369 ? -3.345 10.321 4.998 1.00 93.06 369 MET A O 1
ATOM 2957 N N . VAL A 1 370 ? -2.065 11.729 3.807 1.00 95.50 370 VAL A N 1
ATOM 2958 C CA . VAL A 1 370 ? -2.674 12.957 4.340 1.00 95.50 370 VAL A CA 1
ATOM 2959 C C . VAL A 1 370 ? -4.155 13.037 3.975 1.00 95.50 370 VAL A C 1
ATOM 2961 O O . VAL A 1 370 ? -4.982 13.342 4.837 1.00 95.50 370 VAL A O 1
ATOM 2964 N N . LEU A 1 371 ? -4.503 12.713 2.727 1.00 95.25 371 LEU A N 1
ATOM 2965 C CA . LEU A 1 371 ? -5.893 12.655 2.281 1.00 95.25 371 LEU A CA 1
ATOM 2966 C C . LEU A 1 371 ? -6.697 11.642 3.108 1.00 95.25 371 LEU A C 1
ATOM 2968 O O . LEU A 1 371 ? -7.794 11.959 3.560 1.00 95.25 371 LEU A O 1
ATOM 2972 N N . LEU A 1 372 ? -6.144 10.455 3.365 1.00 95.12 372 LEU A N 1
ATOM 2973 C CA . LEU A 1 372 ? -6.786 9.445 4.205 1.00 95.12 372 LEU A CA 1
ATOM 2974 C C . LEU A 1 372 ? -7.034 9.941 5.634 1.00 95.12 372 LEU A C 1
ATOM 2976 O O . LEU A 1 372 ? -8.116 9.717 6.177 1.00 95.12 372 LEU A O 1
ATOM 2980 N N . TYR A 1 373 ? -6.076 10.645 6.237 1.00 96.00 373 TYR A N 1
ATOM 2981 C CA . TYR A 1 373 ? -6.263 11.247 7.559 1.00 96.00 373 TYR A CA 1
ATOM 2982 C C . TYR A 1 373 ? -7.436 12.242 7.572 1.00 96.00 373 TYR A C 1
ATOM 2984 O O . TYR A 1 373 ? -8.273 12.223 8.477 1.00 96.00 373 TYR A O 1
ATOM 2992 N N . GLU A 1 374 ? -7.532 13.093 6.549 1.00 96.19 374 GLU A N 1
ATOM 2993 C CA . GLU A 1 374 ? -8.633 14.051 6.407 1.00 96.19 374 GLU A CA 1
ATOM 2994 C C . GLU A 1 374 ? -9.984 13.358 6.184 1.00 96.19 374 GLU A C 1
ATOM 2996 O O . GLU A 1 374 ? -10.983 13.759 6.786 1.00 96.19 374 GLU A O 1
ATOM 3001 N N . VAL A 1 375 ? -10.014 12.273 5.401 1.00 95.62 375 VAL A N 1
ATOM 3002 C CA . VAL A 1 375 ? -11.203 11.421 5.229 1.00 95.62 375 VAL A CA 1
ATOM 3003 C C . VAL A 1 375 ? -11.628 10.797 6.560 1.00 95.62 375 VAL A C 1
ATOM 3005 O O . VAL A 1 375 ? -12.813 10.815 6.890 1.00 95.62 375 VAL A O 1
ATOM 3008 N N . GLY A 1 376 ? -10.682 10.301 7.361 1.00 94.88 376 GLY A N 1
ATOM 3009 C CA . GLY A 1 376 ? -10.958 9.762 8.695 1.00 94.88 376 GLY A CA 1
ATOM 3010 C C . GLY A 1 376 ? -11.561 10.805 9.629 1.00 94.88 376 GLY A C 1
ATOM 3011 O O . GLY A 1 376 ? -12.583 10.569 10.273 1.00 94.88 376 GLY A O 1
ATOM 3012 N N . LEU A 1 377 ? -10.983 12.004 9.653 1.00 95.00 377 LEU A N 1
ATOM 3013 C CA . LEU A 1 377 ? -11.494 13.109 10.459 1.00 95.00 377 LEU A CA 1
ATOM 3014 C C . LEU A 1 377 ? -12.880 13.580 9.996 1.00 95.00 377 LEU A C 1
ATOM 3016 O O . LEU A 1 377 ? -13.737 13.919 10.816 1.00 95.00 377 LEU A O 1
ATOM 3020 N N . TRP A 1 378 ? -13.126 13.580 8.688 1.00 94.88 378 TRP A N 1
ATOM 3021 C CA . TRP A 1 378 ? -14.451 13.835 8.139 1.00 94.88 378 TRP A CA 1
ATOM 3022 C C . TRP A 1 378 ? -15.462 12.764 8.574 1.00 94.88 378 TRP A C 1
ATOM 3024 O O . TRP A 1 378 ? -16.546 13.118 9.043 1.00 94.88 378 TRP A O 1
ATOM 3034 N N . ALA A 1 379 ? -15.092 11.481 8.517 1.00 93.38 379 ALA A N 1
ATOM 3035 C CA . ALA A 1 379 ? -15.942 10.370 8.941 1.00 93.38 379 ALA A CA 1
ATOM 3036 C C . ALA A 1 379 ? -16.331 10.469 10.426 1.00 93.38 379 ALA A C 1
ATOM 3038 O O . ALA A 1 379 ? -17.505 10.320 10.763 1.00 93.38 379 ALA A O 1
ATOM 3039 N N . VAL A 1 380 ? -15.380 10.801 11.310 1.00 94.12 380 VAL A N 1
ATOM 3040 C CA . VAL A 1 380 ? -15.646 11.021 12.745 1.00 94.12 380 VAL A CA 1
ATOM 3041 C C . VAL A 1 380 ? -16.652 12.158 12.950 1.00 94.12 380 VAL A C 1
ATOM 3043 O O . VAL A 1 380 ? -17.647 11.994 13.656 1.00 94.12 380 VAL A O 1
ATOM 3046 N N . ARG A 1 381 ? -16.441 13.308 12.295 1.00 92.75 381 ARG A N 1
ATOM 3047 C CA . ARG A 1 381 ? -17.348 14.466 12.405 1.00 92.75 381 ARG A CA 1
ATOM 3048 C C . ARG A 1 381 ? -18.755 14.154 11.903 1.00 92.75 381 ARG A C 1
ATOM 3050 O O . ARG A 1 381 ? -19.728 14.573 12.525 1.00 92.75 381 ARG A O 1
ATOM 3057 N N . ALA A 1 382 ? -18.868 13.436 10.788 1.00 90.69 382 ALA A N 1
ATOM 3058 C CA . ALA A 1 382 ? -20.156 13.024 10.238 1.00 90.69 382 ALA A CA 1
ATOM 3059 C C . ALA A 1 382 ? -20.913 12.092 11.198 1.00 90.69 382 ALA A C 1
ATOM 3061 O O . ALA A 1 382 ? -22.137 12.168 11.296 1.00 90.69 382 ALA A O 1
ATOM 3062 N N . ALA A 1 383 ? -20.190 11.250 11.935 1.00 86.06 383 ALA A N 1
ATOM 3063 C CA . ALA A 1 383 ? -20.777 10.274 12.839 1.00 86.06 383 ALA A CA 1
ATOM 3064 C C . ALA A 1 383 ? -21.210 10.854 14.195 1.00 86.06 383 ALA A C 1
ATOM 3066 O O . ALA A 1 383 ? -22.149 10.329 14.786 1.00 86.06 383 ALA A O 1
ATOM 3067 N N . ILE A 1 384 ? -20.552 11.916 14.677 1.00 82.00 384 ILE A N 1
ATOM 3068 C CA . ILE A 1 384 ? -20.910 12.622 15.926 1.00 82.00 384 ILE A CA 1
ATOM 3069 C C . ILE A 1 384 ? -22.055 13.625 15.703 1.00 82.00 384 ILE A C 1
ATOM 3071 O O . ILE A 1 384 ? -22.823 13.903 16.614 1.00 82.00 384 ILE A O 1
ATOM 3075 N N . ARG A 1 385 ? -22.229 14.142 14.477 1.00 65.31 385 ARG A N 1
ATOM 3076 C CA . ARG A 1 385 ? -23.358 15.031 14.133 1.00 65.31 385 ARG A CA 1
ATOM 3077 C C . ARG A 1 385 ? -24.730 14.354 14.165 1.00 65.31 385 ARG A C 1
ATOM 3079 O O . ARG A 1 385 ? -25.735 15.058 14.136 1.00 65.31 385 ARG A O 1
ATOM 3086 N N . ARG A 1 386 ? -24.794 13.021 14.190 1.00 51.88 386 ARG A N 1
ATOM 3087 C CA . ARG A 1 386 ? -26.043 12.317 14.494 1.00 51.88 386 ARG A CA 1
ATOM 3088 C C . ARG A 1 386 ? -26.204 12.349 16.016 1.00 51.88 386 ARG A C 1
ATOM 3090 O O . ARG A 1 386 ? -25.307 11.815 16.671 1.00 51.88 386 ARG A O 1
ATOM 3097 N N . PRO A 1 387 ? -27.263 12.970 16.573 1.00 41.84 387 PRO A N 1
ATOM 3098 C CA . PRO A 1 387 ? -27.487 12.915 18.012 1.00 41.84 387 PRO A CA 1
ATOM 3099 C C . PRO A 1 387 ? -27.483 11.443 18.450 1.00 41.84 387 PRO A C 1
ATOM 3101 O O . PRO A 1 387 ? -27.909 10.587 17.657 1.00 41.84 387 PRO A O 1
ATOM 3104 N N . PRO A 1 388 ? -26.959 11.120 19.647 1.00 50.25 388 PRO A N 1
ATOM 3105 C CA . PRO A 1 388 ? -27.183 9.809 20.240 1.00 50.25 388 PRO A CA 1
ATOM 3106 C C . PRO A 1 388 ? -28.676 9.512 20.103 1.00 50.25 388 PRO A C 1
ATOM 3108 O O . PRO A 1 388 ? -29.487 10.387 20.399 1.00 50.25 388 PRO A O 1
ATOM 3111 N N . GLN A 1 389 ? -29.046 8.344 19.567 1.00 45.69 389 GLN A N 1
ATOM 3112 C CA . GLN A 1 389 ? -30.411 7.876 19.783 1.00 45.69 389 GLN A CA 1
ATOM 3113 C C . GLN A 1 389 ? -30.570 7.887 21.297 1.00 45.69 389 GLN A C 1
ATOM 3115 O O . GLN A 1 389 ? -29.799 7.204 21.967 1.00 45.69 389 GLN A O 1
ATOM 3120 N N . GLU A 1 390 ? -31.452 8.751 21.797 1.00 45.78 390 GLU A N 1
ATOM 3121 C CA . GLU A 1 390 ? -31.927 8.709 23.170 1.00 45.78 390 GLU A CA 1
ATOM 3122 C C . GLU A 1 390 ? -32.278 7.241 23.424 1.00 45.78 390 GLU A C 1
ATOM 3124 O O . GLU A 1 390 ? -33.210 6.704 22.821 1.00 45.78 390 GLU A O 1
ATOM 3129 N N . GLU A 1 391 ? -31.450 6.545 24.209 1.00 51.44 391 GLU A N 1
ATOM 3130 C CA . GLU A 1 391 ? -31.962 5.416 24.967 1.00 51.44 391 GLU A CA 1
ATOM 3131 C C . GLU A 1 391 ? -33.116 6.021 25.746 1.00 51.44 391 GLU A C 1
ATOM 3133 O O . GLU A 1 391 ? -32.909 6.976 26.492 1.00 51.44 391 GLU A O 1
ATOM 3138 N N . GLU A 1 392 ? -34.324 5.573 25.411 1.00 44.72 392 GLU A N 1
ATOM 3139 C CA . GLU A 1 392 ? -35.579 5.989 26.012 1.00 44.72 392 GLU A CA 1
ATOM 3140 C C . GLU A 1 392 ? -35.379 5.938 27.525 1.00 44.72 392 GLU A C 1
ATOM 3142 O O . GLU A 1 392 ? -35.322 4.865 28.127 1.00 44.72 392 GLU A O 1
ATOM 3147 N N . GLU A 1 393 ? -35.123 7.110 28.107 1.00 47.50 393 GLU A N 1
ATOM 3148 C CA . GLU A 1 393 ? -34.947 7.295 29.533 1.00 47.50 393 GLU A CA 1
ATOM 3149 C C . GLU A 1 393 ? -36.313 6.934 30.102 1.00 47.50 393 GLU A C 1
ATOM 3151 O O . GLU A 1 393 ? -37.257 7.719 30.007 1.00 47.50 393 GLU A O 1
ATOM 3156 N N . VAL A 1 394 ? -36.462 5.678 30.541 1.00 53.34 394 VAL A N 1
ATOM 3157 C CA . VAL A 1 394 ? -37.690 5.197 31.168 1.00 53.34 394 VAL A CA 1
ATOM 3158 C C . VAL A 1 394 ? -37.986 6.216 32.260 1.00 53.34 394 VAL A C 1
ATOM 3160 O O . VAL A 1 394 ? -37.139 6.374 33.146 1.00 53.34 394 VAL A O 1
ATOM 3163 N N . PRO A 1 395 ? -39.101 6.968 32.178 1.00 42.62 395 PRO A N 1
ATOM 3164 C CA . PRO A 1 395 ? -39.372 8.013 33.142 1.00 42.62 395 PRO A CA 1
ATOM 3165 C C . PRO A 1 395 ? -39.292 7.398 34.532 1.00 42.62 395 PRO A C 1
ATOM 3167 O O . PRO A 1 395 ? -40.027 6.460 34.839 1.00 42.62 395 PRO A O 1
ATOM 3170 N N . TYR A 1 396 ? -38.366 7.885 35.356 1.00 57.94 396 TYR A N 1
ATOM 3171 C CA . TYR A 1 396 ? -38.386 7.566 36.772 1.00 57.94 396 TYR A CA 1
ATOM 3172 C C . TYR A 1 396 ? -39.684 8.155 37.318 1.00 57.94 396 TYR A C 1
ATOM 3174 O O . TYR A 1 396 ? -39.776 9.368 37.517 1.00 57.94 396 TYR A O 1
ATOM 3182 N N . GLU A 1 397 ? -40.709 7.320 37.492 1.00 54.34 397 GLU A N 1
ATOM 3183 C CA . GLU A 1 397 ? -41.893 7.704 38.246 1.00 54.34 397 GLU A CA 1
ATOM 3184 C C . GLU A 1 397 ? -41.474 7.843 39.716 1.00 54.34 397 GLU A C 1
ATOM 3186 O O . GLU A 1 397 ? -41.064 6.858 40.339 1.00 54.34 397 GLU A O 1
ATOM 3191 N N . PRO A 1 398 ? -41.542 9.050 40.307 1.00 47.34 398 PRO A N 1
ATOM 3192 C CA . PRO A 1 398 ? -41.273 9.230 41.722 1.00 47.34 398 PRO A CA 1
ATOM 3193 C C . PRO A 1 398 ? -42.491 8.708 42.495 1.00 47.34 398 PRO A C 1
ATOM 3195 O O . PRO A 1 398 ? -43.365 9.480 42.883 1.00 47.34 398 PRO A O 1
ATOM 3198 N N . GLY A 1 399 ? -42.576 7.388 42.654 1.00 52.56 399 GLY A N 1
ATOM 3199 C CA . GLY A 1 399 ? -43.740 6.733 43.251 1.00 52.56 399 GLY A CA 1
ATOM 3200 C C . GLY A 1 399 ? -43.485 5.347 43.833 1.00 52.56 399 GLY A C 1
ATOM 3201 O O . GLY A 1 399 ? -44.081 5.035 44.856 1.00 52.56 399 GLY A O 1
ATOM 3202 N N . GLU A 1 400 ? -42.569 4.550 43.277 1.00 50.03 400 GLU A N 1
ATOM 3203 C CA . GLU A 1 400 ? -42.288 3.215 43.820 1.00 50.03 400 GLU A CA 1
ATOM 3204 C C . GLU A 1 400 ? -40.893 3.146 44.430 1.00 50.03 400 GLU A C 1
ATOM 3206 O O . GLU A 1 400 ? -39.859 2.980 43.783 1.00 50.03 400 GLU A O 1
ATOM 3211 N N . THR A 1 401 ? -40.876 3.330 45.741 1.00 44.62 401 THR A N 1
ATOM 3212 C CA . THR A 1 401 ? -39.712 3.092 46.570 1.00 44.62 401 THR A CA 1
ATOM 3213 C C . THR A 1 401 ? -39.500 1.589 46.739 1.00 44.62 401 THR A C 1
ATOM 3215 O O . THR A 1 401 ? -40.345 0.910 47.314 1.00 44.62 401 THR A O 1
ATOM 3218 N N . TRP A 1 402 ? -38.347 1.083 46.297 1.00 48.50 402 TRP A N 1
ATOM 3219 C CA . TRP A 1 402 ? -37.905 -0.326 46.310 1.00 48.50 402 TRP A CA 1
ATOM 3220 C C . TRP A 1 402 ? -37.863 -1.026 47.691 1.00 48.50 402 TRP A C 1
ATOM 3222 O O . TRP A 1 402 ? -37.284 -2.101 47.823 1.00 48.50 402 TRP A O 1
ATOM 3232 N N . TRP A 1 403 ? -38.413 -0.422 48.745 1.00 57.41 403 TRP A N 1
ATOM 3233 C CA . TRP A 1 403 ? -38.466 -0.964 50.105 1.00 57.41 403 TRP A CA 1
ATOM 3234 C C . TRP A 1 403 ? -39.884 -1.253 50.611 1.00 57.41 403 TRP A C 1
ATOM 3236 O O . TRP A 1 403 ? -40.030 -1.632 51.772 1.00 57.41 403 TRP A O 1
ATOM 3246 N N . ASP A 1 404 ? -40.912 -1.121 49.769 1.00 47.84 404 ASP A N 1
ATOM 3247 C CA . ASP A 1 404 ? -42.298 -1.414 50.148 1.00 47.84 404 ASP A CA 1
ATOM 3248 C C . ASP A 1 404 ? -42.614 -2.919 50.024 1.00 47.84 404 ASP A C 1
ATOM 3250 O O . ASP A 1 404 ? -43.367 -3.381 49.171 1.00 47.84 404 ASP A O 1
ATOM 3254 N N . TRP A 1 405 ? -41.953 -3.727 50.858 1.00 53.56 405 TRP A N 1
ATOM 3255 C CA . TRP A 1 405 ? -42.162 -5.180 50.933 1.00 53.56 405 TRP A CA 1
ATOM 3256 C C . TRP A 1 405 ? -43.301 -5.571 51.892 1.00 53.56 405 TRP A C 1
ATOM 3258 O O . TRP A 1 405 ? -43.486 -6.758 52.166 1.00 53.56 405 TRP A O 1
ATOM 3268 N N . GLU A 1 406 ? -44.027 -4.602 52.463 1.00 48.25 406 GLU A N 1
ATOM 3269 C CA . GLU A 1 406 ? -44.858 -4.824 53.656 1.00 48.25 406 GLU A CA 1
ATOM 3270 C C . GLU A 1 406 ? -46.351 -5.077 53.379 1.00 48.25 406 GLU A C 1
ATOM 3272 O O . GLU A 1 406 ? -47.094 -5.404 54.301 1.00 48.25 406 GLU A O 1
ATOM 3277 N N . GLU A 1 407 ? -46.791 -5.082 52.117 1.00 51.69 407 GLU A N 1
ATOM 3278 C CA . GLU A 1 407 ? -48.174 -5.431 51.755 1.00 51.69 407 GLU A CA 1
ATOM 3279 C C . GLU A 1 407 ? -48.260 -6.504 50.659 1.00 51.69 407 GLU A C 1
ATOM 3281 O O . GLU A 1 407 ? -48.918 -6.353 49.634 1.00 51.69 407 GLU A O 1
ATOM 3286 N N . SER A 1 408 ? -47.656 -7.671 50.891 1.00 47.47 408 SER A N 1
ATOM 3287 C CA . SER A 1 408 ? -48.184 -8.891 50.269 1.00 47.47 408 SER A CA 1
ATOM 3288 C C . SER A 1 408 ? -49.490 -9.268 50.985 1.00 47.47 408 SER A C 1
ATOM 3290 O O . SER A 1 408 ? -49.431 -9.524 52.195 1.00 47.47 408 SER A O 1
ATOM 3292 N N . PRO A 1 409 ? -50.656 -9.354 50.311 1.00 44.69 409 PRO A N 1
ATOM 3293 C CA . PRO A 1 409 ? -51.857 -9.889 50.935 1.00 44.69 409 PRO A CA 1
ATOM 3294 C C . PRO A 1 409 ? -51.541 -11.302 51.417 1.00 44.69 409 PRO A C 1
ATOM 3296 O O . PRO A 1 409 ? -51.250 -12.192 50.614 1.00 44.69 409 PRO A O 1
ATOM 3299 N N . GLN A 1 410 ? -51.553 -11.496 52.737 1.00 51.12 410 GLN A N 1
ATOM 3300 C CA . GLN A 1 410 ? -51.525 -12.821 53.336 1.00 51.12 410 GLN A CA 1
ATOM 3301 C C . GLN A 1 410 ? -52.614 -13.643 52.652 1.00 51.12 410 GLN A C 1
ATOM 3303 O O . GLN A 1 410 ? -53.798 -13.325 52.763 1.00 51.12 410 GLN A O 1
ATOM 3308 N N . ALA A 1 411 ? -52.202 -14.672 51.913 1.00 48.84 411 ALA A N 1
ATOM 3309 C CA . ALA A 1 411 ? -53.110 -15.683 51.417 1.00 48.84 411 ALA A CA 1
ATOM 3310 C C . ALA A 1 411 ? -53.876 -16.230 52.627 1.00 48.84 411 ALA A C 1
ATOM 3312 O O . ALA A 1 411 ? -53.295 -16.874 53.505 1.00 48.84 411 ALA A O 1
ATOM 3313 N N . ASP A 1 412 ? -55.162 -15.891 52.691 1.00 44.41 412 ASP A N 1
ATOM 3314 C CA . ASP A 1 412 ? -56.094 -16.342 53.709 1.00 44.41 412 ASP A CA 1
ATOM 3315 C C . ASP A 1 412 ? -56.162 -17.870 53.673 1.00 44.41 412 ASP A C 1
ATOM 3317 O O . ASP A 1 412 ? -56.833 -18.492 52.848 1.00 44.41 412 ASP A O 1
ATOM 3321 N N . GLY A 1 413 ? -55.412 -18.490 54.577 1.00 49.47 413 GLY A N 1
ATOM 3322 C CA . GLY A 1 413 ? -55.626 -19.860 54.980 1.00 49.47 413 GLY A CA 1
ATOM 3323 C C . GLY A 1 413 ? -56.844 -19.925 55.891 1.00 49.47 413 GLY A C 1
ATOM 3324 O O . GLY A 1 413 ? -56.681 -19.999 57.111 1.00 49.47 413 GLY A O 1
ATOM 3325 N N . ARG A 1 414 ? -58.055 -19.950 55.320 1.00 48.44 414 ARG A N 1
ATOM 3326 C CA . ARG A 1 414 ? -59.246 -20.467 56.005 1.00 48.44 414 ARG A CA 1
ATOM 3327 C C . ARG A 1 414 ? -60.402 -20.838 55.054 1.00 48.44 414 ARG A C 1
ATOM 3329 O O . ARG A 1 414 ? -61.174 -19.989 54.636 1.00 48.44 414 ARG A O 1
ATOM 3336 N N . ARG A 1 415 ? -60.579 -22.165 54.964 1.00 41.72 415 ARG A N 1
ATOM 3337 C CA . ARG A 1 415 ? -61.778 -22.970 54.632 1.00 41.72 415 ARG A CA 1
ATOM 3338 C C . ARG A 1 415 ? -62.167 -23.171 53.175 1.00 41.72 415 ARG A C 1
ATOM 3340 O O . ARG A 1 415 ? -62.540 -22.196 52.499 1.00 41.72 415 ARG A O 1
#

Sequence (415 aa):
MGACPPALCSSGRILMPRTQPALPDPDDMFADTRMTFGEHLEDLRRHLWRAIWSFVIAVFLSFFIAHYVLRIIQAPVEAALLEYHWRYYQNNPGREMPILEQIHEDVRKHPEAAYLKPFVEPVELEARLSREELRRALVEMFPQLFKGQQTSAAGDDAQQGSPTPNAGDATEGAAIPVQITVRPIDFLDKFRVSLGIISKRVTLISMNPMEVFMVWFKVAIITGLVLASPWIFYHIWSFIAAGLYPHEKRLVYNSLFPSVGLFLTGVVVCQIFVIPGALKALLEFNLWLNIEPDFRLSEWLSFAILMPVITGLCFQLPLVMYVLGRIGIITPEQMASKRRIAWFVMLILVAVVTPSVDPASLLIIWLPMVLLYEVGLWAVRAAIRRPPQEEEEVPYEPGETWWDWEESPQADGRR